Protein AF-0000000080719176 (afdb_homodimer)

Nearest PDB structures (foldseek):
  2h3g-assembly1_X-2  TM=7.473E-01  e=9.792E-15  Bacillus anthracis str. Ames
  2f9t-assembly1_B  TM=6.932E-01  e=4.821E-15  Pseudomonas aeruginosa PAO1
  3djc-assembly2_D  TM=7.294E-01  e=2.110E-14  Legionella pneumophila subsp. pneumophila str. Philadelphia 1
  4o5f-assembly1_B  TM=7.631E-01  e=8.210E-13  Burkholderia thailandensis E264
  5b8h-assembly1_B  TM=7.568E-01  e=6.483E-13  Burkholderia cenocepacia J2315

Solvent-accessible surface area (backbone atoms only — not comparable to full-atom values): 31744 Å² total; per-residue (Å²): 122,82,93,51,55,32,41,38,36,42,35,46,77,78,35,30,43,37,33,38,24,48,75,79,41,77,73,44,73,54,73,44,68,68,85,63,79,79,65,53,74,56,69,91,66,45,54,48,52,68,67,33,67,74,47,54,37,62,49,46,38,66,65,47,60,57,72,78,72,70,74,74,66,84,65,86,72,83,73,63,76,41,57,67,76,74,67,59,43,89,38,42,45,36,34,57,59,28,67,72,59,47,51,55,46,34,72,75,38,73,66,55,64,66,54,44,33,65,68,48,33,62,95,33,68,76,46,93,73,53,50,32,63,59,32,15,28,45,42,13,42,33,72,74,70,37,62,18,34,33,35,37,37,28,36,77,46,27,34,39,42,30,29,36,72,86,57,33,58,58,24,19,20,26,31,61,6,69,65,52,47,40,32,46,43,22,77,67,33,75,75,46,66,51,80,50,69,85,69,82,57,80,60,61,63,55,19,79,44,60,64,49,6,34,46,13,27,42,50,52,19,49,39,34,15,51,51,49,52,51,53,54,46,38,71,77,39,72,77,38,38,35,36,22,17,50,87,46,10,62,53,50,50,52,40,36,53,54,50,39,68,74,74,45,82,59,60,64,55,50,65,73,31,51,41,73,42,81,55,29,42,59,40,17,56,36,50,60,59,56,61,58,50,70,77,102,123,81,95,51,54,31,40,38,38,41,37,46,79,77,35,28,43,39,33,39,23,48,75,78,40,77,73,44,74,52,74,43,70,68,83,64,80,79,65,53,77,59,69,88,66,43,60,48,50,68,68,33,67,74,47,55,36,62,48,46,37,64,66,47,60,57,73,78,73,68,75,73,65,82,65,87,72,84,74,61,75,42,60,69,76,73,67,60,43,88,38,43,46,36,34,56,58,25,69,72,60,48,52,55,47,33,73,75,38,71,65,58,64,67,53,44,33,65,68,48,34,62,97,34,69,77,47,93,74,52,49,32,65,61,32,17,28,45,43,13,42,32,71,75,72,37,62,18,33,33,35,37,36,28,34,76,45,27,34,39,41,30,30,37,73,86,57,33,59,57,24,19,20,26,31,60,6,69,66,51,47,42,32,46,43,22,76,68,32,76,74,46,67,50,79,52,68,85,66,84,57,80,60,61,63,54,19,79,44,60,62,50,7,35,47,13,27,43,51,53,19,49,38,34,15,52,51,51,51,51,54,54,46,38,72,77,39,70,76,39,39,33,36,22,17,50,85,47,10,61,52,48,48,53,40,38,52,54,49,40,69,74,73,45,80,59,61,64,57,48,65,73,31,52,44,72,42,81,54,29,42,60,40,18,55,36,51,60,58,56,59,58,50,69,77,99

Secondary structure (DSSP, 8-state):
--S-EEEEEEE-SS-EEEEEEETTEEEEEEEEPPPPS-----SS---TTHHHHHTTHHIIIIIS-----------SS-----------GGGEEEEES-HHHHHHHHHH-TT--EEPHHHHTTTS---TT--HHHHHHHHHHHHHH-SSEEEEEESSEEEEEEE-TTS-EEEEEEEE-HHHHHHHHHHHSSSS-S-PPPPSS---SSBSSHHHHHHHHHHHHHHHHHHHHHHHHHHH-TT-EEEEESTTHHHHHHHHHHHHHHH-S-HHHHHHHEEE-TTHHHHHHHHHHHHHHHT-/--S-EEEEEEE-SS-EEEEEEETTEEEEEEEEPPPPS-----SS---TTHHHHHTTHHIIIIIS-----------SS-----------GGGEEEEES-HHHHHHHHHH-TT--EEPHHHHTTTS---TT--HHHHHHHHHHHHHH-SSEEEEEESSEEEEEEE-TTS-EEEEEEEE-HHHHHHHHHHHSSSS-S-PPPPSS---SSBSSHHHHHHHHHHHHHHHHHHHHHHHHHHH-TT-EEEEESTTHHHHHHHHHHHHHHH-S-HHHHHHHEEE-TTHHHHHHHHHHHHHHHT-

Structure (mmCIF, N/CA/C/O backbone):
data_AF-0000000080719176-model_v1
#
loop_
_entity.id
_entity.type
_entity.pdbx_description
1 polymer 'Type III pantothenate kinase'
#
loop_
_atom_site.group_PDB
_atom_site.id
_atom_site.type_symbol
_atom_site.label_atom_id
_atom_site.label_alt_id
_atom_site.label_comp_id
_atom_site.label_asym_id
_atom_site.label_entity_id
_atom_site.label_seq_id
_atom_site.pdbx_PDB_ins_code
_atom_site.Cartn_x
_atom_site.Cartn_y
_atom_site.Cartn_z
_atom_site.occupancy
_atom_site.B_iso_or_equiv
_atom_site.auth_seq_id
_atom_site.auth_comp_id
_atom_site.auth_asym_id
_atom_site.auth_atom_id
_atom_site.pdbx_PDB_model_num
ATOM 1 N N . MET A 1 1 ? 0.795 -39.406 -21.75 1 37.19 1 MET A N 1
ATOM 2 C CA . MET A 1 1 ? -0.316 -38.625 -22.266 1 37.19 1 MET A CA 1
ATOM 3 C C . MET A 1 1 ? -0.141 -38.312 -23.75 1 37.19 1 MET A C 1
ATOM 5 O O . MET A 1 1 ? 0.965 -38.031 -24.203 1 37.19 1 MET A O 1
ATOM 9 N N . GLU A 1 2 ? -0.938 -38.781 -24.547 1 42.53 2 GLU A N 1
ATOM 10 C CA . GLU A 1 2 ? -0.896 -38.469 -25.984 1 42.53 2 GLU A CA 1
ATOM 11 C C . GLU A 1 2 ? -0.604 -37 -26.219 1 42.53 2 GLU A C 1
ATOM 13 O O . GLU A 1 2 ? -0.889 -36.156 -25.375 1 42.53 2 GLU A O 1
ATOM 18 N N . HIS A 1 3 ? 0.291 -36.719 -27.219 1 55.56 3 HIS A N 1
ATOM 19 C CA . HIS A 1 3 ? 0.966 -35.562 -27.844 1 55.56 3 HIS A CA 1
ATOM 20 C C . HIS A 1 3 ? -0.009 -34.438 -28.109 1 55.56 3 HIS A C 1
ATOM 22 O O . HIS A 1 3 ? 0.231 -33.594 -28.984 1 55.56 3 HIS A O 1
ATOM 28 N N . GLY A 1 4 ? -1.233 -34.312 -27.391 1 69.56 4 GLY A N 1
ATOM 29 C CA . GLY A 1 4 ? -2.145 -33.312 -27.906 1 69.56 4 GLY A CA 1
ATOM 30 C C . GLY A 1 4 ? -2.174 -32.031 -27.062 1 69.56 4 GLY A C 1
ATOM 31 O O . GLY A 1 4 ? -1.608 -32 -25.969 1 69.56 4 GLY A O 1
ATOM 32 N N . MET A 1 5 ? -2.635 -31.016 -27.641 1 76.75 5 MET A N 1
ATOM 33 C CA . MET A 1 5 ? -2.824 -29.703 -27.031 1 76.75 5 MET A CA 1
ATOM 34 C C . MET A 1 5 ? -3.898 -29.75 -25.953 1 76.75 5 MET A C 1
ATOM 36 O O . MET A 1 5 ? -4.82 -30.562 -26.031 1 76.75 5 MET A O 1
ATOM 40 N N . TRP A 1 6 ? -3.578 -29.109 -24.828 1 81.88 6 TRP A N 1
ATOM 41 C CA . TRP A 1 6 ? -4.578 -29.047 -23.766 1 81.88 6 TRP A CA 1
ATOM 42 C C . TRP A 1 6 ? -4.688 -27.641 -23.219 1 81.88 6 TRP A C 1
ATOM 44 O O . TRP A 1 6 ? -3.818 -26.797 -23.453 1 81.88 6 TRP A O 1
ATOM 54 N N . LEU A 1 7 ? -5.848 -27.312 -22.562 1 85.75 7 LEU A N 1
ATOM 55 C CA . LEU A 1 7 ? -6.207 -25.969 -22.125 1 85.75 7 LEU A CA 1
ATOM 56 C C . LEU A 1 7 ? -6.129 -25.859 -20.594 1 85.75 7 LEU A C 1
ATOM 58 O O . LEU A 1 7 ? -6.559 -26.781 -19.891 1 85.75 7 LEU A O 1
ATOM 62 N N . CYS A 1 8 ? -5.508 -24.781 -20.219 1 89.94 8 CYS A N 1
ATOM 63 C CA . CYS A 1 8 ? -5.422 -24.453 -18.797 1 89.94 8 CYS A CA 1
ATOM 64 C C . CYS A 1 8 ? -6.117 -23.141 -18.5 1 89.94 8 CYS A C 1
ATOM 66 O O . CYS A 1 8 ? -6.012 -22.188 -19.281 1 89.94 8 CYS A O 1
ATOM 68 N N . LEU A 1 9 ? -6.867 -23.141 -17.344 1 91.38 9 LEU A N 1
ATOM 69 C CA . LEU A 1 9 ? -7.547 -21.922 -16.906 1 91.38 9 LEU A CA 1
ATOM 70 C C . LEU A 1 9 ? -7.258 -21.641 -15.438 1 91.38 9 LEU A C 1
ATOM 72 O O . LEU A 1 9 ? -7.559 -22.453 -14.57 1 91.38 9 LEU A O 1
ATOM 76 N N . MET A 1 10 ? -6.629 -20.516 -15.18 1 95.56 10 MET A N 1
ATOM 77 C CA . MET A 1 10 ? -6.531 -19.969 -13.828 1 95.56 10 MET A CA 1
ATOM 78 C C . MET A 1 10 ? -7.562 -18.875 -13.609 1 95.56 10 MET A C 1
ATOM 80 O O . MET A 1 10 ? -7.477 -17.812 -14.234 1 95.56 10 MET A O 1
ATOM 84 N N . ILE A 1 11 ? -8.508 -19.109 -12.773 1 95.12 11 ILE A N 1
ATOM 85 C CA . ILE A 1 11 ? -9.547 -18.141 -12.461 1 95.12 11 ILE A CA 1
ATOM 86 C C . ILE A 1 11 ? -9.062 -17.203 -11.359 1 95.12 11 ILE A C 1
ATOM 88 O O . ILE A 1 11 ? -8.938 -17.609 -10.195 1 95.12 11 ILE A O 1
ATOM 92 N N . GLY A 1 12 ? -8.789 -15.969 -11.75 1 94.69 12 GLY A N 1
ATOM 93 C CA . GLY A 1 12 ? -8.336 -14.961 -10.805 1 94.69 12 GLY A CA 1
ATOM 94 C C . GLY A 1 12 ? -9.438 -14.008 -10.367 1 94.69 12 GLY A C 1
ATOM 95 O O . GLY A 1 12 ? -10.562 -14.078 -10.875 1 94.69 12 GLY A O 1
ATOM 96 N N . ASN A 1 13 ? -9.141 -13.102 -9.398 1 92.19 13 ASN A N 1
ATOM 97 C CA . ASN A 1 13 ? -10.109 -12.164 -8.844 1 92.19 13 ASN A CA 1
ATOM 98 C C . ASN A 1 13 ? -10.586 -11.156 -9.883 1 92.19 13 ASN A C 1
ATOM 100 O O . ASN A 1 13 ? -11.734 -10.711 -9.844 1 92.19 13 ASN A O 1
ATOM 104 N N . SER A 1 14 ? -9.742 -10.852 -10.797 1 90.56 14 SER A N 1
ATOM 105 C CA . SER A 1 14 ? -10.055 -9.781 -11.75 1 90.56 14 SER A CA 1
ATOM 106 C C . SER A 1 14 ? -10.328 -10.344 -13.133 1 90.56 14 SER A C 1
ATOM 108 O O . SER A 1 14 ? -11.164 -9.82 -13.867 1 90.56 14 SER A O 1
ATOM 110 N N . ARG A 1 15 ? -9.609 -11.461 -13.461 1 91.56 15 ARG A N 1
ATOM 111 C CA . ARG A 1 15 ? -9.656 -11.977 -14.828 1 91.56 15 ARG A CA 1
ATOM 112 C C . ARG A 1 15 ? -9.531 -13.492 -14.844 1 91.56 15 ARG A C 1
ATOM 114 O O . ARG A 1 15 ? -9.109 -14.094 -13.852 1 91.56 15 ARG A O 1
ATOM 121 N N . LEU A 1 16 ? -9.922 -14.008 -15.992 1 92.19 16 LEU A N 1
ATOM 122 C CA . LEU A 1 16 ? -9.625 -15.398 -16.344 1 92.19 16 LEU A CA 1
ATOM 123 C C . LEU A 1 16 ? -8.328 -15.484 -17.141 1 92.19 16 LEU A C 1
ATOM 125 O O . LEU A 1 16 ? -8.172 -14.812 -18.156 1 92.19 16 LEU A O 1
ATOM 129 N N . HIS A 1 17 ? -7.375 -16.328 -16.672 1 94.44 17 HIS A N 1
ATOM 130 C CA . HIS A 1 17 ? -6.078 -16.453 -17.328 1 94.44 17 HIS A CA 1
ATOM 131 C C . HIS A 1 17 ? -5.969 -17.797 -18.062 1 94.44 17 HIS A C 1
ATOM 133 O O . HIS A 1 17 ? -5.84 -18.844 -17.422 1 94.44 17 HIS A O 1
ATOM 139 N N . TRP A 1 18 ? -5.926 -17.688 -19.375 1 90.62 18 TRP A N 1
ATOM 140 C CA . TRP A 1 18 ? -5.949 -18.859 -20.234 1 90.62 18 TRP A CA 1
ATOM 141 C C . TRP A 1 18 ? -4.559 -19.172 -20.781 1 90.62 18 TRP A C 1
ATOM 143 O O . TRP A 1 18 ? -3.766 -18.266 -21.016 1 90.62 18 TRP A O 1
ATOM 153 N N . ALA A 1 19 ? -4.297 -20.5 -20.922 1 92 19 ALA A N 1
ATOM 154 C CA . ALA A 1 19 ? -3.102 -20.938 -21.656 1 92 19 ALA A CA 1
ATOM 155 C C . ALA A 1 19 ? -3.377 -22.203 -22.453 1 92 19 ALA A C 1
ATOM 157 O O . ALA A 1 19 ? -4.055 -23.109 -21.969 1 92 19 ALA A O 1
ATOM 158 N N . LEU A 1 20 ? -3.061 -22.172 -23.703 1 87 20 LEU A N 1
ATOM 159 C CA . LEU A 1 20 ? -3.008 -23.359 -24.547 1 87 20 LEU A CA 1
ATOM 160 C C . LEU A 1 20 ? -1.624 -24 -24.484 1 87 20 LEU A C 1
ATOM 162 O O . LEU A 1 20 ? -0.618 -23.328 -24.734 1 87 20 LEU A O 1
ATOM 166 N N . LEU A 1 21 ? -1.619 -25.312 -24.078 1 87.56 21 LEU A N 1
ATOM 167 C CA . LEU A 1 21 ? -0.328 -25.969 -23.891 1 87.56 21 LEU A CA 1
ATOM 168 C C . LEU A 1 21 ? -0.2 -27.188 -24.812 1 87.56 21 LEU A C 1
ATOM 170 O O . LEU A 1 21 ? -1.202 -27.812 -25.156 1 87.56 21 LEU A O 1
ATOM 174 N N . GLU A 1 22 ? 0.976 -27.438 -25.312 1 83.56 22 GLU A N 1
ATOM 175 C CA . GLU A 1 22 ? 1.402 -28.719 -25.891 1 83.56 22 GLU A CA 1
ATOM 176 C C . GLU A 1 22 ? 2.465 -29.375 -25.016 1 83.56 22 GLU A C 1
ATOM 178 O O . GLU A 1 22 ? 3.592 -28.891 -24.922 1 83.56 22 GLU A O 1
ATOM 183 N N . ARG A 1 23 ? 2.104 -30.453 -24.391 1 79.62 23 ARG A N 1
ATOM 184 C CA . ARG A 1 23 ? 2.939 -31.031 -23.344 1 79.62 23 ARG A CA 1
ATOM 185 C C . ARG A 1 23 ? 3.191 -30.031 -22.219 1 79.62 23 ARG A C 1
ATOM 187 O O . ARG A 1 23 ? 2.25 -29.578 -21.562 1 79.62 23 ARG A O 1
ATOM 194 N N . ASP A 1 24 ? 4.34 -29.531 -22.109 1 79.94 24 ASP A N 1
A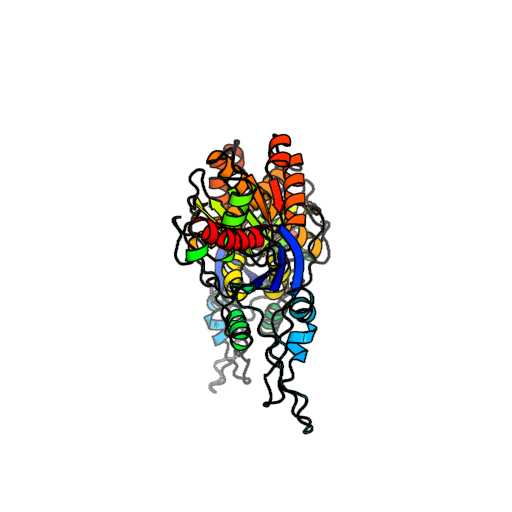TOM 195 C CA . ASP A 1 24 ? 4.637 -28.578 -21.047 1 79.94 24 ASP A CA 1
ATOM 196 C C . ASP A 1 24 ? 5.023 -27.219 -21.609 1 79.94 24 ASP A C 1
ATOM 198 O O . ASP A 1 24 ? 5.469 -26.328 -20.875 1 79.94 24 ASP A O 1
ATOM 202 N N . ASP A 1 25 ? 4.738 -27.125 -22.859 1 86.31 25 ASP A N 1
ATOM 203 C CA . ASP A 1 25 ? 5.07 -25.859 -23.5 1 86.31 25 ASP A CA 1
ATOM 204 C C . ASP A 1 25 ? 3.83 -24.984 -23.656 1 86.31 25 ASP A C 1
ATOM 206 O O . ASP A 1 25 ? 2.816 -25.438 -24.203 1 86.31 25 ASP A O 1
ATOM 210 N N . VAL A 1 26 ? 3.936 -23.797 -23.156 1 88.94 26 VAL A N 1
ATOM 211 C CA . VAL A 1 26 ? 2.838 -22.844 -23.344 1 88.94 26 VAL A CA 1
ATOM 212 C C . VAL A 1 26 ? 2.877 -22.266 -24.75 1 88.94 26 VAL A C 1
ATOM 214 O O . VAL A 1 26 ? 3.828 -21.578 -25.109 1 88.94 26 VAL A O 1
ATOM 217 N N . MET A 1 27 ? 1.845 -22.5 -25.516 1 88.38 27 MET A N 1
ATOM 218 C CA . MET A 1 27 ? 1.779 -22.078 -26.906 1 88.38 27 MET A CA 1
ATOM 219 C C . MET A 1 27 ? 1.159 -20.688 -27.031 1 88.38 27 MET A C 1
ATOM 221 O O . MET A 1 27 ? 1.586 -19.875 -27.859 1 88.38 27 MET A O 1
ATOM 225 N N . GLU A 1 28 ? 0.158 -20.484 -26.281 1 89.31 28 GLU A N 1
ATOM 226 C CA . GLU A 1 28 ? -0.576 -19.219 -26.297 1 89.31 28 GLU A CA 1
ATOM 227 C C . GLU A 1 28 ? -1.181 -18.906 -24.938 1 89.31 28 GLU A C 1
ATOM 229 O O . GLU A 1 28 ? -1.573 -19.812 -24.203 1 89.31 28 GLU A O 1
ATOM 234 N N . MET A 1 29 ? -1.151 -17.609 -24.625 1 92.69 29 MET A N 1
ATOM 235 C CA . MET A 1 29 ? -1.803 -17.141 -23.406 1 92.69 29 MET A CA 1
ATOM 236 C C . MET A 1 29 ? -2.719 -15.953 -23.703 1 92.69 29 MET A C 1
ATOM 238 O O . MET A 1 29 ? -2.402 -15.109 -24.531 1 92.69 29 MET A O 1
ATOM 242 N N . TRP A 1 30 ? -3.9 -15.875 -23.031 1 89.19 30 TRP A N 1
ATOM 243 C CA . TRP A 1 30 ? -4.793 -14.727 -23.141 1 89.19 30 TRP A CA 1
ATOM 244 C C . TRP A 1 30 ? -5.672 -14.594 -21.906 1 89.19 30 TRP A C 1
ATOM 246 O O . TRP A 1 30 ? -5.727 -15.508 -21.078 1 89.19 30 TRP A O 1
ATOM 256 N N . ASP A 1 31 ? -6.211 -13.438 -21.672 1 90.88 31 ASP A N 1
ATOM 257 C CA . ASP A 1 31 ? -7.082 -13.156 -20.531 1 90.88 31 ASP A CA 1
ATOM 258 C C . ASP A 1 31 ? -8.484 -12.781 -21 1 90.88 31 ASP A C 1
ATOM 260 O O . ASP A 1 31 ? -8.656 -12.211 -22.078 1 90.88 31 ASP A O 1
ATOM 264 N N . THR A 1 32 ? -9.484 -13.188 -20.234 1 87.75 32 THR A N 1
ATOM 265 C CA . THR A 1 32 ? -10.867 -12.758 -20.453 1 87.75 32 THR A CA 1
ATOM 266 C C . THR A 1 32 ? -11.5 -12.312 -19.141 1 87.75 32 THR A C 1
ATOM 268 O O . THR A 1 32 ? -10.93 -12.516 -18.062 1 87.75 32 THR A O 1
ATOM 271 N N . GLY A 1 33 ? -12.625 -11.609 -19.219 1 88.06 33 GLY A N 1
ATOM 272 C CA . GLY A 1 33 ? -13.398 -11.266 -18.031 1 88.06 33 GLY A CA 1
ATOM 273 C C . GLY A 1 33 ? -14.133 -12.453 -17.438 1 88.06 33 GLY A C 1
ATOM 274 O O . GLY A 1 33 ? -14.195 -13.523 -18.047 1 88.06 33 GLY A O 1
ATOM 275 N N . HIS A 1 34 ? -14.594 -12.211 -16.219 1 88.56 34 HIS A N 1
ATOM 276 C CA . HIS A 1 34 ? -15.43 -13.219 -15.57 1 88.56 34 HIS A CA 1
ATOM 277 C C . HIS A 1 34 ? -16.703 -13.461 -16.359 1 88.56 34 HIS A C 1
ATOM 279 O O . HIS A 1 34 ? -17.078 -12.648 -17.203 1 88.56 34 HIS A O 1
ATOM 285 N N . LEU A 1 35 ? -17.312 -14.547 -16.078 1 76.38 35 LEU A N 1
ATOM 286 C CA . LEU A 1 35 ? -18.594 -14.852 -16.719 1 76.38 35 LEU A CA 1
ATOM 287 C C . LEU A 1 35 ? -19.688 -13.914 -16.234 1 76.38 35 LEU A C 1
ATOM 289 O O . LEU A 1 35 ? -19.688 -13.5 -15.078 1 76.38 35 LEU A O 1
ATOM 293 N N . ARG A 1 36 ? -20.562 -13.164 -17.047 1 64.38 36 ARG A N 1
ATOM 294 C CA . ARG A 1 36 ? -21.672 -12.281 -16.656 1 64.38 36 ARG A CA 1
ATOM 295 C C . ARG A 1 36 ? -22.766 -13.062 -15.969 1 64.38 36 ARG A C 1
ATOM 297 O O . ARG A 1 36 ? -23.016 -14.227 -16.281 1 64.38 36 ARG A O 1
ATOM 304 N N . LYS A 1 37 ? -23.391 -12.445 -14.844 1 57.91 37 LYS A N 1
ATOM 305 C CA . LYS A 1 37 ? -24.5 -13.062 -14.117 1 57.91 37 LYS A CA 1
ATOM 306 C C . LYS A 1 37 ? -25.594 -13.539 -15.078 1 57.91 37 LYS A C 1
ATOM 308 O O . LYS A 1 37 ? -26.141 -14.625 -14.898 1 57.91 37 LYS A O 1
ATOM 313 N N . ASP A 1 38 ? -26.172 -12.398 -15.727 1 48.78 38 ASP A N 1
ATOM 314 C CA . ASP A 1 38 ? -27.344 -12.633 -16.562 1 48.78 38 ASP A CA 1
ATOM 315 C C . ASP A 1 38 ? -27.016 -13.57 -17.734 1 48.78 38 ASP A C 1
ATOM 317 O O . ASP A 1 38 ? -27.828 -13.781 -18.625 1 48.78 38 ASP A O 1
ATOM 321 N N . ASP A 1 39 ? -25.828 -13.742 -17.766 1 45.75 39 ASP A N 1
ATOM 322 C CA . ASP A 1 39 ? -25.641 -14.773 -18.781 1 45.75 39 ASP A CA 1
ATOM 323 C C . ASP A 1 39 ? -26.438 -16.031 -18.438 1 45.75 39 ASP A C 1
ATOM 325 O O . ASP A 1 39 ? -25.922 -16.922 -17.75 1 45.75 39 ASP A O 1
ATOM 329 N N . GLY A 1 40 ? -27.578 -15.742 -17.75 1 36.06 40 GLY A N 1
ATOM 330 C CA . GLY A 1 40 ? -28.625 -16.734 -17.484 1 36.06 40 GLY A CA 1
ATOM 331 C C . GLY A 1 40 ? -28.75 -17.766 -18.578 1 36.06 40 GLY A C 1
ATOM 332 O O . GLY A 1 40 ? -28.516 -17.484 -19.75 1 36.06 40 GLY A O 1
ATOM 333 N N . ILE A 1 41 ? -28.562 -19.047 -18.156 1 36.69 41 ILE A N 1
ATOM 334 C CA . ILE A 1 41 ? -29.125 -20.172 -18.875 1 36.69 41 ILE A CA 1
ATOM 335 C C . ILE A 1 41 ? -30.594 -19.906 -19.203 1 36.69 41 ILE A C 1
ATOM 337 O O . ILE A 1 41 ? -31.469 -20.047 -18.328 1 36.69 41 ILE A O 1
ATOM 341 N N . GLU A 1 42 ? -31.234 -18.781 -19.531 1 32.69 42 GLU A N 1
ATOM 342 C CA . GLU A 1 42 ? -32.625 -19.031 -19.922 1 32.69 42 GLU A CA 1
ATOM 343 C C . GLU A 1 42 ? -32.812 -20.438 -20.469 1 32.69 42 GLU A C 1
ATOM 345 O O . GLU A 1 42 ? -31.812 -21.141 -20.734 1 32.69 42 GLU A O 1
ATOM 350 N N . GLY A 1 43 ? -34.188 -20.797 -21.094 1 30.47 43 GLY A N 1
ATOM 351 C CA . GLY A 1 43 ? -34.75 -22.078 -21.453 1 30.47 43 GLY A CA 1
ATOM 352 C C . GLY A 1 43 ? -33.75 -23.047 -22.031 1 30.47 43 GLY A C 1
ATOM 353 O O . GLY A 1 43 ? -32.594 -22.656 -22.281 1 30.47 43 GLY A O 1
ATOM 354 N N . PRO A 1 44 ? -34.344 -24.359 -22.359 1 29.7 44 PRO A N 1
ATOM 355 C CA . PRO A 1 44 ? -33.688 -25.469 -23.078 1 29.7 44 PRO A CA 1
ATOM 356 C C . PRO A 1 44 ? -32.781 -25 -24.188 1 29.7 44 PRO A C 1
ATOM 358 O O . PRO A 1 44 ? -31.922 -25.75 -24.656 1 29.7 44 PRO A O 1
ATOM 361 N N . THR A 1 45 ? -33.281 -23.953 -24.906 1 28.84 45 THR A N 1
ATOM 362 C CA . THR A 1 45 ? -32.531 -23.562 -26.094 1 28.84 45 THR A CA 1
ATOM 363 C C . THR A 1 45 ? -31.297 -22.766 -25.703 1 28.84 45 THR A C 1
ATOM 365 O O . THR A 1 45 ? -31.234 -21.547 -25.906 1 28.84 45 THR A O 1
ATOM 368 N N . ALA A 1 46 ? -30.969 -22.625 -24.516 1 31.98 46 ALA A N 1
ATOM 369 C CA . ALA A 1 46 ? -29.703 -22.016 -24.125 1 31.98 46 ALA A CA 1
ATOM 370 C C . ALA A 1 46 ? -28.578 -22.406 -25.078 1 31.98 46 ALA A C 1
ATOM 372 O O . ALA A 1 46 ? -28.062 -23.531 -25 1 31.98 46 ALA A O 1
ATOM 373 N N . THR A 1 47 ? -28.656 -21.969 -26.297 1 28.8 47 THR A N 1
ATOM 374 C CA . THR A 1 47 ? -27.75 -22.234 -27.391 1 28.8 47 THR A CA 1
ATOM 375 C C . THR A 1 47 ? -26.297 -22 -26.969 1 28.8 47 THR A C 1
ATOM 377 O O . THR A 1 47 ? -26.031 -21.188 -26.078 1 28.8 47 THR A O 1
ATOM 380 N N . SER A 1 48 ? -25.359 -22.938 -27.266 1 31.3 48 SER A N 1
ATOM 381 C CA . SER A 1 48 ? -23.922 -23.219 -27.328 1 31.3 48 SER A CA 1
ATOM 382 C C . SER A 1 48 ? -23.125 -21.938 -27.609 1 31.3 48 SER A C 1
ATOM 384 O O . SER A 1 48 ? -21.891 -21.984 -27.672 1 31.3 48 SER A O 1
ATOM 386 N N . GLY A 1 49 ? -23.766 -20.797 -27.984 1 29.86 49 GLY A N 1
ATOM 387 C CA . GLY A 1 49 ? -23.078 -19.656 -28.578 1 29.86 49 GLY A CA 1
ATOM 388 C C . GLY A 1 49 ? -22.391 -18.781 -27.547 1 29.86 49 GLY A C 1
ATOM 389 O O . GLY A 1 49 ? -21.438 -18.062 -27.875 1 29.86 49 GLY A O 1
ATOM 390 N N . ALA A 1 50 ? -23.078 -18.422 -26.453 1 32.16 50 ALA A N 1
ATOM 391 C CA . ALA A 1 50 ? -22.531 -17.328 -25.656 1 32.16 50 ALA A CA 1
ATOM 392 C C . ALA A 1 50 ? -21.234 -17.75 -24.969 1 32.16 50 ALA A C 1
ATOM 394 O O . ALA A 1 50 ? -20.344 -16.938 -24.766 1 32.16 50 ALA A O 1
ATOM 395 N N . VAL A 1 51 ? -21.094 -18.922 -24.281 1 36 51 VAL A N 1
ATOM 396 C CA . VAL A 1 51 ? -19.75 -19.453 -24.016 1 36 51 VAL A CA 1
ATOM 397 C C . VAL A 1 51 ? -18.953 -19.547 -25.328 1 36 51 VAL A C 1
ATOM 399 O O . VAL A 1 51 ? -17.766 -19.859 -25.312 1 36 51 VAL A O 1
ATOM 402 N N . GLN A 1 52 ? -19.578 -19.672 -26.5 1 35.12 52 GLN A N 1
ATOM 403 C CA . GLN A 1 52 ? -18.984 -19.641 -27.844 1 35.12 52 GLN A CA 1
ATOM 404 C C . GLN A 1 52 ? -18.156 -18.375 -28.047 1 35.12 52 GLN A C 1
ATOM 406 O O . GLN A 1 52 ? -17.109 -18.422 -28.688 1 35.12 52 GLN A O 1
ATOM 411 N N . GLU A 1 53 ? -18.766 -17.266 -27.703 1 36.91 53 GLU A N 1
ATOM 412 C CA . GLU A 1 53 ? -18.062 -16.062 -28.141 1 36.91 53 GLU A CA 1
ATOM 413 C C . GLU A 1 53 ? -16.781 -15.859 -27.344 1 36.91 53 GLU A C 1
ATOM 415 O O . GLU A 1 53 ? -15.758 -15.43 -27.891 1 36.91 53 GLU A O 1
ATOM 420 N N . GLY A 1 54 ? -16.875 -15.883 -25.938 1 37.59 54 GLY A N 1
ATOM 421 C CA . GLY A 1 54 ? -15.656 -15.406 -25.297 1 37.59 54 GLY A CA 1
ATOM 422 C C . GLY A 1 54 ? -14.641 -16.5 -25.047 1 37.59 54 GLY A C 1
ATOM 423 O O . GLY A 1 54 ? -13.539 -16.234 -24.562 1 37.59 54 GLY A O 1
ATOM 424 N N . ILE A 1 55 ? -15.148 -17.75 -24.562 1 44.28 55 ILE A N 1
ATOM 425 C CA . ILE A 1 55 ? -14.125 -18.797 -24.562 1 44.28 55 ILE A CA 1
ATOM 426 C C . ILE A 1 55 ? -13.82 -19.219 -25.984 1 44.28 55 ILE A C 1
ATOM 428 O O . ILE A 1 55 ? -14.719 -19.594 -26.75 1 44.28 55 ILE A O 1
ATOM 432 N N . PRO A 1 56 ? -12.891 -18.797 -26.688 1 41.56 56 PRO A N 1
ATOM 433 C CA . PRO A 1 56 ? -12.719 -19.328 -28.031 1 41.56 56 PRO A CA 1
ATOM 434 C C . PRO A 1 56 ? -13.094 -20.812 -28.141 1 41.56 56 PRO A C 1
ATOM 436 O O . PRO A 1 56 ? -12.289 -21.672 -27.797 1 41.56 56 PRO A O 1
ATOM 439 N N . LEU A 1 57 ? -14.18 -21.25 -27.688 1 42.53 57 LEU A N 1
ATOM 440 C CA . LEU A 1 57 ? -14.68 -22.609 -27.953 1 42.53 57 LEU A CA 1
ATOM 441 C C . LEU A 1 57 ? -14.18 -23.125 -29.297 1 42.53 57 LEU A C 1
ATOM 443 O O . LEU A 1 57 ? -13.922 -24.312 -29.438 1 42.53 57 LEU A O 1
ATOM 447 N N . SER A 1 58 ? -14.367 -22.25 -30.234 1 42.47 58 SER A N 1
ATOM 448 C CA . SER A 1 58 ? -13.711 -22.578 -31.484 1 42.47 58 SER A CA 1
ATOM 449 C C . SER A 1 58 ? -12.258 -23.016 -31.25 1 42.47 58 SER A C 1
ATOM 451 O O . SER A 1 58 ? -11.742 -23.875 -31.969 1 42.47 58 SER A O 1
ATOM 453 N N . LEU A 1 59 ? -11.758 -22.375 -30.297 1 43.41 59 LEU A N 1
ATOM 454 C CA . LEU A 1 59 ? -10.391 -22.766 -30 1 43.41 59 LEU A CA 1
ATOM 455 C C . LEU A 1 59 ? -10.352 -24.172 -29.391 1 43.41 59 LEU A C 1
ATOM 457 O O . LEU A 1 59 ? -9.414 -24.922 -29.625 1 43.41 59 LEU A O 1
ATOM 461 N N . MET A 1 60 ? -11.438 -24.375 -28.516 1 45.56 60 MET A N 1
ATOM 462 C CA . MET A 1 60 ? -11.445 -25.734 -27.953 1 45.56 60 MET A CA 1
ATOM 463 C C . MET A 1 60 ? -11.711 -26.766 -29.047 1 45.56 60 MET A C 1
ATOM 465 O O . MET A 1 60 ? -11.102 -27.844 -29.047 1 45.56 60 MET A O 1
ATOM 469 N N . SER A 1 61 ? -12.789 -26.438 -29.812 1 45.03 61 SER A N 1
ATOM 470 C CA . SER A 1 61 ? -13.164 -27.422 -30.812 1 45.03 61 SER A CA 1
ATOM 471 C C . SER A 1 61 ? -12.047 -27.609 -31.828 1 45.03 61 SER A C 1
ATOM 473 O O . SER A 1 61 ? -11.703 -28.75 -32.188 1 45.03 61 SER A O 1
ATOM 475 N N . SER A 1 62 ? -11.797 -26.516 -32.5 1 42.66 62 SER A N 1
ATOM 476 C CA . SER A 1 62 ? -10.883 -26.703 -33.625 1 42.66 62 SER A CA 1
ATOM 477 C C . SER A 1 62 ? -9.516 -27.188 -33.156 1 42.66 62 SER A C 1
ATOM 479 O O . SER A 1 62 ? -8.898 -28.047 -33.781 1 42.66 62 SER A O 1
ATOM 481 N N . ARG A 1 63 ? -9.055 -26.422 -32.25 1 42.25 63 ARG A N 1
ATOM 482 C CA . ARG A 1 63 ? -7.652 -26.672 -31.938 1 42.25 63 ARG A CA 1
ATOM 483 C C . ARG A 1 63 ? -7.5 -27.812 -30.938 1 42.25 63 ARG A C 1
ATOM 485 O O . ARG A 1 63 ? -6.461 -28.469 -30.891 1 42.25 63 ARG A O 1
ATOM 492 N N . VAL A 1 64 ? -8.562 -27.922 -30.094 1 46.03 64 VAL A N 1
ATOM 493 C CA . VAL A 1 64 ? -8.43 -29.047 -29.172 1 46.03 64 VAL A CA 1
ATOM 494 C C . VAL A 1 64 ? -9.133 -30.266 -29.75 1 46.03 64 VAL A C 1
ATOM 496 O O . VAL A 1 64 ? -9.047 -31.375 -29.188 1 46.03 64 VAL A O 1
ATOM 499 N N . GLY A 1 65 ? -9.039 -30.578 -31.109 1 38.53 65 GLY A N 1
ATOM 500 C CA . GLY A 1 65 ? -9.336 -31.719 -31.969 1 38.53 65 GLY A CA 1
ATOM 501 C C . GLY A 1 65 ? -10.688 -32.344 -31.672 1 38.53 65 GLY A C 1
ATOM 502 O O . GLY A 1 65 ? -11.016 -33.406 -32.219 1 38.53 65 GLY A O 1
ATOM 503 N N . GLN A 1 66 ? -11.406 -32.219 -30.562 1 37.78 66 GLN A N 1
ATOM 504 C CA . GLN A 1 66 ? -12.461 -33.219 -30.516 1 37.78 66 GLN A CA 1
ATOM 505 C C . GLN A 1 66 ? -13.688 -32.781 -31.297 1 37.78 66 GLN A C 1
ATOM 507 O O . GLN A 1 66 ? -14.211 -31.688 -31.062 1 37.78 66 GLN A O 1
ATOM 512 N N . THR A 1 67 ? -13.836 -33.281 -32.562 1 34.41 67 THR A N 1
ATOM 513 C CA . THR A 1 67 ? -15.078 -33.438 -33.312 1 34.41 67 THR A CA 1
ATOM 514 C C . THR A 1 67 ? -16.141 -34.125 -32.469 1 34.41 67 THR A C 1
ATOM 516 O O . THR A 1 67 ? -15.953 -35.281 -32.062 1 34.41 67 THR A O 1
ATOM 519 N N . VAL A 1 68 ? -16.75 -33.75 -31.406 1 33.72 68 VAL A N 1
ATOM 520 C CA . VAL A 1 68 ? -17.891 -34.594 -31.047 1 33.72 68 VAL A CA 1
ATOM 521 C C . VAL A 1 68 ? -18.844 -34.688 -32.219 1 33.72 68 VAL A C 1
ATOM 523 O O . VAL A 1 68 ? -19.438 -33.719 -32.656 1 33.72 68 VAL A O 1
ATOM 526 N N . ASP A 1 69 ? -18.531 -35.625 -33.094 1 31.19 69 ASP A N 1
ATOM 527 C CA . ASP A 1 69 ? -19.516 -36.188 -34 1 31.19 69 ASP A CA 1
ATOM 528 C C . ASP A 1 69 ? -20.781 -36.625 -33.25 1 31.19 69 ASP A C 1
ATOM 530 O O . ASP A 1 69 ? -20.75 -37.594 -32.5 1 31.19 69 ASP A O 1
ATOM 534 N N . ASP A 1 70 ? -21.594 -35.844 -32.594 1 32.94 70 ASP A N 1
ATOM 535 C CA . ASP A 1 70 ? -22.938 -36.438 -32.438 1 32.94 70 ASP A CA 1
ATOM 536 C C . ASP A 1 70 ? -23.484 -36.875 -33.781 1 32.94 70 ASP A C 1
ATOM 538 O O . ASP A 1 70 ? -23.453 -36.125 -34.781 1 32.94 70 ASP A O 1
ATOM 542 N N . GLY A 1 71 ? -23.219 -38.031 -34.188 1 31.06 71 GLY A N 1
ATOM 543 C CA . GLY A 1 71 ? -23.984 -38.781 -35.188 1 31.06 71 GLY A CA 1
ATOM 544 C C . GLY A 1 71 ? -25.453 -38.406 -35.219 1 31.06 71 GLY A C 1
ATOM 545 O O . GLY A 1 71 ? -26.281 -39.156 -35.719 1 31.06 71 GLY A O 1
ATOM 546 N N . VAL A 1 72 ? -26.094 -37.781 -34.188 1 31.86 72 VAL A N 1
ATOM 547 C CA . VAL A 1 72 ? -27.484 -37.656 -34.562 1 31.86 72 VAL A CA 1
ATOM 548 C C . VAL A 1 72 ? -27.578 -36.875 -35.875 1 31.86 72 VAL A C 1
ATOM 550 O O . VAL A 1 72 ? -26.969 -35.812 -36.031 1 31.86 72 VAL A O 1
ATOM 553 N N . PRO A 1 73 ? -27.875 -37.562 -36.969 1 31.52 73 PRO A N 1
ATOM 554 C CA . PRO A 1 73 ? -28.281 -36.969 -38.25 1 31.52 73 PRO A CA 1
ATOM 555 C C . PRO A 1 73 ? -29.016 -35.656 -38.062 1 31.52 73 PRO A C 1
ATOM 557 O O . PRO A 1 73 ? -29.609 -35.406 -37 1 31.52 73 PRO A O 1
ATOM 560 N N . PRO A 1 74 ? -28.938 -34.75 -39.094 1 32.09 74 PRO A N 1
ATOM 561 C CA . PRO A 1 74 ? -29.766 -33.562 -39.375 1 32.09 74 PRO A CA 1
ATOM 562 C C . PRO A 1 74 ? -31.234 -33.812 -39.031 1 32.09 74 PRO A C 1
ATOM 564 O O . PRO A 1 74 ? -31.922 -34.562 -39.719 1 32.09 74 PRO A O 1
ATOM 567 N N . THR A 1 75 ? -31.656 -34.312 -37.812 1 32.19 75 THR A N 1
ATOM 568 C CA . THR A 1 75 ? -33.094 -34.312 -38.031 1 32.19 75 THR A CA 1
ATOM 569 C C . THR A 1 75 ? -33.562 -32.938 -38.531 1 32.19 75 THR A C 1
ATOM 571 O O . THR A 1 75 ? -32.906 -31.938 -38.281 1 32.19 75 THR A O 1
ATOM 574 N N . GLY A 1 76 ? -34.344 -32.688 -39.656 1 31.41 76 GLY A N 1
ATOM 575 C CA . GLY A 1 76 ? -35.156 -31.609 -40.219 1 31.41 76 GLY A CA 1
ATOM 576 C C . GLY A 1 76 ? -35.656 -30.641 -39.156 1 31.41 76 GLY A C 1
ATOM 577 O O . GLY A 1 76 ? -36.062 -29.516 -39.5 1 31.41 76 GLY A O 1
ATOM 578 N N . ASP A 1 77 ? -36.281 -31.047 -38.094 1 31.34 77 ASP A N 1
ATOM 579 C CA . ASP A 1 77 ? -36.938 -30 -37.344 1 31.34 77 ASP A CA 1
ATOM 580 C C . ASP A 1 77 ? -35.906 -29.203 -36.531 1 31.34 77 ASP A C 1
ATOM 582 O O . ASP A 1 77 ? -34.906 -29.75 -36.094 1 31.34 77 ASP A O 1
ATOM 586 N N . GLY A 1 78 ? -35.688 -27.844 -36.656 1 32.28 78 GLY A N 1
ATOM 587 C CA . GLY A 1 78 ? -34.875 -26.703 -36.25 1 32.28 78 GLY A CA 1
ATOM 588 C C . GLY A 1 78 ? -34.344 -26.812 -34.844 1 32.28 78 GLY A C 1
ATOM 589 O O . GLY A 1 78 ? -33.969 -25.812 -34.219 1 32.28 78 GLY A O 1
ATOM 590 N N . GLY A 1 79 ? -34.5 -27.859 -34.094 1 32.31 79 GLY A N 1
ATOM 591 C CA . GLY A 1 79 ? -34.188 -27.75 -32.656 1 32.31 79 GLY A CA 1
ATOM 592 C C . GLY A 1 79 ? -32.688 -27.562 -32.406 1 32.31 79 GLY A C 1
ATOM 593 O O . GLY A 1 79 ? -31.859 -28.125 -33.125 1 32.31 79 GLY A O 1
ATOM 594 N N . ASN A 1 80 ? -32.219 -26.328 -31.922 1 32 80 ASN A N 1
ATOM 595 C CA . ASN A 1 80 ? -30.953 -25.75 -31.469 1 32 80 ASN A CA 1
ATOM 596 C C . ASN A 1 80 ? -30.188 -26.703 -30.562 1 32 80 ASN A C 1
ATOM 598 O O . ASN A 1 80 ? -30.578 -26.938 -29.406 1 32 80 ASN A O 1
ATOM 602 N N . ALA A 1 81 ? -29.859 -27.922 -30.922 1 31.64 81 ALA A N 1
ATOM 603 C CA . ALA A 1 81 ? -28.953 -28.781 -30.141 1 31.64 81 ALA A CA 1
ATOM 604 C C . ALA A 1 81 ? -27.766 -27.984 -29.625 1 31.64 81 ALA A C 1
ATOM 606 O O . ALA A 1 81 ? -27.016 -27.391 -30.406 1 31.64 81 ALA A O 1
ATOM 607 N N . SER A 1 82 ? -27.859 -27.375 -28.438 1 33.19 82 SER A N 1
ATOM 608 C CA . SER A 1 82 ? -26.812 -26.766 -27.609 1 33.19 82 SER A CA 1
ATOM 609 C C . SER A 1 82 ? -25.578 -27.656 -27.531 1 33.19 82 SER A C 1
ATOM 611 O O . SER A 1 82 ? -25.641 -28.781 -27.016 1 33.19 82 SER A O 1
ATOM 613 N N . THR A 1 83 ? -24.922 -28 -28.531 1 31.94 83 THR A N 1
ATOM 614 C CA . THR A 1 83 ? -23.641 -28.688 -28.547 1 31.94 83 THR A CA 1
ATOM 615 C C . THR A 1 83 ? -22.719 -28.156 -27.453 1 31.94 83 THR A C 1
ATOM 617 O O . THR A 1 83 ? -22.266 -27.016 -27.516 1 31.94 83 THR A O 1
ATOM 620 N N . CYS A 1 84 ? -23.156 -28.328 -26.188 1 32.12 84 CYS A N 1
ATOM 621 C CA . CYS A 1 84 ? -22.109 -28.141 -25.203 1 32.12 84 CYS A CA 1
ATOM 622 C C . CYS A 1 84 ? -20.828 -28.844 -25.625 1 32.12 84 CYS A C 1
ATOM 624 O O . CYS A 1 84 ? -20.844 -30.031 -25.938 1 32.12 84 CYS A O 1
ATOM 626 N N . TYR A 1 85 ? -20.016 -28.312 -26.375 1 33.66 85 TYR A N 1
ATOM 627 C CA . TYR A 1 85 ? -18.688 -28.812 -26.719 1 33.66 85 TYR A CA 1
ATOM 628 C C . TYR A 1 85 ? -18.047 -29.469 -25.5 1 33.66 85 TYR A C 1
ATOM 630 O O . TYR A 1 85 ? -17.891 -28.844 -24.453 1 33.66 85 TYR A O 1
ATOM 638 N N . THR A 1 86 ? -18.344 -30.656 -25.078 1 38.81 86 THR A N 1
ATOM 639 C CA . THR A 1 86 ? -17.703 -31.422 -24.016 1 38.81 86 THR A CA 1
ATOM 640 C C . THR A 1 86 ? -16.188 -31.438 -24.188 1 38.81 86 THR A C 1
ATOM 642 O O . THR A 1 86 ? -15.672 -32.094 -25.094 1 38.81 86 THR A O 1
ATOM 645 N N . ALA A 1 87 ? -15.414 -30.297 -24.047 1 46.16 87 ALA A N 1
ATOM 646 C CA . ALA A 1 87 ? -13.969 -30.422 -23.906 1 46.16 87 ALA A CA 1
ATOM 647 C C . ALA A 1 87 ? -13.594 -31.688 -23.141 1 46.16 87 ALA A C 1
ATOM 649 O O . ALA A 1 87 ? -14.305 -32.094 -22.219 1 46.16 87 ALA A O 1
ATOM 650 N N . ASP A 1 88 ? -12.883 -32.656 -23.891 1 53.88 88 ASP A N 1
ATOM 651 C CA . ASP A 1 88 ? -12.312 -33.75 -23.125 1 53.88 88 ASP A CA 1
ATOM 652 C C . ASP A 1 88 ? -11.766 -33.25 -21.781 1 53.88 88 ASP A C 1
ATOM 654 O O . ASP A 1 88 ? -10.805 -32.5 -21.734 1 53.88 88 ASP A O 1
ATOM 658 N N . PRO A 1 89 ? -12.586 -33.312 -20.75 1 57.53 89 PRO A N 1
ATOM 659 C CA . PRO A 1 89 ? -12.164 -32.875 -19.422 1 57.53 89 PRO A CA 1
ATOM 660 C C . PRO A 1 89 ? -10.703 -33.219 -19.125 1 57.53 89 PRO A C 1
ATOM 662 O O . PRO A 1 89 ? -10.078 -32.562 -18.281 1 57.53 89 PRO A O 1
ATOM 665 N N . ARG A 1 90 ? -10.289 -34.219 -19.891 1 63.66 90 ARG A N 1
ATOM 666 C CA . ARG A 1 90 ? -8.906 -34.625 -19.656 1 63.66 90 ARG A CA 1
ATOM 667 C C . ARG A 1 90 ? -7.93 -33.594 -20.219 1 63.66 90 ARG A C 1
ATOM 669 O O . ARG A 1 90 ? -6.762 -33.562 -19.828 1 63.66 90 ARG A O 1
ATOM 676 N N . ARG A 1 91 ? -8.5 -32.75 -20.938 1 76.5 91 ARG A N 1
ATOM 677 C CA . ARG A 1 91 ? -7.613 -31.797 -21.609 1 76.5 91 ARG A CA 1
ATOM 678 C C . ARG A 1 91 ? -7.902 -30.359 -21.156 1 76.5 91 ARG A C 1
ATOM 680 O O . ARG A 1 91 ? -7.527 -29.406 -21.828 1 76.5 91 ARG A O 1
ATOM 687 N N . PHE A 1 92 ? -8.75 -30.25 -20.078 1 81.19 92 PHE A N 1
ATOM 688 C CA . PHE A 1 92 ? -9.078 -28.953 -19.531 1 81.19 92 PHE A CA 1
ATOM 689 C C . PHE A 1 92 ? -8.82 -28.906 -18.031 1 81.19 92 PHE A C 1
ATOM 691 O O . PHE A 1 92 ? -9.516 -29.562 -17.25 1 81.19 92 PHE A O 1
ATOM 698 N N . LYS A 1 93 ? -7.734 -28.219 -17.672 1 89 93 LYS A N 1
ATOM 699 C CA . LYS A 1 93 ? -7.375 -28.094 -16.25 1 89 93 LYS A CA 1
ATOM 700 C C . LYS A 1 93 ? -7.699 -26.703 -15.727 1 89 93 LYS A C 1
ATOM 702 O O . LYS A 1 93 ? -7.441 -25.703 -16.406 1 89 93 LYS A O 1
ATOM 707 N N . VAL A 1 94 ? -8.312 -26.672 -14.516 1 92 94 VAL A N 1
ATOM 708 C CA . VAL A 1 94 ? -8.789 -25.406 -13.984 1 92 94 VAL A CA 1
ATOM 709 C C . VAL A 1 94 ? -8.312 -25.234 -12.547 1 92 94 VAL A C 1
ATOM 711 O O . VAL A 1 94 ? -8.328 -26.188 -11.758 1 92 94 VAL A O 1
ATOM 714 N N . ALA A 1 95 ? -7.801 -24.125 -12.242 1 95.62 95 ALA A N 1
ATOM 715 C CA . ALA A 1 95 ? -7.574 -23.672 -10.875 1 95.62 95 ALA A CA 1
ATOM 716 C C . ALA A 1 95 ? -8.281 -22.344 -10.617 1 95.62 95 ALA A C 1
ATOM 718 O O . ALA A 1 95 ? -8.484 -21.547 -11.547 1 95.62 95 ALA A O 1
ATOM 719 N N . SER A 1 96 ? -8.711 -22.141 -9.344 1 95.75 96 SER A N 1
ATOM 720 C CA . SER A 1 96 ? -9.508 -20.953 -9.086 1 95.75 96 SER A CA 1
ATOM 721 C C . SER A 1 96 ? -9.266 -20.422 -7.672 1 95.75 96 SER A C 1
ATOM 723 O O . SER A 1 96 ? -9.164 -21.203 -6.723 1 95.75 96 SER A O 1
ATOM 725 N N . VAL A 1 97 ? -9.172 -19.141 -7.633 1 94.88 97 VAL A N 1
ATOM 726 C CA . VAL A 1 97 ? -9.18 -18.516 -6.316 1 94.88 97 VAL A CA 1
ATOM 727 C C . VAL A 1 97 ? -10.508 -17.797 -6.098 1 94.88 97 VAL A C 1
ATOM 729 O O . VAL A 1 97 ? -10.641 -17 -5.156 1 94.88 97 VAL A O 1
ATOM 732 N N . VAL A 1 98 ? -11.484 -18 -6.953 1 95 98 VAL A N 1
ATOM 733 C CA . VAL A 1 98 ? -12.812 -17.391 -6.883 1 95 98 VAL A CA 1
ATOM 734 C C . VAL A 1 98 ? -13.883 -18.484 -6.918 1 95 98 VAL A C 1
ATOM 736 O O . VAL A 1 98 ? -14.398 -18.828 -7.984 1 95 98 VAL A O 1
ATOM 739 N N . PRO A 1 99 ? -14.312 -18.922 -5.781 1 92.81 99 PRO A N 1
ATOM 740 C CA . PRO A 1 99 ? -15.242 -20.047 -5.711 1 92.81 99 PRO A CA 1
ATOM 741 C C . PRO A 1 99 ? -16.531 -19.812 -6.508 1 92.81 99 PRO A C 1
ATOM 743 O O . PRO A 1 99 ? -17 -20.719 -7.203 1 92.81 99 PRO A O 1
ATOM 746 N N . GLU A 1 100 ? -17.047 -18.641 -6.398 1 92 100 GLU A N 1
ATOM 747 C CA . GLU A 1 100 ? -18.297 -18.344 -7.094 1 92 100 GLU A CA 1
ATOM 748 C C . GLU A 1 100 ? -18.125 -18.469 -8.609 1 92 100 GLU A C 1
ATOM 750 O O . GLU A 1 100 ? -19.016 -18.984 -9.297 1 92 100 GLU A O 1
ATOM 755 N N . GLU A 1 101 ? -17.031 -17.984 -9.086 1 91 101 GLU A N 1
ATOM 756 C CA . GLU A 1 101 ? -16.75 -18.094 -10.508 1 91 101 GLU A CA 1
ATOM 757 C C . GLU A 1 101 ? -16.5 -19.531 -10.93 1 91 101 GLU A C 1
ATOM 759 O O . GLU A 1 101 ? -16.906 -19.953 -12.016 1 91 101 GLU A O 1
ATOM 764 N N . LEU A 1 102 ? -15.797 -20.281 -10.125 1 92.31 102 LEU A N 1
ATOM 765 C CA . LEU A 1 102 ? -15.555 -21.688 -10.391 1 92.31 102 LEU A CA 1
ATOM 766 C C . LEU A 1 102 ? -16.875 -22.453 -10.5 1 92.31 102 LEU A C 1
ATOM 768 O O . LEU A 1 102 ? -17.016 -23.312 -11.375 1 92.31 102 LEU A O 1
ATOM 772 N N . GLU A 1 103 ? -17.781 -22.172 -9.594 1 91.38 103 GLU A N 1
ATOM 773 C CA . GLU A 1 103 ? -19.078 -22.844 -9.617 1 91.38 103 GLU A CA 1
ATOM 774 C C . GLU A 1 103 ? -19.828 -22.562 -10.914 1 91.38 103 GLU A C 1
ATOM 776 O O . GLU A 1 103 ? -20.516 -23.438 -11.453 1 91.38 103 GLU A O 1
ATOM 781 N N . ARG A 1 104 ? -19.672 -21.344 -11.344 1 85.56 104 ARG A N 1
ATOM 782 C CA . ARG A 1 104 ? -20.297 -20.984 -12.625 1 85.56 104 ARG A CA 1
ATOM 783 C C . ARG A 1 104 ? -19.703 -21.828 -13.758 1 85.56 104 ARG A C 1
ATOM 785 O O . ARG A 1 104 ? -20.438 -22.281 -14.633 1 85.56 104 ARG A O 1
ATOM 792 N N . TRP A 1 105 ? -18.469 -22.031 -13.727 1 84.25 105 TRP A N 1
ATOM 793 C CA . TRP A 1 105 ? -17.797 -22.812 -14.758 1 84.25 105 TRP A CA 1
ATOM 794 C C . TRP A 1 105 ? -18.156 -24.297 -14.633 1 84.25 105 TRP A C 1
ATOM 796 O O . TRP A 1 105 ? -18.359 -24.984 -15.641 1 84.25 105 TRP A O 1
ATOM 806 N N . ARG A 1 106 ? -18.234 -24.812 -13.461 1 84.38 106 ARG A N 1
ATOM 807 C CA . ARG A 1 106 ? -18.594 -26.203 -13.234 1 84.38 106 ARG A CA 1
ATOM 808 C C . ARG A 1 106 ? -20 -26.484 -13.742 1 84.38 106 ARG A C 1
ATOM 810 O O . ARG A 1 106 ? -20.281 -27.594 -14.227 1 84.38 106 ARG A O 1
ATOM 817 N N . ARG A 1 107 ? -20.859 -25.547 -13.57 1 80.38 107 ARG A N 1
ATOM 818 C CA . ARG A 1 107 ? -22.219 -25.688 -14.078 1 80.38 107 ARG 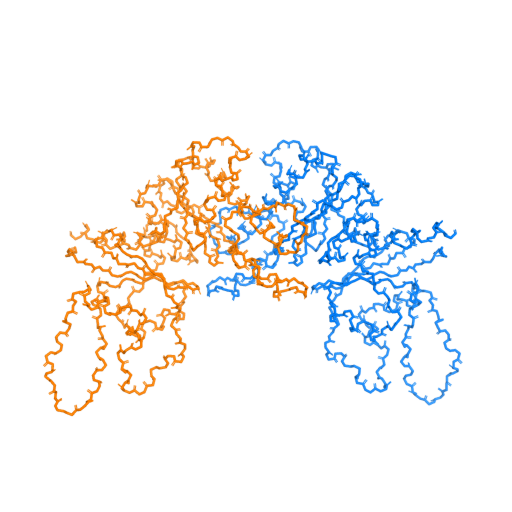A CA 1
ATOM 819 C C . ARG A 1 107 ? -22.234 -25.781 -15.602 1 80.38 107 ARG A C 1
ATOM 821 O O . ARG A 1 107 ? -23.047 -26.516 -16.172 1 80.38 107 ARG A O 1
ATOM 828 N N . ARG A 1 108 ? -21.312 -25.125 -16.141 1 71.94 108 ARG A N 1
ATOM 829 C CA . ARG A 1 108 ? -21.25 -25.094 -17.594 1 71.94 108 ARG A CA 1
ATOM 830 C C . ARG A 1 108 ? -20.469 -26.281 -18.141 1 71.94 108 ARG A C 1
ATOM 832 O O . ARG A 1 108 ? -20.75 -26.766 -19.234 1 71.94 108 ARG A O 1
ATOM 839 N N . CYS A 1 109 ? -19.531 -26.672 -17.344 1 72.94 109 CYS A N 1
ATOM 840 C CA . CYS A 1 109 ? -18.703 -27.828 -17.703 1 72.94 109 CYS A CA 1
ATOM 841 C C . CYS A 1 109 ? -18.578 -28.797 -16.531 1 72.94 109 CYS A C 1
ATOM 843 O O . CYS A 1 109 ? -17.547 -28.812 -15.859 1 72.94 109 CYS A O 1
ATOM 845 N N . PRO A 1 110 ? -19.453 -29.672 -16.297 1 70.94 110 PRO A N 1
ATOM 846 C CA . PRO A 1 110 ? -19.516 -30.516 -15.109 1 70.94 110 PRO A CA 1
ATOM 847 C C . PRO A 1 110 ? -18.312 -31.453 -14.984 1 70.94 110 PRO A C 1
ATOM 849 O O . PRO A 1 110 ? -17.984 -31.891 -13.883 1 70.94 110 PRO A O 1
ATOM 852 N N . GLY A 1 111 ? -17.516 -31.562 -16 1 73.75 111 GLY A N 1
ATOM 853 C CA . GLY A 1 111 ? -16.375 -32.469 -15.953 1 73.75 111 GLY A CA 1
ATOM 854 C C . GLY A 1 111 ? -15.109 -31.781 -15.445 1 73.75 111 GLY A C 1
ATOM 855 O O . GLY A 1 111 ? -14.086 -32.438 -15.266 1 73.75 111 GLY A O 1
ATOM 856 N N . ILE A 1 112 ? -15.336 -30.609 -14.961 1 77.75 112 ILE A N 1
ATOM 857 C CA . ILE A 1 112 ? -14.18 -29.844 -14.484 1 77.75 112 ILE A CA 1
ATOM 858 C C . ILE A 1 112 ? -13.805 -30.297 -13.078 1 77.75 112 ILE A C 1
ATOM 860 O O . ILE A 1 112 ? -14.664 -30.391 -12.195 1 77.75 112 ILE A O 1
ATOM 864 N N . SER A 1 113 ? -12.594 -30.719 -12.906 1 82.75 113 SER A N 1
ATOM 865 C CA . SER A 1 113 ? -12 -30.984 -11.602 1 82.75 113 SER A CA 1
ATOM 866 C C . SER A 1 113 ? -10.914 -29.969 -11.266 1 82.75 113 SER A C 1
ATOM 868 O O . SER A 1 113 ? -9.773 -30.094 -11.727 1 82.75 113 SER A O 1
ATOM 870 N N . PRO A 1 114 ? -11.25 -29.078 -10.43 1 91.44 114 PRO A N 1
ATOM 871 C CA . PRO A 1 114 ? -10.305 -28 -10.148 1 91.44 114 PRO A CA 1
ATOM 872 C C . PRO A 1 114 ? -9.078 -28.469 -9.375 1 91.44 114 PRO A C 1
ATOM 874 O O . PRO A 1 114 ? -9.188 -29.359 -8.531 1 91.44 114 PRO A O 1
ATOM 877 N N . ILE A 1 115 ? -7.973 -27.922 -9.641 1 91.94 115 ILE A N 1
ATOM 878 C CA . ILE A 1 115 ? -6.723 -28.156 -8.922 1 91.94 115 ILE A CA 1
ATOM 879 C C . ILE A 1 115 ? -6.766 -27.438 -7.57 1 91.94 115 ILE A C 1
ATOM 881 O O . ILE A 1 115 ? -7.121 -26.266 -7.492 1 91.94 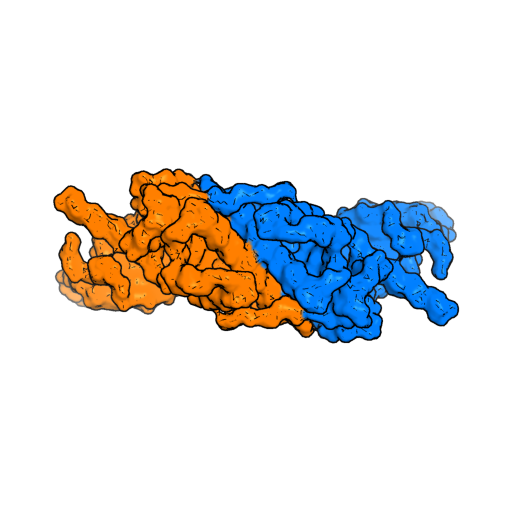115 ILE A O 1
ATOM 885 N N . SER A 1 116 ? -6.434 -28.109 -6.496 1 89 116 SER A N 1
ATOM 886 C CA . SER A 1 116 ? -6.371 -27.516 -5.16 1 89 116 SER A CA 1
ATOM 887 C C . SER A 1 116 ? -4.941 -27.156 -4.773 1 89 116 SER A C 1
ATOM 889 O O . SER A 1 116 ? -3.99 -27.594 -5.426 1 89 116 SER A O 1
ATOM 891 N N . SER A 1 117 ? -4.871 -26.359 -3.676 1 86.75 117 SER A N 1
ATOM 892 C CA . SER A 1 117 ? -3.541 -26.031 -3.166 1 86.75 117 SER A CA 1
ATOM 893 C C . SER A 1 117 ? -2.812 -27.281 -2.68 1 86.75 117 SER A C 1
ATOM 895 O O . SER A 1 117 ? -1.598 -27.391 -2.846 1 86.75 117 SER A O 1
ATOM 897 N N . THR A 1 118 ? -3.562 -28.141 -2.137 1 84.44 118 THR A N 1
ATOM 898 C CA . THR A 1 118 ? -2.99 -29.406 -1.658 1 84.44 118 THR A CA 1
ATOM 899 C C . THR A 1 118 ? -2.416 -30.219 -2.816 1 84.44 118 THR A C 1
ATOM 901 O O . THR A 1 118 ? -1.313 -30.75 -2.717 1 84.44 118 THR A O 1
ATOM 904 N N . ASP A 1 119 ? -3.129 -30.219 -3.893 1 85.06 119 ASP A N 1
ATOM 905 C CA . ASP A 1 119 ? -2.639 -30.906 -5.086 1 85.06 119 ASP A CA 1
ATOM 906 C C . ASP A 1 119 ? -1.376 -30.25 -5.625 1 85.06 119 ASP A C 1
ATOM 908 O O . ASP A 1 119 ? -0.421 -30.922 -6.004 1 85.06 119 ASP A O 1
ATOM 912 N N . ALA A 1 120 ? -1.427 -28.953 -5.605 1 87.19 120 ALA A N 1
ATOM 913 C CA . ALA A 1 120 ? -0.332 -28.188 -6.176 1 87.19 120 ALA A CA 1
ATOM 914 C C . ALA A 1 120 ? 0.95 -28.359 -5.367 1 87.19 120 ALA A C 1
ATOM 916 O O . ALA A 1 120 ? 2.049 -28.359 -5.926 1 87.19 120 ALA A O 1
ATOM 917 N N . LEU A 1 121 ? 0.788 -28.438 -4.102 1 80.81 121 LEU A N 1
ATOM 918 C CA . LEU A 1 121 ? 1.966 -28.531 -3.248 1 80.81 121 LEU A CA 1
ATOM 919 C C . LEU A 1 121 ? 2.072 -29.922 -2.633 1 80.81 121 LEU A C 1
ATOM 921 O O . LEU A 1 121 ? 2.561 -30.078 -1.511 1 80.81 121 LEU A O 1
ATOM 925 N N . ALA A 1 122 ? 1.711 -30.828 -3.338 1 79.25 122 ALA A N 1
ATOM 926 C CA . ALA A 1 122 ? 1.784 -32.188 -2.82 1 79.25 122 ALA A CA 1
ATOM 927 C C . ALA A 1 122 ? 3.197 -32.531 -2.354 1 79.25 122 ALA A C 1
ATOM 929 O O . ALA A 1 122 ? 4.168 -32.312 -3.088 1 79.25 122 ALA A O 1
ATOM 930 N N . GLY A 1 123 ? 3.326 -32.906 -1.095 1 71.06 123 GLY A N 1
ATOM 931 C CA . GLY A 1 123 ? 4.609 -33.312 -0.557 1 71.06 123 GLY A CA 1
ATOM 932 C C . GLY A 1 123 ? 5.359 -32.219 0.14 1 71.06 123 GLY A C 1
ATOM 933 O O . GLY A 1 123 ? 6.449 -32.406 0.677 1 71.06 123 GLY A O 1
ATOM 934 N N . VAL A 1 124 ? 4.805 -31 0.008 1 74.69 124 VAL A N 1
ATOM 935 C CA . VAL A 1 124 ? 5.434 -29.844 0.631 1 74.69 124 VAL A CA 1
ATOM 936 C C . VAL A 1 124 ? 4.527 -29.281 1.729 1 74.69 124 VAL A C 1
ATOM 938 O O . VAL A 1 124 ? 3.303 -29.297 1.597 1 74.69 124 VAL A O 1
ATOM 941 N N . GLN A 1 125 ? 5.184 -28.906 2.807 1 75.62 125 GLN A N 1
ATOM 942 C CA . GLN A 1 125 ? 4.414 -28.297 3.883 1 75.62 125 GLN A CA 1
ATOM 943 C C . GLN A 1 125 ? 3.715 -27.031 3.406 1 75.62 125 GLN A C 1
ATOM 945 O O . GLN A 1 125 ? 4.34 -26.172 2.789 1 75.62 125 GLN A O 1
ATOM 950 N N . GLU A 1 126 ? 2.43 -27.062 3.543 1 78.5 126 GLU A N 1
ATOM 951 C CA . GLU A 1 126 ? 1.607 -25.906 3.238 1 78.5 126 GLU A CA 1
ATOM 952 C C . GLU A 1 126 ? 0.696 -25.547 4.41 1 78.5 126 GLU A C 1
ATOM 954 O O . GLU A 1 126 ? 0.66 -26.266 5.414 1 78.5 126 GLU A O 1
ATOM 959 N N . TYR A 1 127 ? 0.161 -24.375 4.379 1 80.19 127 TYR A N 1
ATOM 960 C CA . TYR A 1 127 ? -0.864 -24 5.348 1 80.19 127 TYR A CA 1
ATOM 961 C C . TYR A 1 127 ? -2.242 -23.969 4.695 1 80.19 127 TYR A C 1
ATOM 963 O O . TYR A 1 127 ? -2.359 -23.766 3.486 1 80.19 127 TYR A O 1
ATOM 971 N N . PRO A 1 128 ? -3.266 -24.219 5.445 1 80.12 128 PRO A N 1
ATOM 972 C CA . PRO A 1 128 ? -4.594 -24.5 4.895 1 80.12 128 PRO A CA 1
ATOM 973 C C . PRO A 1 128 ? -5.121 -23.359 4.016 1 80.12 128 PRO A C 1
ATOM 975 O O . PRO A 1 128 ? -5.867 -23.609 3.064 1 80.12 128 PRO A O 1
ATOM 978 N N . THR A 1 129 ? -4.715 -22.156 4.27 1 87 129 THR A N 1
ATOM 979 C CA . THR A 1 129 ? -5.324 -21.031 3.566 1 87 129 THR A CA 1
ATOM 980 C C . THR A 1 129 ? -4.43 -20.547 2.426 1 87 129 THR A C 1
ATOM 982 O O . THR A 1 129 ? -4.664 -19.484 1.847 1 87 129 THR A O 1
ATOM 985 N N . LEU A 1 130 ? -3.453 -21.375 2.129 1 92.31 130 LEU A N 1
ATOM 986 C CA . LEU A 1 130 ? -2.59 -21.016 1.008 1 92.31 130 LEU A CA 1
ATOM 987 C C . LEU A 1 130 ? -3.369 -21.031 -0.304 1 92.31 130 LEU A C 1
ATOM 989 O O . LEU A 1 130 ? -4.016 -22.016 -0.635 1 92.31 130 LEU A O 1
ATOM 993 N N . GLY A 1 131 ? -3.32 -19.969 -1.037 1 93.62 131 GLY A N 1
ATOM 994 C CA . GLY A 1 131 ? -3.988 -19.891 -2.326 1 93.62 131 GLY A CA 1
ATOM 995 C C . GLY A 1 131 ? -3.396 -20.828 -3.363 1 93.62 131 GLY A C 1
ATOM 996 O O . GLY A 1 131 ? -2.176 -21 -3.434 1 93.62 131 GLY A O 1
ATOM 997 N N . VAL A 1 132 ? -4.277 -21.406 -4.129 1 95.12 132 VAL A N 1
ATOM 998 C CA . VAL A 1 132 ? -3.842 -22.359 -5.145 1 95.12 132 VAL A CA 1
ATOM 999 C C . VAL A 1 132 ? -2.967 -21.641 -6.176 1 95.12 132 VAL A C 1
ATOM 1001 O O . VAL A 1 132 ? -2.025 -22.234 -6.711 1 95.12 132 VAL A O 1
ATOM 1004 N N . ASP A 1 133 ? -3.256 -20.406 -6.477 1 95.88 133 ASP A N 1
ATOM 1005 C CA . ASP A 1 133 ? -2.445 -19.625 -7.414 1 95.88 133 ASP A CA 1
ATOM 1006 C C . ASP A 1 133 ? -1.01 -19.5 -6.914 1 95.88 133 ASP A C 1
ATOM 1008 O O . ASP A 1 133 ? -0.06 -19.641 -7.688 1 95.88 133 ASP A O 1
ATOM 1012 N N . ARG A 1 134 ? -0.856 -19.219 -5.598 1 96.56 134 ARG A N 1
ATOM 1013 C CA . ARG A 1 134 ? 0.472 -19.094 -5.008 1 96.56 134 ARG A CA 1
ATOM 1014 C C . ARG A 1 134 ? 1.208 -20.438 -5.035 1 96.56 134 ARG A C 1
ATOM 1016 O O . ARG A 1 134 ? 2.396 -20.484 -5.359 1 96.56 134 ARG A O 1
ATOM 1023 N N . ALA A 1 135 ? 0.502 -21.5 -4.727 1 95.81 135 ALA A N 1
ATOM 1024 C CA . ALA A 1 135 ? 1.09 -22.828 -4.766 1 95.81 135 ALA A CA 1
ATOM 1025 C C . ALA A 1 135 ? 1.55 -23.188 -6.176 1 95.81 135 ALA A C 1
ATOM 1027 O O . ALA A 1 135 ? 2.668 -23.672 -6.367 1 95.81 135 ALA A O 1
ATOM 1028 N N . LEU A 1 136 ? 0.746 -22.922 -7.133 1 95.94 136 LEU A N 1
ATOM 1029 C CA . LEU A 1 136 ? 1.058 -23.25 -8.516 1 95.94 136 LEU A CA 1
ATOM 1030 C C . LEU A 1 136 ? 2.211 -22.406 -9.031 1 95.94 136 LEU A C 1
ATOM 1032 O O . LEU A 1 136 ? 3.033 -22.875 -9.82 1 95.94 136 LEU A O 1
ATOM 1036 N N . ALA A 1 137 ? 2.238 -21.188 -8.602 1 96.94 137 ALA A N 1
ATOM 1037 C CA . ALA A 1 137 ? 3.316 -20.297 -9.031 1 96.94 137 ALA A CA 1
ATOM 1038 C C . ALA A 1 137 ? 4.672 -20.797 -8.539 1 96.94 137 ALA A C 1
ATOM 1040 O O . ALA A 1 137 ? 5.637 -20.844 -9.305 1 96.94 137 ALA A O 1
ATOM 1041 N N . VAL A 1 138 ? 4.727 -21.172 -7.336 1 95.88 138 VAL A N 1
ATOM 1042 C CA . VAL A 1 138 ? 5.977 -21.672 -6.77 1 95.88 138 VAL A CA 1
ATOM 1043 C C . VAL A 1 138 ? 6.367 -22.969 -7.449 1 95.88 138 VAL A C 1
ATOM 1045 O O . VAL A 1 138 ? 7.539 -23.188 -7.766 1 95.88 138 VAL A O 1
ATOM 1048 N N . ARG A 1 139 ? 5.438 -23.812 -7.645 1 93.62 139 ARG A N 1
ATOM 1049 C CA . ARG A 1 139 ? 5.684 -25.078 -8.32 1 93.62 139 ARG A CA 1
ATOM 1050 C C . ARG A 1 139 ? 6.223 -24.859 -9.734 1 93.62 139 ARG A C 1
ATOM 1052 O O . ARG A 1 139 ? 7.18 -25.5 -10.148 1 93.62 139 ARG A O 1
ATOM 1059 N N . GLY A 1 140 ? 5.512 -23.984 -10.453 1 94.81 140 GLY A N 1
ATOM 1060 C CA . GLY A 1 140 ? 5.961 -23.656 -11.797 1 94.81 140 GLY A CA 1
ATOM 1061 C C . GLY A 1 140 ? 7.359 -23.078 -11.828 1 94.81 140 GLY A C 1
ATOM 1062 O O . GLY A 1 140 ? 8.164 -23.422 -12.695 1 94.81 140 GLY A O 1
ATOM 1063 N N . ALA A 1 141 ? 7.637 -22.203 -10.898 1 96.06 141 ALA A N 1
ATOM 1064 C CA . ALA A 1 141 ? 8.961 -21.594 -10.812 1 96.06 141 ALA A CA 1
ATOM 1065 C C . ALA A 1 141 ? 10.031 -22.656 -10.555 1 96.06 141 ALA A C 1
ATOM 1067 O O . ALA A 1 141 ? 11.094 -22.641 -11.188 1 96.06 141 ALA A O 1
ATOM 1068 N N . ALA A 1 142 ? 9.781 -23.531 -9.664 1 93.12 142 ALA A N 1
ATOM 1069 C CA . ALA A 1 142 ? 10.734 -24.578 -9.312 1 93.12 142 ALA A CA 1
ATOM 1070 C C . ALA A 1 142 ? 10.977 -25.516 -10.492 1 93.12 142 ALA A C 1
ATOM 1072 O O . ALA A 1 142 ? 12.094 -26 -10.695 1 93.12 142 ALA A O 1
ATOM 1073 N N . ARG A 1 143 ? 9.945 -25.766 -11.156 1 89.94 143 ARG A N 1
ATOM 1074 C CA . ARG A 1 143 ? 10.07 -26.641 -12.312 1 89.94 143 ARG A CA 1
ATOM 1075 C C . ARG A 1 143 ? 11 -26.047 -13.359 1 89.94 143 ARG A C 1
ATOM 1077 O O . ARG A 1 143 ? 11.758 -26.766 -14.016 1 89.94 143 ARG A O 1
ATOM 1084 N N . MET A 1 144 ? 10.945 -24.812 -13.5 1 90.56 144 MET A N 1
ATOM 1085 C CA . MET A 1 144 ? 11.672 -24.141 -14.578 1 90.56 144 MET A CA 1
ATOM 1086 C C . MET A 1 144 ? 13.078 -23.75 -14.125 1 90.56 144 MET A C 1
ATOM 1088 O O . MET A 1 144 ? 14.016 -23.781 -14.922 1 90.56 144 MET A O 1
ATOM 1092 N N . ARG A 1 145 ? 13.203 -23.391 -12.82 1 93.81 145 ARG A N 1
ATOM 1093 C CA . ARG A 1 145 ? 14.461 -22.781 -12.406 1 93.81 145 ARG A CA 1
ATOM 1094 C C . ARG A 1 145 ? 15.102 -23.562 -11.266 1 93.81 145 ARG A C 1
ATOM 1096 O O . ARG A 1 145 ? 16.25 -23.297 -10.891 1 93.81 145 ARG A O 1
ATOM 1103 N N . GLY A 1 146 ? 14.367 -24.516 -10.711 1 94.25 146 GLY A N 1
ATOM 1104 C CA . GLY A 1 146 ? 14.859 -25.25 -9.547 1 94.25 146 GLY A CA 1
ATOM 1105 C C . GLY A 1 146 ? 14.672 -24.484 -8.25 1 94.25 146 GLY A C 1
ATOM 1106 O O . GLY A 1 146 ? 14.328 -23.297 -8.266 1 94.25 146 GLY A O 1
ATOM 1107 N N . TRP A 1 147 ? 14.852 -25.156 -7.133 1 94.25 147 TRP A N 1
ATOM 1108 C CA . TRP A 1 147 ? 14.797 -24.562 -5.809 1 94.25 147 TRP A CA 1
ATOM 1109 C C . TRP A 1 147 ? 16.141 -23.922 -5.441 1 94.25 147 TRP A C 1
ATOM 1111 O O . TRP A 1 147 ? 17.188 -24.375 -5.91 1 94.25 147 TRP A O 1
ATOM 1121 N N . PRO A 1 148 ? 16.172 -22.875 -4.484 1 97.12 148 PRO A N 1
ATOM 1122 C CA . PRO A 1 148 ? 15.062 -22.125 -3.889 1 97.12 148 PRO A CA 1
ATOM 1123 C C . PRO A 1 148 ? 14.492 -21.078 -4.84 1 97.12 148 PRO A C 1
ATOM 1125 O O . PRO A 1 148 ? 15.18 -20.609 -5.754 1 97.12 148 PRO A O 1
ATOM 1128 N N . VAL A 1 149 ? 13.234 -20.672 -4.605 1 97.44 149 VAL A N 1
ATOM 1129 C CA . VAL A 1 149 ? 12.602 -19.672 -5.457 1 97.44 149 VAL A CA 1
ATOM 1130 C C . VAL A 1 149 ? 11.797 -18.688 -4.598 1 97.44 149 VAL A C 1
ATOM 1132 O O . VAL A 1 149 ? 11.352 -19.047 -3.502 1 97.44 149 VAL A O 1
ATOM 1135 N N . LEU A 1 150 ? 11.68 -17.5 -5.047 1 98.62 150 LEU A N 1
ATOM 1136 C CA . LEU A 1 150 ? 10.742 -16.5 -4.582 1 98.62 150 LEU A CA 1
ATOM 1137 C C . LEU A 1 150 ? 9.867 -16 -5.73 1 98.62 150 LEU A C 1
ATOM 1139 O O . LEU A 1 150 ? 10.375 -15.469 -6.723 1 98.62 150 LEU A O 1
ATOM 1143 N N . VAL A 1 151 ? 8.586 -16.203 -5.598 1 98.75 151 VAL A N 1
ATOM 1144 C CA . VAL A 1 151 ? 7.672 -15.727 -6.621 1 98.75 151 VAL A CA 1
ATOM 1145 C C . VAL A 1 151 ? 6.961 -14.469 -6.129 1 98.75 151 VAL A C 1
ATOM 1147 O O . VAL A 1 151 ? 6.418 -14.445 -5.023 1 98.75 151 VAL A O 1
ATOM 1150 N N . ILE A 1 152 ? 7.02 -13.445 -6.898 1 98.88 152 ILE A N 1
ATOM 1151 C CA . ILE A 1 152 ? 6.32 -12.188 -6.664 1 98.88 152 ILE A CA 1
ATOM 1152 C C . ILE A 1 152 ? 5.211 -12.016 -7.699 1 98.88 152 ILE A C 1
ATOM 1154 O O . ILE A 1 152 ? 5.48 -11.703 -8.859 1 98.88 152 ILE A O 1
ATOM 1158 N N . ASP A 1 153 ? 4.023 -12.273 -7.312 1 98.69 153 ASP A N 1
ATOM 1159 C CA . ASP A 1 153 ? 2.865 -12.164 -8.195 1 98.69 153 ASP A CA 1
ATOM 1160 C C . ASP A 1 153 ? 2.221 -10.781 -8.078 1 98.69 153 ASP A C 1
ATOM 1162 O O . ASP A 1 153 ? 1.617 -10.461 -7.051 1 98.69 153 ASP A O 1
ATOM 1166 N N . CYS A 1 154 ? 2.285 -10.008 -9.109 1 98.19 154 CYS A N 1
ATOM 1167 C CA . CYS A 1 154 ? 1.857 -8.609 -9.133 1 98.19 154 CYS A CA 1
ATOM 1168 C C . CYS A 1 154 ? 0.481 -8.477 -9.773 1 98.19 154 CYS A C 1
ATOM 1170 O O . CYS A 1 154 ? 0.341 -7.852 -10.828 1 98.19 154 CYS A O 1
ATOM 1172 N N . GLY A 1 155 ? -0.551 -8.898 -9.086 1 95.5 155 GLY A N 1
ATOM 1173 C CA . GLY A 1 155 ? -1.921 -8.836 -9.562 1 95.5 155 GLY A CA 1
ATOM 1174 C C . GLY A 1 155 ? -2.805 -7.93 -8.727 1 95.5 155 GLY A C 1
ATOM 1175 O O . GLY A 1 155 ? -2.387 -6.844 -8.32 1 95.5 155 GLY A O 1
ATOM 1176 N N . SER A 1 156 ? -4.141 -8.422 -8.516 1 94.44 156 SER A N 1
ATOM 1177 C CA . SER A 1 156 ? -5.051 -7.703 -7.637 1 94.44 156 SER A CA 1
ATOM 1178 C C . SER A 1 156 ? -4.461 -7.543 -6.238 1 94.44 156 SER A C 1
ATOM 1180 O O . SER A 1 156 ? -4.652 -6.512 -5.594 1 94.44 156 SER A O 1
ATOM 1182 N N . ALA A 1 157 ? -3.906 -8.539 -5.871 1 96.81 157 ALA A N 1
ATOM 1183 C CA . ALA A 1 157 ? -3.023 -8.508 -4.707 1 96.81 157 ALA A CA 1
ATOM 1184 C C . ALA A 1 157 ? -1.569 -8.719 -5.117 1 96.81 157 ALA A C 1
ATOM 1186 O O . ALA A 1 157 ? -1.293 -9.32 -6.156 1 96.81 157 ALA A O 1
ATOM 1187 N N . LEU A 1 158 ? -0.706 -8.109 -4.434 1 98.44 158 LEU A N 1
ATOM 1188 C CA . LEU A 1 158 ? 0.72 -8.398 -4.547 1 98.44 158 LEU A CA 1
ATOM 1189 C C . LEU A 1 158 ? 1.146 -9.445 -3.521 1 98.44 158 LEU A C 1
ATOM 1191 O O . LEU A 1 158 ? 0.957 -9.258 -2.318 1 98.44 158 LEU A O 1
ATOM 1195 N N . THR A 1 159 ? 1.689 -10.562 -3.988 1 98.44 159 THR A N 1
ATOM 1196 C CA . THR A 1 159 ? 2.029 -11.641 -3.068 1 98.44 159 THR A CA 1
ATOM 1197 C C . THR A 1 159 ? 3.496 -12.039 -3.215 1 98.44 159 THR A C 1
ATOM 1199 O O . THR A 1 159 ? 4.055 -11.969 -4.312 1 98.44 159 THR A O 1
ATOM 1202 N N . PHE A 1 160 ? 4.059 -12.359 -2.145 1 98.88 160 PHE A N 1
ATOM 1203 C CA . PHE A 1 160 ? 5.363 -13 -2.043 1 98.88 160 PHE A CA 1
ATOM 1204 C C . PHE A 1 160 ? 5.227 -14.445 -1.572 1 98.88 160 PHE A C 1
ATOM 1206 O O . PHE A 1 160 ? 4.578 -14.711 -0.558 1 98.88 160 PHE A O 1
ATOM 1213 N N . THR A 1 161 ? 5.754 -15.344 -2.297 1 98.19 161 THR A N 1
ATOM 1214 C CA . THR A 1 161 ? 5.754 -16.75 -1.887 1 98.19 161 THR A CA 1
ATOM 1215 C C . THR A 1 161 ? 7.137 -17.359 -2.061 1 98.19 161 THR A C 1
ATOM 1217 O O . THR A 1 161 ? 7.656 -17.438 -3.176 1 98.19 161 THR A O 1
ATOM 1220 N N . ALA A 1 162 ? 7.707 -17.844 -0.938 1 97.81 162 ALA A N 1
ATOM 1221 C CA . ALA A 1 162 ? 9.07 -18.359 -0.962 1 97.81 162 ALA A CA 1
ATOM 1222 C C . ALA A 1 162 ? 9.086 -19.859 -0.662 1 97.81 162 ALA A C 1
ATOM 1224 O O . ALA A 1 162 ? 8.32 -20.344 0.176 1 97.81 162 ALA A O 1
ATOM 1225 N N . ALA A 1 163 ? 9.891 -20.516 -1.369 1 96.38 163 ALA A N 1
ATOM 1226 C CA . ALA A 1 163 ? 10.234 -21.906 -1.061 1 96.38 163 ALA A CA 1
ATOM 1227 C C . ALA A 1 163 ? 11.742 -22.078 -0.926 1 96.38 163 ALA A C 1
ATOM 1229 O O . ALA A 1 163 ? 12.508 -21.5 -1.69 1 96.38 163 ALA A O 1
ATOM 1230 N N . ASP A 1 164 ? 12.125 -22.906 -0.03 1 95.81 164 ASP A N 1
ATOM 1231 C CA . ASP A 1 164 ? 13.547 -23.031 0.279 1 95.81 164 ASP A CA 1
ATOM 1232 C C . ASP A 1 164 ? 14.211 -24.078 -0.611 1 95.81 164 ASP A C 1
ATOM 1234 O O . ASP A 1 164 ? 13.586 -24.594 -1.542 1 95.81 164 ASP A O 1
ATOM 1238 N N . ALA A 1 165 ? 15.469 -24.375 -0.33 1 94.69 165 ALA A N 1
ATOM 1239 C CA . ALA A 1 165 ? 16.297 -25.234 -1.165 1 94.69 165 ALA A CA 1
ATOM 1240 C C . ALA A 1 165 ? 15.773 -26.672 -1.166 1 94.69 165 ALA A C 1
ATOM 1242 O O . ALA A 1 165 ? 16.031 -27.438 -2.096 1 94.69 165 ALA A O 1
ATOM 1243 N N . SER A 1 166 ? 15.031 -27.062 -0.19 1 92.06 166 SER A N 1
ATOM 1244 C CA . SER A 1 166 ? 14.492 -28.422 -0.091 1 92.06 166 SER A CA 1
ATOM 1245 C C . SER A 1 166 ? 13.109 -28.516 -0.729 1 92.06 166 SER A C 1
ATOM 1247 O O . SER A 1 166 ? 12.469 -29.562 -0.694 1 92.06 166 SER A O 1
ATOM 1249 N N . GLY A 1 167 ? 12.633 -27.391 -1.212 1 91.31 167 GLY A N 1
ATOM 1250 C CA . GLY A 1 167 ? 11.328 -27.375 -1.855 1 91.31 167 GLY A CA 1
ATOM 1251 C C . GLY A 1 167 ? 10.18 -27.156 -0.882 1 91.31 167 GLY A C 1
ATOM 1252 O O . GLY A 1 167 ? 9.016 -27.328 -1.241 1 91.31 167 GLY A O 1
ATOM 1253 N N . ARG A 1 168 ? 10.531 -26.781 0.281 1 92.38 168 ARG A N 1
ATOM 1254 C CA . ARG A 1 168 ? 9.516 -26.5 1.29 1 92.38 168 ARG A CA 1
ATOM 1255 C C . ARG A 1 168 ? 9.109 -25.031 1.269 1 92.38 168 ARG A C 1
ATOM 1257 O O . ARG A 1 168 ? 9.953 -24.156 1.075 1 92.38 168 ARG A O 1
ATOM 1264 N N . LEU A 1 169 ? 7.809 -24.875 1.477 1 94.88 169 LEU A N 1
ATOM 1265 C CA . LEU A 1 169 ? 7.324 -23.516 1.587 1 94.88 169 LEU A CA 1
ATOM 1266 C C . LEU A 1 169 ? 8.016 -22.781 2.73 1 94.88 169 LEU A C 1
ATOM 1268 O O . LEU A 1 169 ? 8.094 -23.297 3.848 1 94.88 169 LEU A O 1
ATOM 1272 N N . ALA A 1 170 ? 8.516 -21.625 2.5 1 95.94 170 ALA A N 1
ATOM 1273 C CA . ALA A 1 170 ? 9.273 -20.859 3.484 1 95.94 170 ALA A CA 1
ATOM 1274 C C . ALA A 1 170 ? 8.523 -19.594 3.895 1 95.94 170 ALA A C 1
ATOM 1276 O O . ALA A 1 170 ? 9.109 -18.672 4.461 1 95.94 170 ALA A O 1
ATOM 1277 N N . GLY A 1 171 ? 7.23 -19.484 3.537 1 96.06 171 GLY A N 1
ATOM 1278 C CA . GLY A 1 171 ? 6.402 -18.359 3.959 1 96.06 171 GLY A CA 1
ATOM 1279 C C . GLY A 1 171 ? 6.105 -17.375 2.84 1 96.06 171 GLY A C 1
ATOM 1280 O O . GLY A 1 171 ? 6.469 -17.625 1.687 1 96.06 171 GLY A O 1
ATOM 1281 N N . GLY A 1 172 ? 5.379 -16.312 3.238 1 97.44 172 GLY A N 1
ATOM 1282 C CA . GLY A 1 172 ? 5.004 -15.312 2.246 1 97.44 172 GLY A CA 1
ATOM 1283 C C . GLY A 1 172 ? 4.379 -14.07 2.852 1 97.44 172 GLY A C 1
ATOM 1284 O O . GLY A 1 172 ? 4.352 -13.914 4.074 1 97.44 172 GLY A O 1
ATOM 1285 N N . ALA A 1 173 ? 3.98 -13.242 2.016 1 98.62 173 ALA A N 1
ATOM 1286 C CA . ALA A 1 173 ? 3.355 -11.969 2.354 1 98.62 173 ALA A CA 1
ATOM 1287 C C . ALA A 1 173 ? 2.352 -11.547 1.283 1 98.62 173 ALA A C 1
ATOM 1289 O O . ALA A 1 173 ? 2.432 -12 0.138 1 98.62 173 ALA A O 1
ATOM 1290 N N . ILE A 1 174 ? 1.415 -10.773 1.686 1 98.25 174 ILE A N 1
ATOM 1291 C CA . ILE A 1 174 ? 0.355 -10.32 0.791 1 98.25 174 ILE A CA 1
ATOM 1292 C C . ILE A 1 174 ? 0.063 -8.844 1.041 1 98.25 174 ILE A C 1
ATOM 1294 O O . ILE A 1 174 ? 0.009 -8.398 2.191 1 98.25 174 ILE A O 1
ATOM 1298 N N . LEU A 1 175 ? -0.109 -8.039 0.089 1 98.62 175 LEU A N 1
ATOM 1299 C CA . LEU A 1 175 ? -0.566 -6.66 0.184 1 98.62 175 LEU A CA 1
ATOM 1300 C C . LEU A 1 175 ? -1.359 -6.266 -1.057 1 98.62 175 LEU A C 1
ATOM 1302 O O . LEU A 1 175 ? -1.38 -7 -2.047 1 98.62 175 LEU A O 1
ATOM 1306 N N . PRO A 1 176 ? -2.061 -5.148 -1.015 1 97.94 176 PRO A N 1
ATOM 1307 C CA . PRO A 1 176 ? -2.818 -4.742 -2.201 1 97.94 176 PRO A CA 1
ATOM 1308 C C . PRO A 1 176 ? -1.924 -4.473 -3.408 1 97.94 176 PRO A C 1
ATOM 1310 O O . PRO A 1 176 ? -0.835 -3.91 -3.262 1 97.94 176 PRO A O 1
ATOM 1313 N N . GLY A 1 177 ? -2.334 -4.887 -4.531 1 97.62 177 GLY A N 1
ATOM 1314 C CA . GLY A 1 177 ? -1.607 -4.621 -5.762 1 97.62 177 GLY A CA 1
ATOM 1315 C C . GLY A 1 177 ? -1.523 -3.143 -6.098 1 97.62 177 GLY A C 1
ATOM 1316 O O . GLY A 1 177 ? -2.195 -2.32 -5.469 1 97.62 177 GLY A O 1
ATOM 1317 N N . VAL A 1 178 ? -0.739 -2.826 -7.09 1 97.75 178 VAL A N 1
ATOM 1318 C CA . VAL A 1 178 ? -0.451 -1.439 -7.438 1 97.75 178 VAL A CA 1
ATOM 1319 C C . VAL A 1 178 ? -1.732 -0.743 -7.891 1 97.75 178 VAL A C 1
ATOM 1321 O O . VAL A 1 178 ? -2.047 0.356 -7.426 1 97.75 178 VAL A O 1
ATOM 1324 N N . ARG A 1 179 ? -2.482 -1.328 -8.75 1 95.5 179 ARG A N 1
ATOM 1325 C CA . ARG A 1 179 ? -3.682 -0.7 -9.297 1 95.5 179 ARG A CA 1
ATOM 1326 C C . ARG A 1 179 ? -4.742 -0.511 -8.219 1 95.5 179 ARG A C 1
ATOM 1328 O O . ARG A 1 179 ? -5.473 0.483 -8.227 1 95.5 179 ARG A O 1
ATOM 1335 N N . LEU A 1 180 ? -4.844 -1.513 -7.406 1 95.19 180 LEU A N 1
ATOM 1336 C CA . LEU A 1 180 ? -5.785 -1.395 -6.297 1 95.19 180 LEU A CA 1
ATOM 1337 C C . LEU A 1 180 ? -5.422 -0.214 -5.398 1 95.19 180 LEU A C 1
ATOM 1339 O O . LEU A 1 180 ? -6.301 0.537 -4.969 1 95.19 180 LEU A O 1
ATOM 1343 N N . GLN A 1 181 ? -4.188 -0.028 -5.102 1 97.12 181 GLN A N 1
ATOM 1344 C CA . GLN A 1 181 ? -3.75 1.074 -4.25 1 97.12 181 GLN A CA 1
ATOM 1345 C C . GLN A 1 181 ? -3.971 2.42 -4.938 1 97.12 181 GLN A C 1
ATOM 1347 O O . GLN A 1 181 ? -4.352 3.396 -4.289 1 97.12 181 GLN A O 1
ATOM 1352 N N . LEU A 1 182 ? -3.732 2.494 -6.219 1 96.75 182 LEU A N 1
ATOM 1353 C CA . LEU A 1 182 ? -3.963 3.725 -6.969 1 96.75 182 LEU A CA 1
ATOM 1354 C C . LEU A 1 182 ? -5.441 4.098 -6.965 1 96.75 182 LEU A C 1
ATOM 1356 O O . LEU A 1 182 ? -5.789 5.277 -6.906 1 96.75 182 LEU A O 1
ATOM 1360 N N . ALA A 1 183 ? -6.289 3.117 -6.918 1 93.19 183 ALA A N 1
ATOM 1361 C CA . ALA A 1 183 ? -7.719 3.34 -7.109 1 93.19 183 ALA A CA 1
ATOM 1362 C C . ALA A 1 183 ? -8.422 3.586 -5.777 1 93.19 183 ALA A C 1
ATOM 1364 O O . ALA A 1 183 ? -9.43 4.289 -5.719 1 93.19 183 ALA A O 1
ATOM 1365 N N . VAL A 1 184 ? -7.91 3.072 -4.738 1 93.69 184 VAL A N 1
ATOM 1366 C CA . VAL A 1 184 ? -8.68 2.971 -3.5 1 93.69 184 VAL A CA 1
ATOM 1367 C C . VAL A 1 184 ? -8.727 4.332 -2.811 1 93.69 184 VAL A C 1
ATOM 1369 O O . VAL A 1 184 ? -9.664 4.629 -2.07 1 93.69 184 VAL A O 1
ATOM 1372 N N . LEU A 1 185 ? -7.75 5.164 -2.994 1 91.25 185 LEU A N 1
ATOM 1373 C CA . LEU A 1 185 ? -7.691 6.461 -2.328 1 91.25 185 LEU A CA 1
ATOM 1374 C C . LEU A 1 185 ? -8.898 7.316 -2.705 1 91.25 185 LEU A C 1
ATOM 1376 O O . LEU A 1 185 ? -9.484 7.977 -1.846 1 91.25 185 LEU A O 1
ATOM 1380 N N . GLY A 1 186 ? -9.297 7.312 -3.916 1 89.12 186 GLY A N 1
ATOM 1381 C CA . GLY A 1 186 ? -10.438 8.094 -4.363 1 89.12 186 GLY A CA 1
ATOM 1382 C C . GLY A 1 186 ? -11.75 7.625 -3.762 1 89.12 186 GLY A C 1
ATOM 1383 O O . GLY A 1 186 ? -12.688 8.414 -3.609 1 89.12 186 GLY A O 1
ATOM 1384 N N . SER A 1 187 ? -11.805 6.43 -3.4 1 83.75 187 SER A N 1
ATOM 1385 C CA . SER A 1 187 ? -13.047 5.863 -2.875 1 83.75 187 SER A CA 1
ATOM 1386 C C . SER A 1 187 ? -13.148 6.066 -1.367 1 83.75 187 SER A C 1
ATOM 1388 O O . SER A 1 187 ? -14.242 5.977 -0.799 1 83.75 187 SER A O 1
ATOM 1390 N N . ARG A 1 188 ? -12.062 6.434 -0.768 1 82.81 188 ARG A N 1
ATOM 1391 C CA . ARG A 1 188 ? -12.07 6.449 0.691 1 82.81 188 ARG A CA 1
ATOM 1392 C C . ARG A 1 188 ? -11.742 7.84 1.227 1 82.81 188 ARG A C 1
ATOM 1394 O O . ARG A 1 188 ? -11.773 8.07 2.438 1 82.81 188 ARG A O 1
ATOM 1401 N N . THR A 1 189 ? -11.414 8.703 0.353 1 83.44 189 THR A N 1
ATOM 1402 C CA . THR A 1 189 ? -11.133 10.086 0.727 1 83.44 189 THR A CA 1
ATOM 1403 C C . THR A 1 189 ? -11.992 11.055 -0.083 1 83.44 189 THR A C 1
ATOM 1405 O O . THR A 1 189 ? -12.344 10.766 -1.229 1 83.44 189 THR A O 1
ATOM 1408 N N . ALA A 1 190 ? -12.297 12.133 0.512 1 81.31 190 ALA A N 1
ATOM 1409 C CA . ALA A 1 190 ? -13.266 13.055 -0.074 1 81.31 190 ALA A CA 1
ATOM 1410 C C . ALA A 1 190 ? -12.664 13.797 -1.264 1 81.31 190 ALA A C 1
ATOM 1412 O O . ALA A 1 190 ? -13.367 14.148 -2.209 1 81.31 190 ALA A O 1
ATOM 1413 N N . GLN A 1 191 ? -11.383 14.008 -1.261 1 85.38 191 GLN A N 1
ATOM 1414 C CA . GLN A 1 191 ? -10.867 14.992 -2.211 1 85.38 191 GLN A CA 1
ATOM 1415 C C . GLN A 1 191 ? -9.852 14.352 -3.158 1 85.38 191 GLN A C 1
ATOM 1417 O O . GLN A 1 191 ? -9.352 15.016 -4.07 1 85.38 191 GLN A O 1
ATOM 1422 N N . LEU A 1 192 ? -9.539 13.125 -3.012 1 89.69 192 LEU A N 1
ATOM 1423 C CA . LEU A 1 192 ? -8.523 12.508 -3.857 1 89.69 192 LEU A CA 1
ATOM 1424 C C . LEU A 1 192 ? -9.156 11.844 -5.07 1 89.69 192 LEU A C 1
ATOM 1426 O O . LEU A 1 192 ? -10.273 11.32 -4.984 1 89.69 192 LEU A O 1
ATOM 1430 N N . PRO A 1 193 ? -8.453 11.836 -6.184 1 88.88 193 PRO A N 1
ATOM 1431 C CA . PRO A 1 193 ? -8.984 11.242 -7.41 1 88.88 193 PRO A CA 1
ATOM 1432 C C . PRO A 1 193 ? -8.992 9.711 -7.367 1 88.88 193 PRO A C 1
ATOM 1434 O O . PRO A 1 193 ? -8.18 9.109 -6.668 1 88.88 193 PRO A O 1
ATOM 1437 N N . SER A 1 194 ? -9.93 9.086 -8.141 1 85.56 194 SER A N 1
ATOM 1438 C CA . SER A 1 194 ? -10.039 7.633 -8.195 1 85.56 194 SER A CA 1
ATOM 1439 C C . SER A 1 194 ? -9.477 7.086 -9.5 1 85.56 194 SER A C 1
ATOM 1441 O O . SER A 1 194 ? -9.391 5.871 -9.688 1 85.56 194 SER A O 1
ATOM 1443 N N . ASP A 1 195 ? -9.07 7.898 -10.352 1 89.38 195 ASP A N 1
ATOM 1444 C CA . ASP A 1 195 ? -8.68 7.449 -11.688 1 89.38 195 ASP A CA 1
ATOM 1445 C C . ASP A 1 195 ? -7.199 7.699 -11.938 1 89.38 195 ASP A C 1
ATOM 1447 O O . ASP A 1 195 ? -6.812 8.141 -13.023 1 89.38 195 ASP A O 1
ATOM 1451 N N . VAL A 1 196 ? -6.426 7.438 -10.961 1 93.44 196 VAL A N 1
ATOM 1452 C CA . VAL A 1 196 ? -4.984 7.578 -11.133 1 93.44 196 VAL A CA 1
ATOM 1453 C C . VAL A 1 196 ? -4.434 6.379 -11.906 1 93.44 196 VAL A C 1
ATOM 1455 O O . VAL A 1 196 ? -4.703 5.23 -11.547 1 93.44 196 VAL A O 1
ATOM 1458 N N . VAL A 1 197 ? -3.666 6.594 -12.922 1 93.69 197 VAL A N 1
ATOM 1459 C CA . VAL A 1 197 ? -3.201 5.547 -13.828 1 93.69 197 VAL A CA 1
ATOM 1460 C C . VAL A 1 197 ? -1.858 5.008 -13.352 1 93.69 197 VAL A C 1
ATOM 1462 O O . VAL A 1 197 ? -1.057 5.742 -12.766 1 93.69 197 VAL A O 1
ATOM 1465 N N . LEU A 1 198 ? -1.632 3.754 -13.602 1 96.31 198 LEU A N 1
ATOM 1466 C CA . LEU A 1 198 ? -0.33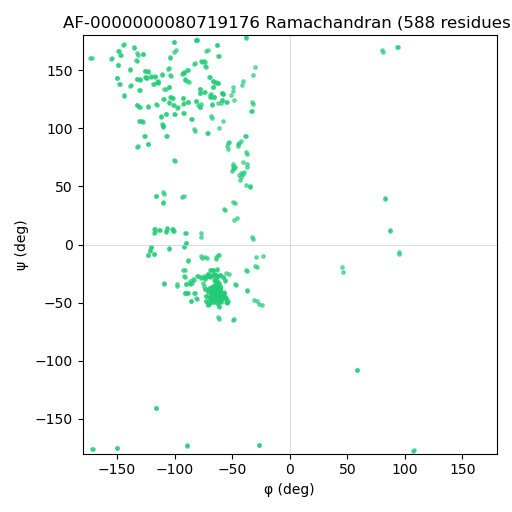2 3.135 -13.367 1 96.31 198 LEU A CA 1
ATOM 1467 C C . LEU A 1 198 ? 0.715 3.686 -14.328 1 96.31 198 LEU A C 1
ATOM 1469 O O . LEU A 1 198 ? 0.555 3.588 -15.547 1 96.31 198 LEU A O 1
ATOM 1473 N N . PRO A 1 199 ? 1.762 4.285 -13.797 1 96.75 199 PRO A N 1
ATOM 1474 C CA . PRO A 1 199 ? 2.799 4.781 -14.703 1 96.75 199 PRO A CA 1
ATOM 1475 C C . PRO A 1 199 ? 3.652 3.66 -15.289 1 96.75 199 PRO A C 1
ATOM 1477 O O . PRO A 1 199 ? 3.791 2.598 -14.68 1 96.75 199 PRO A O 1
ATOM 1480 N N . ASP A 1 200 ? 4.273 3.904 -16.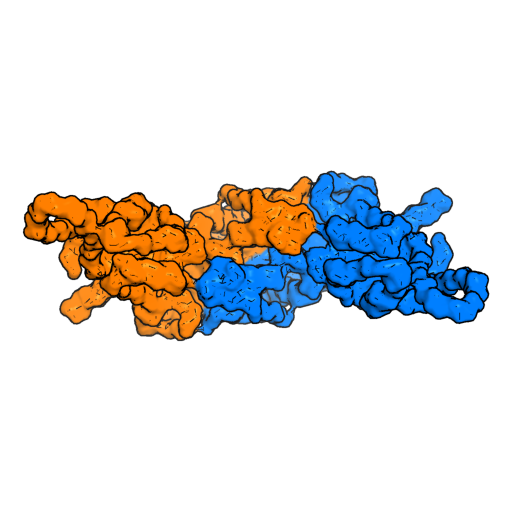406 1 94.25 200 ASP A N 1
ATOM 1481 C CA . ASP A 1 200 ? 5.086 2.91 -17.094 1 94.25 200 ASP A CA 1
ATOM 1482 C C . ASP A 1 200 ? 6.469 2.785 -16.453 1 94.25 200 ASP A C 1
ATOM 1484 O O . ASP A 1 200 ? 7.152 1.776 -16.641 1 94.25 200 ASP A O 1
ATOM 1488 N N . GLU A 1 201 ? 6.867 3.828 -15.867 1 94.94 201 GLU A N 1
ATOM 1489 C CA . GLU A 1 201 ? 8.164 3.883 -15.188 1 94.94 201 GLU A CA 1
ATOM 1490 C C . GLU A 1 201 ? 8.047 4.559 -13.828 1 94.94 201 GLU A C 1
ATOM 1492 O O . GLU A 1 201 ? 6.988 5.094 -13.484 1 94.94 201 GLU A O 1
ATOM 1497 N N . LEU A 1 202 ? 9.094 4.461 -13.078 1 96.06 202 LEU A N 1
ATOM 1498 C CA . LEU A 1 202 ? 9.109 5.137 -11.781 1 96.06 202 LEU A CA 1
ATOM 1499 C C . LEU A 1 202 ? 8.906 6.637 -11.953 1 96.06 202 LEU A C 1
ATOM 1501 O O . LEU A 1 202 ? 9.641 7.289 -12.703 1 96.06 202 LEU A O 1
ATOM 1505 N N . PRO A 1 203 ? 7.926 7.207 -11.312 1 97.38 203 PRO A N 1
ATOM 1506 C CA . PRO A 1 203 ? 7.625 8.633 -11.445 1 97.38 203 PRO A CA 1
ATOM 1507 C C . PRO A 1 203 ? 8.539 9.516 -10.594 1 97.38 203 PRO A C 1
ATOM 1509 O O . PRO A 1 203 ? 9.391 9 -9.867 1 97.38 203 PRO A O 1
ATOM 1512 N N . LEU A 1 204 ? 8.352 10.82 -10.758 1 96.94 204 LEU A N 1
ATOM 1513 C CA . LEU A 1 204 ? 9.031 11.742 -9.852 1 96.94 204 LEU A CA 1
ATOM 1514 C C . LEU A 1 204 ? 8.656 11.461 -8.398 1 96.94 204 LEU A C 1
ATOM 1516 O O . LEU A 1 204 ? 7.473 11.359 -8.07 1 96.94 204 LEU A O 1
ATOM 1520 N N . ARG A 1 205 ? 9.617 11.336 -7.594 1 97.81 205 ARG A N 1
ATOM 1521 C CA . ARG A 1 205 ? 9.406 10.898 -6.219 1 97.81 205 ARG A CA 1
ATOM 1522 C C . ARG A 1 205 ? 8.656 11.969 -5.422 1 97.81 205 ARG A C 1
ATOM 1524 O O . ARG A 1 205 ? 7.793 11.641 -4.605 1 97.81 205 ARG A O 1
ATOM 1531 N N . TRP A 1 206 ? 9.094 13.211 -5.629 1 98.12 206 TRP A N 1
ATOM 1532 C CA . TRP A 1 206 ? 8.5 14.344 -4.93 1 98.12 206 TRP A CA 1
ATOM 1533 C C . TRP A 1 206 ? 7.637 15.18 -5.879 1 98.12 206 TRP A C 1
ATOM 1535 O O . TRP A 1 206 ? 8.117 16.141 -6.484 1 98.12 206 TRP A O 1
ATOM 1545 N N . ALA A 1 207 ? 6.355 14.859 -5.891 1 97.38 207 ALA A N 1
ATOM 1546 C CA . ALA A 1 207 ? 5.445 15.414 -6.887 1 97.38 207 ALA A CA 1
ATOM 1547 C C . ALA A 1 207 ? 4.844 16.734 -6.402 1 97.38 207 ALA A C 1
ATOM 1549 O O . ALA A 1 207 ? 4.656 16.922 -5.199 1 97.38 207 ALA A O 1
ATOM 1550 N N . MET A 1 208 ? 4.531 17.609 -7.285 1 95.25 208 MET A N 1
ATOM 1551 C CA . MET A 1 208 ? 3.857 18.875 -7.027 1 95.25 208 MET A CA 1
ATOM 1552 C C . MET A 1 208 ? 2.434 18.859 -7.574 1 95.25 208 MET A C 1
ATOM 1554 O O . MET A 1 208 ? 2.01 19.797 -8.25 1 95.25 208 MET A O 1
ATOM 1558 N N . GLY A 1 209 ? 1.716 17.766 -7.328 1 94.25 209 GLY A N 1
ATOM 1559 C CA . GLY A 1 209 ? 0.339 17.516 -7.723 1 94.25 209 GLY A CA 1
ATOM 1560 C C . GLY A 1 209 ? -0.231 16.234 -7.137 1 94.25 209 GLY A C 1
ATOM 1561 O O . GLY A 1 209 ? 0.517 15.336 -6.758 1 94.25 209 GLY A O 1
ATOM 1562 N N . THR A 1 210 ? -1.525 16.172 -7.133 1 94.31 210 THR A N 1
ATOM 1563 C CA . THR A 1 210 ? -2.182 15.086 -6.414 1 94.31 210 THR A CA 1
ATOM 1564 C C . THR A 1 210 ? -1.988 13.758 -7.141 1 94.31 210 THR A C 1
ATOM 1566 O O . THR A 1 210 ? -1.541 12.781 -6.539 1 94.31 210 THR A O 1
ATOM 1569 N N . SER A 1 211 ? -2.295 13.742 -8.469 1 95.38 211 SER A N 1
ATOM 1570 C CA . SER A 1 211 ? -2.172 12.508 -9.227 1 95.38 211 SER A CA 1
ATOM 1571 C C . SER A 1 211 ? -0.73 12.008 -9.242 1 95.38 211 SER A C 1
ATOM 1573 O O . SER A 1 211 ? -0.477 10.82 -9.023 1 95.38 211 SER A O 1
ATOM 1575 N N . GLY A 1 212 ? 0.167 12.93 -9.508 1 96.88 212 GLY A N 1
ATOM 1576 C CA . GLY A 1 212 ? 1.575 12.578 -9.453 1 96.88 212 GLY A CA 1
ATOM 1577 C C . GLY A 1 212 ? 2.018 12.109 -8.078 1 96.88 212 GLY A C 1
ATOM 1578 O O . GLY A 1 212 ? 2.85 11.211 -7.957 1 96.88 212 GLY A O 1
ATOM 1579 N N . GLY A 1 213 ? 1.496 12.742 -7.043 1 97.69 213 GLY A N 1
ATOM 1580 C CA . GLY A 1 213 ? 1.809 12.352 -5.68 1 97.69 213 GLY A CA 1
ATOM 1581 C C . GLY A 1 213 ? 1.347 10.945 -5.336 1 97.69 213 GLY A C 1
ATOM 1582 O O . GLY A 1 213 ? 2.037 10.219 -4.625 1 97.69 213 GLY A O 1
ATOM 1583 N N . ILE A 1 214 ? 0.191 10.633 -5.836 1 98 214 ILE A N 1
ATOM 1584 C CA . ILE A 1 214 ? -0.343 9.297 -5.594 1 98 214 ILE A CA 1
ATOM 1585 C C . ILE A 1 214 ? 0.496 8.266 -6.344 1 98 214 ILE A C 1
ATOM 1587 O O . ILE A 1 214 ? 0.859 7.227 -5.781 1 98 214 ILE A O 1
ATOM 1591 N N . GLN A 1 215 ? 0.804 8.562 -7.613 1 98.38 215 GLN A N 1
ATOM 1592 C CA . GLN A 1 215 ? 1.679 7.676 -8.367 1 98.38 215 GLN A CA 1
ATOM 1593 C C . GLN A 1 215 ? 3.01 7.473 -7.652 1 98.38 215 GLN A C 1
ATOM 1595 O O . GLN A 1 215 ? 3.488 6.34 -7.527 1 98.38 215 GLN A O 1
ATOM 1600 N N . ALA A 1 216 ? 3.607 8.523 -7.168 1 98.56 216 ALA A N 1
ATOM 1601 C CA . ALA A 1 216 ? 4.891 8.461 -6.473 1 98.56 216 ALA A CA 1
ATOM 1602 C C . ALA A 1 216 ? 4.785 7.625 -5.199 1 98.56 216 ALA A C 1
ATOM 1604 O O . ALA A 1 216 ? 5.586 6.715 -4.977 1 98.56 216 ALA A O 1
ATOM 1605 N N . GLY A 1 217 ? 3.803 7.957 -4.41 1 98.81 217 GLY A N 1
ATOM 1606 C CA . GLY A 1 217 ? 3.637 7.254 -3.148 1 98.81 217 GLY A CA 1
ATOM 1607 C C . GLY A 1 217 ? 3.473 5.758 -3.314 1 98.81 217 GLY A C 1
ATOM 1608 O O . GLY A 1 217 ? 4.137 4.973 -2.633 1 98.81 217 GLY A O 1
ATOM 1609 N N . VAL A 1 218 ? 2.641 5.387 -4.227 1 98.69 218 VAL A N 1
ATOM 1610 C CA . VAL A 1 218 ? 2.316 3.977 -4.414 1 98.69 218 VAL A CA 1
ATOM 1611 C C . VAL A 1 218 ? 3.502 3.254 -5.047 1 98.69 218 VAL A C 1
ATOM 1613 O O . VAL A 1 218 ? 3.971 2.238 -4.527 1 98.69 218 VAL A O 1
ATOM 1616 N N . MET A 1 219 ? 4.055 3.785 -6.082 1 98.69 219 MET A N 1
ATOM 1617 C CA . MET A 1 219 ? 5.09 3.092 -6.848 1 98.69 219 MET A CA 1
ATOM 1618 C C . MET A 1 219 ? 6.379 2.984 -6.043 1 98.69 219 MET A C 1
ATOM 1620 O O . MET A 1 219 ? 6.941 1.896 -5.902 1 98.69 219 MET A O 1
ATOM 1624 N N . TRP A 1 220 ? 6.84 4.07 -5.484 1 98.62 220 TRP A N 1
ATOM 1625 C CA . TRP A 1 220 ? 8.117 4.047 -4.77 1 98.62 220 TRP A CA 1
ATOM 1626 C C . TRP A 1 220 ? 8.016 3.178 -3.52 1 98.62 220 TRP A C 1
ATOM 1628 O O . TRP A 1 220 ? 8.977 2.492 -3.158 1 98.62 220 TRP A O 1
ATOM 1638 N N . THR A 1 221 ? 6.883 3.23 -2.865 1 98.81 221 THR A N 1
ATOM 1639 C CA . THR A 1 221 ? 6.719 2.42 -1.664 1 98.81 221 THR A CA 1
ATOM 1640 C C . THR A 1 221 ? 6.699 0.935 -2.012 1 98.81 221 THR A C 1
ATOM 1642 O O . THR A 1 221 ? 7.398 0.135 -1.39 1 98.81 221 THR A O 1
ATOM 1645 N N . ILE A 1 222 ? 5.941 0.557 -3.008 1 98.81 222 ILE A N 1
ATOM 1646 C CA . ILE A 1 222 ? 5.844 -0.844 -3.402 1 98.81 222 ILE A CA 1
ATOM 1647 C C . ILE A 1 222 ? 7.207 -1.346 -3.869 1 98.81 222 ILE A C 1
ATOM 1649 O O . ILE A 1 222 ? 7.648 -2.426 -3.471 1 98.81 222 ILE A O 1
ATOM 1653 N N . VAL A 1 223 ? 7.883 -0.573 -4.676 1 98.44 223 VAL A N 1
ATOM 1654 C CA . VAL A 1 223 ? 9.18 -0.974 -5.219 1 98.44 223 VAL A CA 1
ATOM 1655 C C . VAL A 1 223 ? 10.188 -1.127 -4.082 1 98.44 223 VAL A C 1
ATOM 1657 O O . VAL A 1 223 ? 10.953 -2.094 -4.047 1 98.44 223 VAL A O 1
ATOM 1660 N N . ALA A 1 224 ? 10.203 -0.179 -3.141 1 97.81 224 ALA A N 1
ATOM 1661 C CA . ALA A 1 224 ? 11.086 -0.288 -1.978 1 97.81 224 ALA A CA 1
ATOM 1662 C C . ALA A 1 224 ? 10.75 -1.53 -1.156 1 97.81 224 ALA A C 1
ATOM 1664 O O . ALA A 1 224 ? 11.648 -2.197 -0.639 1 97.81 224 ALA A O 1
ATOM 1665 N N . GLY A 1 225 ? 9.484 -1.772 -1.022 1 98.31 225 GLY A N 1
ATOM 1666 C CA . GLY A 1 225 ? 9.055 -2.971 -0.316 1 98.31 225 GLY A CA 1
ATOM 1667 C C . GLY A 1 225 ? 9.531 -4.25 -0.974 1 98.31 225 GLY A C 1
ATOM 1668 O O . GLY A 1 225 ? 10.078 -5.133 -0.305 1 98.31 225 GLY A O 1
ATOM 1669 N N . ILE A 1 226 ? 9.32 -4.359 -2.303 1 98.5 226 ILE A N 1
ATOM 1670 C CA . ILE A 1 226 ? 9.766 -5.535 -3.047 1 98.5 226 ILE A CA 1
ATOM 1671 C C . ILE A 1 226 ? 11.273 -5.711 -2.889 1 98.5 226 ILE A C 1
ATOM 1673 O O . ILE A 1 226 ? 11.75 -6.816 -2.629 1 98.5 226 ILE A O 1
ATOM 1677 N N . HIS A 1 227 ? 11.953 -4.629 -3.029 1 96.62 227 HIS A N 1
ATOM 1678 C CA . HIS A 1 227 ? 13.398 -4.645 -2.842 1 96.62 227 HIS A CA 1
ATOM 1679 C C . HIS A 1 227 ? 13.773 -5.203 -1.473 1 96.62 227 HIS A C 1
ATOM 1681 O O . HIS A 1 227 ? 14.672 -6.035 -1.361 1 96.62 227 HIS A O 1
ATOM 1687 N N . SER A 1 228 ? 13.109 -4.75 -0.488 1 96.19 228 SER A N 1
ATOM 1688 C CA . SER A 1 228 ? 13.383 -5.18 0.878 1 96.19 228 SER A CA 1
ATOM 1689 C C . SER A 1 228 ? 13.117 -6.672 1.05 1 96.19 228 SER A C 1
ATOM 1691 O O . SER A 1 228 ? 13.898 -7.375 1.704 1 96.19 228 SER A O 1
ATOM 1693 N N . PHE A 1 229 ? 12.047 -7.156 0.495 1 98.12 229 PHE A N 1
ATOM 1694 C CA . PHE A 1 229 ? 11.711 -8.57 0.586 1 98.12 229 PHE A CA 1
ATOM 1695 C C . PHE A 1 229 ? 12.75 -9.422 -0.126 1 98.12 229 PHE A C 1
ATOM 1697 O O . PHE A 1 229 ? 13.164 -10.461 0.388 1 98.12 229 PHE A O 1
ATOM 1704 N N . ILE A 1 230 ? 13.156 -9.039 -1.32 1 97.12 230 ILE A N 1
ATOM 1705 C CA . ILE A 1 230 ? 14.148 -9.789 -2.086 1 97.12 230 ILE A CA 1
ATOM 1706 C C . ILE A 1 230 ? 15.469 -9.836 -1.32 1 97.12 230 ILE A C 1
ATOM 1708 O O . ILE A 1 230 ? 16.078 -10.898 -1.188 1 97.12 230 ILE A O 1
ATOM 1712 N N . LYS A 1 231 ? 15.852 -8.695 -0.832 1 94.44 231 LYS A N 1
ATOM 1713 C CA . LYS A 1 231 ? 17.109 -8.625 -0.079 1 94.44 231 LYS A CA 1
ATOM 1714 C C . LYS A 1 231 ? 17.062 -9.555 1.131 1 94.44 231 LYS A C 1
ATOM 1716 O O . LYS A 1 231 ? 18.031 -10.266 1.407 1 94.44 231 LYS A O 1
ATOM 1721 N N . ASP A 1 232 ? 16 -9.492 1.806 1 96.38 232 ASP A N 1
ATOM 1722 C CA . ASP A 1 232 ? 15.875 -10.336 2.986 1 96.38 232 ASP A CA 1
ATOM 1723 C C . ASP A 1 232 ? 15.898 -11.82 2.602 1 96.38 232 ASP A C 1
ATOM 1725 O O . ASP A 1 232 ? 16.547 -12.625 3.27 1 96.38 232 ASP A O 1
ATOM 1729 N N . ARG A 1 233 ? 15.18 -12.133 1.568 1 97.25 233 ARG A N 1
ATOM 1730 C CA . ARG A 1 233 ? 15.156 -13.523 1.117 1 97.25 233 ARG A CA 1
ATOM 1731 C C . ARG A 1 233 ? 16.547 -14 0.735 1 97.25 233 ARG A C 1
ATOM 1733 O O . ARG A 1 233 ? 16.938 -15.125 1.052 1 97.25 233 ARG A O 1
ATOM 1740 N N . TRP A 1 234 ? 17.312 -13.219 0.052 1 95.62 234 TRP A N 1
ATOM 1741 C CA . TRP A 1 234 ? 18.641 -13.57 -0.429 1 95.62 234 TRP A CA 1
ATOM 1742 C C . TRP A 1 234 ? 19.625 -13.711 0.732 1 95.62 234 TRP A C 1
ATOM 1744 O O . TRP A 1 234 ? 20.672 -14.328 0.589 1 95.62 234 TRP A O 1
ATOM 1754 N N . LYS A 1 235 ? 19.344 -13.102 1.881 1 94.38 235 LYS A N 1
ATOM 1755 C CA . LYS A 1 235 ? 20.141 -13.367 3.078 1 94.38 235 LYS A CA 1
ATOM 1756 C C . LYS A 1 235 ? 19.953 -14.805 3.561 1 94.38 235 LYS A C 1
ATOM 1758 O O . LYS A 1 235 ? 20.891 -15.43 4.051 1 94.38 235 LYS A O 1
ATOM 1763 N N . ILE A 1 236 ? 18.797 -15.297 3.426 1 95.31 236 ILE A N 1
ATOM 1764 C CA . ILE A 1 236 ? 18.438 -16.625 3.906 1 95.31 236 ILE A CA 1
ATOM 1765 C C . ILE A 1 236 ? 18.797 -17.672 2.844 1 95.31 236 ILE A C 1
ATOM 1767 O O . ILE A 1 236 ? 19.391 -18.703 3.152 1 95.31 236 ILE A O 1
ATOM 1771 N N . ASP A 1 237 ? 18.359 -17.359 1.62 1 96 237 ASP A N 1
ATOM 1772 C CA . ASP A 1 237 ? 18.594 -18.203 0.457 1 96 237 ASP A CA 1
ATOM 1773 C C . ASP A 1 237 ? 19.312 -17.438 -0.646 1 96 237 ASP A C 1
ATOM 1775 O O . ASP A 1 237 ? 18.703 -17.031 -1.633 1 96 237 ASP A O 1
ATOM 1779 N N . PRO A 1 238 ? 20.641 -17.391 -0.604 1 93.88 238 PRO A N 1
ATOM 1780 C CA . PRO A 1 238 ? 21.406 -16.547 -1.522 1 93.88 238 PRO A CA 1
ATOM 1781 C C . PRO A 1 238 ? 21.234 -16.953 -2.984 1 93.88 238 PRO A C 1
ATOM 1783 O O . PRO A 1 238 ? 21.406 -16.125 -3.883 1 93.88 238 PRO A O 1
ATOM 1786 N N . ASP A 1 239 ? 20.828 -18.188 -3.258 1 94.06 239 ASP A N 1
ATOM 1787 C CA . ASP A 1 239 ? 20.75 -18.688 -4.629 1 94.06 239 ASP A CA 1
ATOM 1788 C C . ASP A 1 239 ? 19.312 -18.672 -5.145 1 94.06 239 ASP A C 1
ATOM 1790 O O . ASP A 1 239 ? 19.047 -19.172 -6.234 1 94.06 239 ASP A O 1
ATOM 1794 N N . ALA A 1 240 ? 18.438 -18.016 -4.406 1 97.12 240 ALA A N 1
ATOM 1795 C CA . ALA A 1 240 ? 17.031 -18.031 -4.797 1 97.12 240 ALA A CA 1
ATOM 1796 C C . ALA A 1 240 ? 16.797 -17.234 -6.078 1 97.12 240 ALA A C 1
ATOM 1798 O O . ALA A 1 240 ? 17.281 -16.094 -6.203 1 97.12 240 ALA A O 1
ATOM 1799 N N . THR A 1 241 ? 16.172 -17.875 -7.031 1 97.5 241 THR A N 1
ATOM 1800 C CA . THR A 1 241 ? 15.672 -17.141 -8.195 1 97.5 241 THR A CA 1
ATOM 1801 C C . THR A 1 241 ? 14.375 -16.406 -7.855 1 97.5 241 THR A C 1
ATOM 1803 O O . THR A 1 241 ? 13.492 -16.969 -7.207 1 97.5 241 THR A O 1
ATOM 1806 N N . VAL A 1 242 ? 14.336 -15.156 -8.273 1 98.44 242 VAL A N 1
ATOM 1807 C CA . VAL A 1 242 ? 13.148 -14.352 -8.023 1 98.44 242 VAL A CA 1
ATOM 1808 C C . VAL A 1 242 ? 12.344 -14.203 -9.312 1 98.44 242 VAL A C 1
ATOM 1810 O O . VAL A 1 242 ? 12.852 -13.68 -10.312 1 98.44 242 VAL A O 1
ATOM 1813 N N . ILE A 1 243 ? 11.125 -14.617 -9.266 1 98.5 243 ILE A N 1
ATOM 1814 C CA . ILE A 1 243 ? 10.281 -14.609 -10.453 1 98.5 243 ILE A CA 1
ATOM 1815 C C . ILE A 1 243 ? 9.117 -13.648 -10.25 1 98.5 243 ILE A C 1
ATOM 1817 O O . ILE A 1 243 ? 8.344 -13.789 -9.297 1 98.5 243 ILE A O 1
ATOM 1821 N N . PHE A 1 244 ? 9.008 -12.656 -11.109 1 98.62 244 PHE A N 1
ATOM 1822 C CA . PHE A 1 244 ? 7.852 -11.773 -11.172 1 98.62 244 PHE A CA 1
ATOM 1823 C C . PHE A 1 244 ? 6.789 -12.336 -12.109 1 98.62 244 PHE A C 1
ATOM 1825 O O . PHE A 1 244 ? 7.113 -12.875 -13.172 1 98.62 244 PHE A O 1
ATOM 1832 N N . THR A 1 245 ? 5.586 -12.211 -11.742 1 98.31 245 THR A N 1
ATOM 1833 C CA . THR A 1 245 ? 4.457 -12.562 -12.594 1 98.31 245 THR A CA 1
ATOM 1834 C C . THR A 1 245 ? 3.246 -11.695 -12.281 1 98.31 245 THR A C 1
ATOM 1836 O O . THR A 1 245 ? 3.363 -10.688 -11.586 1 98.31 245 THR A O 1
ATOM 1839 N N . GLY A 1 246 ? 2.098 -11.953 -12.906 1 96.94 246 GLY A N 1
ATOM 1840 C CA . GLY A 1 246 ? 0.903 -11.148 -12.703 1 96.94 246 GLY A CA 1
ATOM 1841 C C . GLY A 1 246 ? 0.75 -10.031 -13.719 1 96.94 246 GLY A C 1
ATOM 1842 O O . GLY A 1 246 ? 1.691 -9.719 -14.445 1 96.94 246 GLY A O 1
ATOM 1843 N N . GLY A 1 247 ? -0.399 -9.406 -13.703 1 95.12 247 GLY A N 1
ATOM 1844 C CA . GLY A 1 247 ? -0.75 -8.406 -14.695 1 95.12 247 GLY A CA 1
ATOM 1845 C C . GLY A 1 247 ? 0.176 -7.203 -14.688 1 95.12 247 GLY A C 1
ATOM 1846 O O . GLY A 1 247 ? 0.431 -6.602 -15.734 1 95.12 247 GLY A O 1
ATOM 1847 N N . ASP A 1 248 ? 0.673 -6.859 -13.508 1 97.06 248 ASP A N 1
ATOM 1848 C CA . ASP A 1 248 ? 1.555 -5.703 -13.391 1 97.06 248 ASP A CA 1
ATOM 1849 C C . ASP A 1 248 ? 3.002 -6.133 -13.164 1 97.06 248 ASP A C 1
ATOM 1851 O O . ASP A 1 248 ? 3.828 -5.34 -12.703 1 97.06 248 ASP A O 1
ATOM 1855 N N . GLY A 1 249 ? 3.26 -7.426 -13.398 1 97.94 249 GLY A N 1
ATOM 1856 C CA . GLY A 1 249 ? 4.559 -8.008 -13.102 1 97.94 249 GLY A CA 1
ATOM 1857 C C . GLY A 1 249 ? 5.688 -7.387 -13.906 1 97.94 249 GLY A C 1
ATOM 1858 O O . GLY A 1 249 ? 6.773 -7.148 -13.375 1 97.94 249 GLY A O 1
ATOM 1859 N N . GLN A 1 250 ? 5.434 -7.109 -15.18 1 97.19 250 GLN A N 1
ATOM 1860 C CA . GLN A 1 250 ? 6.48 -6.578 -16.047 1 97.19 250 GLN A CA 1
ATOM 1861 C C . GLN A 1 250 ? 6.895 -5.172 -15.609 1 97.19 250 GLN A C 1
ATOM 1863 O O . GLN A 1 250 ? 8.086 -4.871 -15.523 1 97.19 250 GLN A O 1
ATOM 1868 N N . VAL A 1 251 ? 5.926 -4.324 -15.359 1 97.44 251 VAL A N 1
ATOM 1869 C CA . VAL A 1 251 ? 6.199 -2.943 -14.969 1 97.44 251 VAL A CA 1
ATOM 1870 C C . VAL A 1 251 ? 6.934 -2.916 -13.633 1 97.44 251 VAL A C 1
ATOM 1872 O O . VAL A 1 251 ? 7.887 -2.154 -13.461 1 97.44 251 VAL A O 1
ATOM 1875 N N . LEU A 1 252 ? 6.531 -3.773 -12.688 1 98.19 252 LEU A N 1
ATOM 1876 C CA . LEU A 1 252 ? 7.164 -3.775 -11.375 1 98.19 252 LEU A CA 1
ATOM 1877 C C . LEU A 1 252 ? 8.555 -4.391 -11.445 1 98.19 252 LEU A C 1
ATOM 1879 O O . LEU A 1 252 ? 9.469 -3.957 -10.742 1 98.19 252 LEU A O 1
ATOM 1883 N N . HIS A 1 253 ? 8.711 -5.453 -12.266 1 97.62 253 HIS A N 1
ATOM 1884 C CA . HIS A 1 253 ? 10.031 -6.02 -12.5 1 97.62 253 HIS A CA 1
ATOM 1885 C C . HIS A 1 253 ? 11.008 -4.953 -12.984 1 97.62 253 HIS A C 1
ATOM 1887 O O . HIS A 1 253 ? 12.094 -4.793 -12.414 1 97.62 253 HIS A O 1
ATOM 1893 N N . ARG A 1 254 ? 10.641 -4.172 -14 1 96.19 254 ARG A N 1
ATOM 1894 C CA . ARG A 1 254 ? 11.484 -3.113 -14.539 1 96.19 254 ARG A CA 1
ATOM 1895 C C . ARG A 1 254 ? 11.773 -2.047 -13.492 1 96.19 254 ARG A C 1
ATOM 1897 O O . ARG A 1 254 ? 12.906 -1.596 -13.352 1 96.19 254 ARG A O 1
ATOM 1904 N N . ALA A 1 255 ? 10.75 -1.656 -12.773 1 96.94 255 ALA A N 1
ATOM 1905 C CA . ALA A 1 255 ? 10.883 -0.613 -11.766 1 96.94 255 ALA A CA 1
ATOM 1906 C C . ALA A 1 255 ? 11.844 -1.042 -10.656 1 96.94 255 ALA A C 1
ATOM 1908 O O . ALA A 1 255 ? 12.617 -0.229 -10.156 1 96.94 255 ALA A O 1
ATOM 1909 N N . VAL A 1 256 ? 11.75 -2.314 -10.266 1 96.5 256 VAL A N 1
ATOM 1910 C CA . VAL A 1 256 ? 12.609 -2.826 -9.203 1 96.5 256 VAL A CA 1
ATOM 1911 C C . VAL A 1 256 ? 14.055 -2.863 -9.68 1 96.5 256 VAL A C 1
ATOM 1913 O O . VAL A 1 256 ? 14.977 -2.543 -8.922 1 96.5 256 VAL A O 1
ATOM 1916 N N . VAL A 1 257 ? 14.266 -3.244 -10.93 1 94.31 257 VAL A N 1
ATOM 1917 C CA . VAL A 1 257 ? 15.609 -3.248 -11.5 1 94.31 257 VAL A CA 1
ATOM 1918 C C . VAL A 1 257 ? 16.156 -1.826 -11.531 1 94.31 257 VAL A C 1
ATOM 1920 O O . VAL A 1 257 ? 17.312 -1.589 -11.141 1 94.31 257 VAL A O 1
ATOM 1923 N N . ASP A 1 258 ? 15.359 -0.855 -11.953 1 92.31 258 ASP A N 1
ATOM 1924 C CA . ASP A 1 258 ? 15.766 0.548 -11.977 1 92.31 258 ASP A CA 1
ATOM 1925 C C . ASP A 1 258 ? 16.109 1.045 -10.578 1 92.31 258 ASP A C 1
ATOM 1927 O O . ASP A 1 258 ? 17.078 1.773 -10.391 1 92.31 258 ASP A O 1
ATOM 1931 N N . PHE A 1 259 ? 15.32 0.668 -9.672 1 93.88 259 PHE A N 1
ATOM 1932 C CA . PHE A 1 259 ? 15.531 1.048 -8.281 1 93.88 259 PHE A CA 1
ATOM 1933 C C . PHE A 1 259 ? 16.875 0.529 -7.77 1 93.88 259 PHE A C 1
ATOM 1935 O O . PHE A 1 259 ? 17.609 1.25 -7.09 1 93.88 259 PHE A O 1
ATOM 1942 N N . TRP A 1 260 ? 17.094 -0.701 -8.086 1 90.94 260 TRP A N 1
ATOM 1943 C CA . TRP A 1 260 ? 18.344 -1.34 -7.656 1 90.94 260 TRP A CA 1
ATOM 1944 C C . TRP A 1 260 ? 19.547 -0.655 -8.281 1 90.94 260 TRP A C 1
ATOM 1946 O O . TRP A 1 260 ? 20.609 -0.564 -7.66 1 90.94 260 TRP A O 1
ATOM 1956 N N . GLU A 1 261 ? 19.453 -0.225 -9.469 1 86.25 261 GLU A N 1
ATOM 1957 C CA . GLU A 1 261 ? 20.547 0.458 -10.148 1 86.25 261 GLU A CA 1
ATOM 1958 C C . GLU A 1 261 ? 20.906 1.761 -9.438 1 86.25 261 GLU A C 1
ATOM 1960 O O . GLU A 1 261 ? 22.078 2.141 -9.383 1 86.25 261 GLU A O 1
ATOM 1965 N N . ALA A 1 262 ? 19.984 2.332 -8.805 1 83.12 262 ALA A N 1
ATOM 1966 C CA . ALA A 1 262 ? 20.219 3.598 -8.117 1 83.12 262 ALA A CA 1
ATOM 1967 C C . ALA A 1 262 ? 20.766 3.365 -6.707 1 83.12 262 ALA A C 1
ATOM 1969 O O . ALA A 1 262 ? 21.531 4.184 -6.188 1 83.12 262 ALA A O 1
ATOM 1970 N N . GLU A 1 263 ? 20.391 2.336 -6.031 1 76.62 263 GLU A N 1
ATOM 1971 C CA . GLU A 1 263 ? 20.656 2.162 -4.605 1 76.62 263 GLU A CA 1
ATOM 1972 C C . GLU A 1 263 ? 21.875 1.274 -4.375 1 76.62 263 GLU A C 1
ATOM 1974 O O . GLU A 1 263 ? 22.531 1.366 -3.334 1 76.62 263 GLU A O 1
ATOM 1979 N N . GLY A 1 264 ? 22 0.332 -5.223 1 72.25 264 GLY A N 1
ATOM 1980 C CA . GLY A 1 264 ? 22.922 -0.641 -4.66 1 72.25 264 GLY A CA 1
ATOM 1981 C C . GLY A 1 264 ? 23.812 -1.281 -5.699 1 72.25 264 GLY A C 1
ATOM 1982 O O . GLY A 1 264 ? 23.609 -1.116 -6.902 1 72.25 264 GLY A O 1
ATOM 1983 N N . PRO A 1 265 ? 24.594 -1.924 -5.059 1 70 265 PRO A N 1
ATOM 1984 C CA . PRO A 1 265 ? 25.516 -2.732 -5.855 1 70 265 PRO A CA 1
ATOM 1985 C C . PRO A 1 265 ? 24.906 -4.051 -6.316 1 70 265 PRO A C 1
ATOM 1987 O O . PRO A 1 265 ? 23.719 -4.316 -6.043 1 70 265 PRO A O 1
ATOM 1990 N N . ASP A 1 266 ? 25.547 -4.848 -7.094 1 76.75 266 ASP A N 1
ATOM 1991 C CA . ASP A 1 266 ? 25.266 -6.223 -7.492 1 76.75 266 ASP A CA 1
ATOM 1992 C C . ASP A 1 266 ? 24.266 -6.262 -8.648 1 76.75 266 ASP A C 1
ATOM 1994 O O . ASP A 1 266 ? 23.359 -7.086 -8.656 1 76.75 266 ASP A O 1
ATOM 1998 N N . LEU A 1 267 ? 24.438 -5.465 -9.422 1 79.88 267 LEU A N 1
ATOM 1999 C CA . LEU A 1 267 ? 23.547 -5.363 -10.57 1 79.88 267 LEU A CA 1
ATOM 2000 C C . LEU A 1 267 ? 23.578 -6.645 -11.398 1 79.88 267 LEU A C 1
ATOM 2002 O O . LEU A 1 267 ? 22.562 -7.027 -12 1 79.88 267 LEU A O 1
ATOM 2006 N N . VAL A 1 268 ? 24.656 -7.289 -11.289 1 80.56 268 VAL A N 1
ATOM 2007 C CA . VAL A 1 268 ? 24.797 -8.523 -12.055 1 80.56 268 VAL A CA 1
ATOM 2008 C C . VAL A 1 268 ? 23.859 -9.594 -11.484 1 80.56 268 VAL A C 1
ATOM 2010 O O . VAL A 1 268 ? 23.172 -10.281 -12.234 1 80.56 268 VAL A O 1
ATOM 2013 N N . ARG A 1 269 ? 23.844 -9.703 -10.188 1 84.5 269 ARG A N 1
ATOM 2014 C CA . ARG A 1 269 ? 22.969 -10.672 -9.555 1 84.5 269 ARG A CA 1
ATOM 2015 C C . ARG A 1 269 ? 21.5 -10.367 -9.867 1 84.5 269 ARG A C 1
ATOM 2017 O O . ARG A 1 269 ? 20.719 -11.273 -10.156 1 84.5 269 ARG A O 1
ATOM 2024 N N . VAL A 1 270 ? 21.219 -9.148 -9.773 1 84.56 270 VAL A N 1
ATOM 2025 C CA . VAL A 1 270 ? 19.859 -8.688 -10.016 1 84.56 270 VAL A CA 1
ATOM 2026 C C . VAL A 1 270 ? 19.438 -9.047 -11.438 1 84.56 270 VAL A C 1
ATOM 2028 O O . VAL A 1 270 ? 18.375 -9.625 -11.648 1 84.56 270 VAL A O 1
ATOM 2031 N N . ARG A 1 271 ? 20.266 -8.828 -12.344 1 82.88 271 ARG A N 1
ATOM 2032 C CA . ARG A 1 271 ? 19.953 -9.078 -13.742 1 82.88 271 ARG A CA 1
ATOM 2033 C C . ARG A 1 271 ? 19.844 -10.57 -14.023 1 82.88 271 ARG A C 1
ATOM 2035 O O . ARG A 1 271 ? 19.031 -10.992 -14.867 1 82.88 271 ARG A O 1
ATOM 2042 N N . ASN A 1 272 ? 20.562 -11.344 -13.242 1 87.81 272 ASN A N 1
ATOM 2043 C CA . ASN A 1 272 ? 20.594 -12.781 -13.492 1 87.81 272 ASN A CA 1
ATOM 2044 C C . ASN A 1 272 ? 19.516 -13.516 -12.711 1 87.81 272 ASN A C 1
ATOM 2046 O O . ASN A 1 272 ? 19.078 -14.594 -13.117 1 87.81 272 ASN A O 1
ATOM 2050 N N . ARG A 1 273 ? 19.062 -12.891 -11.656 1 93.69 273 ARG A N 1
ATOM 2051 C CA . ARG A 1 273 ? 18.234 -13.688 -10.75 1 93.69 273 ARG A CA 1
ATOM 2052 C C . ARG A 1 273 ? 16.828 -13.125 -10.656 1 93.69 273 ARG A C 1
ATOM 2054 O O . ARG A 1 273 ? 15.945 -13.734 -10.039 1 93.69 273 ARG A O 1
ATOM 2061 N N . LEU A 1 274 ? 16.562 -11.969 -11.219 1 96.06 274 LEU A N 1
ATOM 2062 C CA . LEU A 1 274 ? 15.211 -11.43 -11.32 1 96.06 274 LEU A CA 1
ATOM 2063 C C . LEU A 1 274 ? 14.641 -11.641 -12.719 1 96.06 274 LEU A C 1
ATOM 2065 O O . LEU A 1 274 ? 15.203 -11.164 -13.703 1 96.06 274 LEU A O 1
ATOM 2069 N N . GLU A 1 275 ? 13.562 -12.336 -12.82 1 97 275 GLU A N 1
ATOM 2070 C CA . GLU A 1 275 ? 12.961 -12.641 -14.109 1 97 275 GLU A CA 1
ATOM 2071 C C . GLU A 1 275 ? 11.461 -12.375 -14.094 1 97 275 GLU A C 1
ATOM 2073 O O . GLU A 1 275 ? 10.797 -12.57 -13.07 1 97 275 GLU A O 1
ATOM 2078 N N . PHE A 1 276 ? 10.992 -11.875 -15.188 1 97.62 276 PHE A N 1
ATOM 2079 C CA . PHE A 1 276 ? 9.547 -11.812 -15.398 1 97.62 276 PHE A CA 1
ATOM 2080 C C . PHE A 1 276 ? 9.07 -12.984 -16.234 1 97.62 276 PHE A C 1
ATOM 2082 O O . PHE A 1 276 ? 9.516 -13.164 -17.375 1 97.62 276 PHE A O 1
ATOM 2089 N N . VAL A 1 277 ? 8.195 -13.812 -15.633 1 97.31 277 VAL A N 1
ATOM 2090 C CA . VAL A 1 277 ? 7.688 -15 -16.312 1 97.31 277 VAL A CA 1
ATOM 2091 C C . VAL A 1 277 ? 6.164 -15.047 -16.203 1 97.31 277 VAL A C 1
ATOM 2093 O O . VAL A 1 277 ? 5.621 -15.492 -15.195 1 97.31 277 VAL A O 1
ATOM 2096 N N . ARG A 1 278 ? 5.512 -14.773 -17.25 1 95.56 278 ARG A N 1
ATOM 2097 C CA . ARG A 1 278 ? 4.055 -14.695 -17.266 1 95.56 278 ARG A CA 1
ATOM 2098 C C . ARG A 1 278 ? 3.43 -16.078 -17.125 1 95.56 278 ARG A C 1
ATOM 2100 O O . ARG A 1 278 ? 2.332 -16.219 -16.578 1 95.56 278 ARG A O 1
ATOM 2107 N N . GLU A 1 279 ? 4.148 -17.125 -17.516 1 95.25 279 GLU A N 1
ATOM 2108 C CA . GLU A 1 279 ? 3.611 -18.469 -17.672 1 95.25 279 GLU A CA 1
ATOM 2109 C C . GLU A 1 279 ? 3.729 -19.281 -16.375 1 95.25 279 GLU A C 1
ATOM 2111 O O . GLU A 1 279 ? 3.281 -20.422 -16.312 1 95.25 279 GLU A O 1
ATOM 2116 N N . VAL A 1 280 ? 4.23 -18.719 -15.367 1 97 280 VAL A N 1
ATOM 2117 C CA . VAL A 1 280 ? 4.746 -19.484 -14.25 1 97 280 VAL A CA 1
ATOM 2118 C C . VAL A 1 280 ? 3.617 -20.312 -13.625 1 97 280 VAL A C 1
ATOM 2120 O O . VAL A 1 280 ? 3.812 -21.469 -13.266 1 97 280 VAL A O 1
ATOM 2123 N N . ILE A 1 281 ? 2.443 -19.75 -13.477 1 96.75 281 ILE A N 1
ATOM 2124 C CA . ILE A 1 281 ? 1.326 -20.453 -12.867 1 96.75 281 ILE A CA 1
ATOM 2125 C C . ILE A 1 281 ? 0.876 -21.594 -13.781 1 96.75 281 ILE A C 1
ATOM 2127 O O . ILE A 1 281 ? 0.599 -22.703 -13.312 1 96.75 281 ILE A O 1
ATOM 2131 N N . HIS A 1 282 ? 0.809 -21.359 -15.086 1 95.06 282 HIS A N 1
ATOM 2132 C CA . HIS A 1 282 ? 0.435 -22.391 -16.047 1 95.06 282 HIS A CA 1
ATOM 2133 C C . HIS A 1 282 ? 1.472 -23.516 -16.078 1 95.06 282 HIS A C 1
ATOM 2135 O O . HIS A 1 282 ? 1.124 -24.672 -16.266 1 95.06 282 HIS A O 1
ATOM 2141 N N . TRP A 1 283 ? 2.723 -23.141 -15.914 1 94.31 283 TRP A N 1
ATOM 2142 C CA . TRP A 1 283 ? 3.758 -24.156 -15.789 1 94.31 283 TRP A CA 1
ATOM 2143 C C . TRP A 1 283 ? 3.539 -25 -14.539 1 94.31 283 TRP A C 1
ATOM 2145 O O . TRP A 1 283 ? 3.834 -26.203 -14.539 1 94.31 283 TRP A O 1
ATOM 2155 N N . GLY A 1 284 ? 3.068 -24.344 -13.484 1 94.19 284 GLY A N 1
ATOM 2156 C CA . GLY A 1 284 ? 2.697 -25.094 -12.297 1 94.19 284 GLY A CA 1
ATOM 2157 C C . GLY A 1 284 ? 1.605 -26.109 -12.555 1 94.19 284 GLY A C 1
ATOM 2158 O O . GLY A 1 284 ? 1.697 -27.25 -12.094 1 94.19 284 GLY A O 1
ATOM 2159 N N . ILE A 1 285 ? 0.599 -25.703 -13.281 1 92.19 285 ILE A N 1
ATOM 2160 C CA . ILE A 1 285 ? -0.495 -26.594 -13.641 1 92.19 285 ILE A CA 1
ATOM 2161 C C . ILE A 1 285 ? 0.032 -27.734 -14.516 1 92.19 285 ILE A C 1
ATOM 2163 O O . ILE A 1 285 ? -0.279 -28.906 -14.273 1 92.19 285 ILE A O 1
ATOM 2167 N N . ALA A 1 286 ? 0.842 -27.422 -15.477 1 90 286 ALA A N 1
ATOM 2168 C CA . ALA A 1 286 ? 1.406 -28.406 -16.391 1 90 286 ALA A CA 1
ATOM 2169 C C . ALA A 1 286 ? 2.242 -29.438 -15.633 1 90 286 ALA A C 1
ATOM 2171 O O . ALA A 1 286 ? 2.252 -30.609 -15.984 1 90 286 ALA A O 1
ATOM 2172 N N . SER A 1 287 ? 2.904 -29.031 -14.656 1 88.5 287 SER A N 1
ATOM 2173 C CA . SER A 1 287 ? 3.787 -29.906 -13.906 1 88.5 287 SER A CA 1
ATOM 2174 C C . SER A 1 287 ? 2.994 -30.984 -13.164 1 88.5 287 SER A C 1
ATOM 2176 O O . SER A 1 287 ? 3.533 -32.031 -12.828 1 88.5 287 SER A O 1
ATOM 2178 N N . LEU A 1 288 ? 1.782 -30.703 -12.836 1 87.25 288 LEU A N 1
ATOM 2179 C CA . LEU A 1 288 ? 0.934 -31.672 -12.148 1 87.25 288 LEU A CA 1
ATOM 2180 C C . LEU A 1 288 ? 0.471 -32.781 -13.109 1 87.25 288 LEU A C 1
ATOM 2182 O O . LEU A 1 288 ? 0.149 -33.875 -12.68 1 87.25 288 LEU A O 1
ATOM 2186 N N . GLU A 1 289 ? 0.379 -32.469 -14.336 1 78 289 GLU A N 1
ATOM 2187 C CA . GLU A 1 289 ? -0.093 -33.406 -15.352 1 78 289 GLU A CA 1
ATOM 2188 C C . GLU A 1 289 ? 1.03 -34.344 -15.812 1 78 289 GLU A C 1
ATOM 2190 O O . GLU A 1 289 ? 0.795 -35.531 -16.094 1 78 289 GLU A O 1
ATOM 2195 N N . LEU A 1 290 ? 2.154 -33.812 -15.977 1 65.44 290 LEU A N 1
ATOM 2196 C CA . LEU A 1 290 ? 3.281 -34.594 -16.438 1 65.44 290 LEU A CA 1
ATOM 2197 C C . LEU A 1 290 ? 3.779 -35.531 -15.336 1 65.44 290 LEU A C 1
ATOM 2199 O O . LEU A 1 290 ? 4.336 -36.594 -15.625 1 65.44 290 LEU A O 1
ATOM 2203 N N . GLY A 1 291 ? 3.914 -35.094 -14.102 1 56 291 GLY A N 1
ATOM 2204 C CA . GLY A 1 291 ? 4.328 -36 -13.039 1 56 291 GLY A CA 1
ATOM 2205 C C . GLY A 1 291 ? 3.426 -37.219 -12.906 1 56 291 GLY A C 1
ATOM 2206 O O . GLY A 1 291 ? 3.826 -38.219 -12.336 1 56 291 GLY A O 1
ATOM 2207 N N . LYS A 1 292 ? 2.182 -37.188 -13.18 1 53.38 292 LYS A N 1
ATOM 2208 C CA . LYS A 1 292 ? 1.299 -38.375 -13.125 1 53.38 292 LYS A CA 1
ATOM 2209 C C . LYS A 1 292 ? 1.714 -39.406 -14.148 1 53.38 292 LYS A C 1
ATOM 2211 O O . LYS A 1 292 ? 1.479 -40.594 -13.953 1 53.38 292 LYS A O 1
ATOM 2216 N N . GLY A 1 293 ? 2.314 -38.969 -15.156 1 41.19 293 GLY A N 1
ATOM 2217 C CA . GLY A 1 293 ? 2.684 -40 -16.141 1 41.19 293 GLY A CA 1
ATOM 2218 C C . GLY A 1 293 ? 3.855 -40.844 -15.711 1 41.19 293 GLY A C 1
ATOM 2219 O O . GLY A 1 293 ? 4.094 -41.906 -16.281 1 41.19 293 GLY A O 1
ATOM 2220 N N . SER A 1 294 ? 4.812 -40.312 -14.984 1 37.56 294 SER A N 1
ATOM 2221 C CA . SER A 1 294 ? 5.918 -41.25 -14.727 1 37.56 294 SER A CA 1
ATOM 2222 C C . SER A 1 294 ? 5.5 -42.344 -13.773 1 37.56 294 SER A C 1
ATOM 2224 O O . SER A 1 294 ? 6.238 -43.312 -13.578 1 37.56 294 SER A O 1
ATOM 2226 N N . ASP A 1 295 ? 4.582 -42.094 -12.938 1 35.66 295 ASP A N 1
ATOM 2227 C CA . ASP A 1 295 ? 4.273 -43.219 -12.062 1 35.66 295 ASP A CA 1
ATOM 2228 C C . ASP A 1 295 ? 3.436 -44.281 -12.797 1 35.66 295 ASP A C 1
ATOM 2230 O O . ASP A 1 295 ? 3.035 -45.281 -12.203 1 35.66 295 ASP A O 1
ATOM 2234 N N . SER A 1 296 ? 2.895 -44 -13.984 1 30.27 296 SER A N 1
ATOM 2235 C CA . SER A 1 296 ? 2.365 -45.219 -14.57 1 30.27 296 SER A CA 1
ATOM 2236 C C . SER A 1 296 ? 3.465 -46.031 -15.258 1 30.27 296 SER A C 1
ATOM 2238 O O . SER A 1 296 ? 4.355 -45.469 -15.891 1 30.27 296 SER A O 1
ATOM 2240 N N . MET B 1 1 ? -3.66 38.906 20.906 1 36.62 1 MET B N 1
ATOM 2241 C CA . MET B 1 1 ? -4.859 38.156 21.25 1 36.62 1 MET B CA 1
ATOM 2242 C C . MET B 1 1 ? -4.938 37.875 22.75 1 36.62 1 MET B C 1
ATOM 2244 O O . MET B 1 1 ? -3.928 37.562 23.375 1 36.62 1 MET B O 1
ATOM 2248 N N . GLU B 1 2 ? -5.863 38.375 23.391 1 42.62 2 GLU B N 1
ATOM 2249 C CA . GLU B 1 2 ? -6.074 38.094 24.812 1 42.62 2 GLU B CA 1
ATOM 2250 C C . GLU B 1 2 ? -5.844 36.625 25.125 1 42.62 2 GLU B C 1
ATOM 2252 O O . GLU B 1 2 ? -5.98 35.75 24.234 1 42.62 2 GLU B O 1
ATOM 2257 N N . HIS B 1 3 ? -5.191 36.312 26.312 1 55.5 3 HIS B N 1
ATOM 2258 C CA . HIS B 1 3 ? -4.648 35.188 27.062 1 55.5 3 HIS B CA 1
ATOM 2259 C C . HIS B 1 3 ? -5.648 34.031 27.141 1 55.5 3 HIS B C 1
ATOM 2261 O O . HIS B 1 3 ? -5.578 33.219 28.047 1 55.5 3 HIS B O 1
ATOM 2267 N N . GLY B 1 4 ? -6.711 33.906 26.203 1 69.69 4 GLY B N 1
ATOM 2268 C CA . GLY B 1 4 ? -7.691 32.875 26.531 1 69.69 4 GLY B CA 1
ATOM 2269 C C . GLY B 1 4 ? -7.547 31.625 25.688 1 69.69 4 GLY B C 1
ATOM 2270 O O . GLY B 1 4 ? -6.781 31.594 24.734 1 69.69 4 GLY B O 1
ATOM 2271 N N . MET B 1 5 ? -8.102 30.594 26.156 1 76.81 5 MET B N 1
ATOM 2272 C CA . MET B 1 5 ? -8.156 29.281 25.516 1 76.81 5 MET B CA 1
ATOM 2273 C C . MET B 1 5 ? -9.008 29.328 24.25 1 76.81 5 MET B C 1
ATOM 2275 O O . MET B 1 5 ? -9.938 30.125 24.156 1 76.81 5 MET B O 1
ATOM 2279 N N . TRP B 1 6 ? -8.477 28.703 23.219 1 81.88 6 TRP B N 1
ATOM 2280 C CA . TRP B 1 6 ? -9.258 28.625 21.984 1 81.88 6 TRP B CA 1
ATOM 2281 C C . TRP B 1 6 ? -9.25 27.203 21.422 1 81.88 6 TRP B C 1
ATOM 2283 O O . TRP B 1 6 ? -8.422 26.375 21.812 1 81.88 6 TRP B O 1
ATOM 2293 N N . LEU B 1 7 ? -10.258 26.875 20.578 1 85.69 7 LEU B N 1
ATOM 2294 C CA . LEU B 1 7 ? -10.508 25.531 20.062 1 85.69 7 LEU B CA 1
ATOM 2295 C C . LEU B 1 7 ? -10.141 25.422 18.578 1 85.69 7 LEU B C 1
ATOM 2297 O O . LEU B 1 7 ? -10.438 26.328 17.797 1 85.69 7 LEU B O 1
ATOM 2301 N N . CYS B 1 8 ? -9.453 24.344 18.328 1 90 8 CYS B N 1
ATOM 2302 C CA . CYS B 1 8 ? -9.102 24.031 16.953 1 90 8 CYS B CA 1
ATOM 2303 C C . CYS B 1 8 ? -9.711 22.688 16.516 1 90 8 CYS B C 1
ATOM 2305 O O . CYS B 1 8 ? -9.734 21.75 17.297 1 90 8 CYS B O 1
ATOM 2307 N N . LEU B 1 9 ? -10.227 22.703 15.242 1 91.44 9 LEU B N 1
ATOM 2308 C CA . LEU B 1 9 ? -10.797 21.484 14.688 1 91.44 9 LEU B CA 1
ATOM 2309 C C . LEU B 1 9 ? -10.227 21.203 13.305 1 91.44 9 LEU B C 1
ATOM 2311 O O . LEU B 1 9 ? -10.367 22.016 12.391 1 91.44 9 LEU B O 1
ATOM 2315 N N . MET B 1 10 ? -9.555 20.078 13.172 1 95.62 10 MET B N 1
ATOM 2316 C CA . MET B 1 10 ? -9.195 19.531 11.867 1 95.62 10 MET B CA 1
ATOM 2317 C C . MET B 1 10 ? -10.148 18.422 11.461 1 95.62 10 MET B C 1
ATOM 2319 O O . MET B 1 10 ? -10.172 17.359 12.086 1 95.62 10 MET B O 1
ATOM 2323 N N . ILE B 1 11 ? -10.93 18.656 10.461 1 95.12 11 ILE B N 1
ATOM 2324 C CA . ILE B 1 11 ? -11.875 17.672 9.953 1 95.12 11 ILE B CA 1
ATOM 2325 C C . ILE B 1 11 ? -11.18 16.75 8.961 1 95.12 11 ILE B C 1
ATOM 2327 O O . ILE B 1 11 ? -10.836 17.156 7.852 1 95.12 11 ILE B O 1
ATOM 2331 N N . GLY B 1 12 ? -10.969 15.516 9.406 1 94.75 12 GLY B N 1
ATOM 2332 C CA . GLY B 1 12 ? -10.336 14.516 8.562 1 94.75 12 GLY B CA 1
ATOM 2333 C C . GLY B 1 12 ? -11.32 13.555 7.926 1 94.75 12 GLY B C 1
ATOM 2334 O O . GLY B 1 12 ? -12.523 13.609 8.211 1 94.75 12 GLY B O 1
ATOM 2335 N N . ASN B 1 13 ? -10.836 12.656 7.027 1 92.31 13 ASN B N 1
ATOM 2336 C CA . ASN B 1 13 ? -11.672 11.703 6.293 1 92.31 13 ASN B CA 1
ATOM 2337 C C . ASN B 1 13 ? -12.32 10.695 7.227 1 92.31 13 ASN B C 1
ATOM 2339 O O . ASN B 1 13 ? -13.438 10.234 6.973 1 92.31 13 ASN B O 1
ATOM 2343 N N . SER B 1 14 ? -11.672 10.391 8.289 1 90.62 14 SER B N 1
ATOM 2344 C CA . SER B 1 14 ? -12.148 9.32 9.164 1 90.62 14 SER B CA 1
ATOM 2345 C C . SER B 1 14 ? -12.688 9.883 10.477 1 90.62 14 SER B C 1
ATOM 2347 O O . SER B 1 14 ? -13.641 9.344 11.031 1 90.62 14 SER B O 1
ATOM 2349 N N . ARG B 1 15 ? -12.047 11 10.93 1 91.56 15 ARG B N 1
ATOM 2350 C CA . ARG B 1 15 ? -12.359 11.508 12.258 1 91.56 15 ARG B CA 1
ATOM 2351 C C . ARG B 1 15 ? -12.25 13.031 12.297 1 91.56 15 ARG B C 1
ATOM 2353 O O . ARG B 1 15 ? -11.648 13.641 11.406 1 91.56 15 ARG B O 1
ATOM 2360 N N . LEU B 1 16 ? -12.867 13.539 13.352 1 92.19 16 LEU B N 1
ATOM 2361 C CA . LEU B 1 16 ? -12.656 14.93 13.75 1 92.19 16 LEU B CA 1
ATOM 2362 C C . LEU B 1 16 ? -11.531 15.031 14.773 1 92.19 16 LEU B C 1
ATOM 2364 O O . LEU B 1 16 ? -11.562 14.359 15.805 1 92.19 16 LEU B O 1
ATOM 2368 N N . HIS B 1 17 ? -10.523 15.875 14.492 1 94.5 17 HIS B N 1
ATOM 2369 C CA . HIS B 1 17 ? -9.367 16.016 15.383 1 94.5 17 HIS B CA 1
ATOM 2370 C C . HIS B 1 17 ? -9.414 17.359 16.125 1 94.5 17 HIS B C 1
ATOM 2372 O O . HIS B 1 17 ? -9.18 18.406 15.523 1 94.5 17 HIS B O 1
ATOM 2378 N N . TRP B 1 18 ? -9.625 17.25 17.422 1 90.56 18 TRP B N 1
ATOM 2379 C CA . TRP B 1 18 ? -9.82 18.438 18.25 1 90.56 18 TRP B CA 1
ATOM 2380 C C . TRP B 1 18 ? -8.562 18.75 19.062 1 90.56 18 TRP B C 1
ATOM 2382 O O . TRP B 1 18 ? -7.82 17.859 19.453 1 90.56 18 TRP B O 1
ATOM 2392 N N . ALA B 1 19 ? -8.344 20.078 19.25 1 91.94 19 ALA B N 1
ATOM 2393 C CA . ALA B 1 19 ? -7.316 20.516 20.188 1 91.94 19 ALA B CA 1
ATOM 2394 C C . ALA B 1 19 ? -7.754 21.781 20.922 1 91.94 19 ALA B C 1
ATOM 2396 O O . ALA B 1 19 ? -8.336 22.688 20.328 1 91.94 19 ALA B O 1
ATOM 2397 N N . LEU B 1 20 ? -7.676 21.766 22.219 1 87 20 LEU B N 1
ATOM 2398 C CA . LEU B 1 20 ? -7.793 22.953 23.047 1 87 20 LEU B CA 1
ATOM 2399 C C . LEU B 1 20 ? -6.434 23.609 23.25 1 87 20 LEU B C 1
ATOM 2401 O O . LEU B 1 20 ? -5.484 22.953 23.688 1 87 20 LEU B O 1
ATOM 2405 N N . LEU B 1 21 ? -6.367 24.922 22.844 1 87.62 21 LEU B N 1
ATOM 2406 C CA . LEU B 1 21 ? -5.07 25.578 22.906 1 87.62 21 LEU B CA 1
ATOM 2407 C C . LEU B 1 21 ? -5.125 26.797 23.828 1 87.62 21 LEU B C 1
ATOM 2409 O O . LEU B 1 21 ? -6.18 27.422 23.984 1 87.62 21 LEU B O 1
ATOM 2413 N N . GLU B 1 22 ? -4.07 27.078 24.547 1 83.56 22 GLU B N 1
ATOM 2414 C CA . GLU B 1 22 ? -3.77 28.344 25.188 1 83.56 22 GLU B CA 1
ATOM 2415 C C . GLU B 1 22 ? -2.572 29.031 24.531 1 83.56 22 GLU B C 1
ATOM 2417 O O . GLU B 1 22 ? -1.442 28.547 24.641 1 83.56 22 GLU B O 1
ATOM 2422 N N . ARG B 1 23 ? -2.824 30.094 23.844 1 79.75 23 ARG B N 1
ATOM 2423 C CA . ARG B 1 23 ? -1.814 30.688 22.969 1 79.75 23 ARG B CA 1
ATOM 2424 C C . ARG B 1 23 ? -1.347 29.688 21.922 1 79.75 23 ARG B C 1
ATOM 2426 O O . ARG B 1 23 ? -2.145 29.203 21.109 1 79.75 23 ARG B O 1
ATOM 2433 N N . ASP B 1 24 ? -0.189 29.203 22.031 1 80 24 ASP B N 1
ATOM 2434 C CA . ASP B 1 24 ? 0.317 28.266 21.031 1 80 24 ASP B CA 1
ATOM 2435 C C . ASP B 1 24 ? 0.604 26.906 21.672 1 80 24 ASP B C 1
ATOM 2437 O O . ASP B 1 24 ? 1.197 26.031 21.031 1 80 24 ASP B O 1
ATOM 2441 N N . ASP B 1 25 ? 0.097 26.797 22.844 1 86.44 25 ASP B N 1
ATOM 2442 C CA . ASP B 1 25 ? 0.315 25.531 23.531 1 86.44 25 ASP B CA 1
ATOM 2443 C C . ASP B 1 25 ? -0.927 24.656 23.469 1 86.44 25 ASP B C 1
ATOM 2445 O O . ASP B 1 25 ? -2.029 25.094 23.797 1 86.44 25 ASP B O 1
ATOM 2449 N N . VAL B 1 26 ? -0.714 23.469 23 1 88.94 26 VAL B N 1
ATOM 2450 C CA . VAL B 1 26 ? -1.816 22.5 22.969 1 88.94 26 VAL B CA 1
ATOM 2451 C C . VAL B 1 26 ? -2.037 21.922 24.359 1 88.94 26 VAL B C 1
ATOM 2453 O O . VAL B 1 26 ? -1.167 21.234 24.891 1 88.94 26 VAL B O 1
ATOM 2456 N N . MET B 1 27 ? -3.199 22.141 24.906 1 88.31 27 MET B N 1
ATOM 2457 C CA . MET B 1 27 ? -3.523 21.703 26.266 1 88.31 27 MET B CA 1
ATOM 2458 C C . MET B 1 27 ? -4.141 20.312 26.266 1 88.31 27 MET B C 1
ATOM 2460 O O . MET B 1 27 ? -3.873 19.516 27.172 1 88.31 27 MET B O 1
ATOM 2464 N N . GLU B 1 28 ? -4.973 20.109 25.344 1 89.38 28 GLU B N 1
ATOM 2465 C CA . GLU B 1 28 ? -5.684 18.844 25.234 1 89.38 28 GLU B CA 1
ATOM 2466 C C . GLU B 1 28 ? -6.02 18.531 23.781 1 89.38 28 GLU B C 1
ATOM 2468 O O . GLU B 1 28 ? -6.273 19.438 22.984 1 89.38 28 GLU B O 1
ATOM 2473 N N . MET B 1 29 ? -5.926 17.219 23.484 1 92.81 29 MET B N 1
ATOM 2474 C CA . MET B 1 29 ? -6.332 16.75 22.156 1 92.81 29 MET B CA 1
ATOM 2475 C C . MET B 1 29 ? -7.273 15.555 22.266 1 92.81 29 MET B C 1
ATOM 2477 O O . MET B 1 29 ? -7.117 14.719 23.156 1 92.81 29 MET B O 1
ATOM 2481 N N . TRP B 1 30 ? -8.305 15.469 21.391 1 89.31 30 TRP B N 1
ATOM 2482 C CA . TRP B 1 30 ? -9.188 14.312 21.328 1 89.31 30 TRP B CA 1
ATOM 2483 C C . TRP B 1 30 ? -9.812 14.172 19.953 1 89.31 30 TRP B C 1
ATOM 2485 O O . TRP B 1 30 ? -9.719 15.086 19.125 1 89.31 30 TRP B O 1
ATOM 2495 N N . ASP B 1 31 ? -10.297 13.008 19.625 1 90.94 31 ASP B N 1
ATOM 2496 C CA . ASP B 1 31 ? -10.938 12.719 18.344 1 90.94 31 ASP B CA 1
ATOM 2497 C C . ASP B 1 31 ? -12.398 12.328 18.547 1 90.94 31 ASP B C 1
ATOM 2499 O O . ASP B 1 31 ? -12.766 11.758 19.578 1 90.94 31 ASP B O 1
ATOM 2503 N N . THR B 1 32 ? -13.242 12.734 17.609 1 87.81 32 THR B N 1
ATOM 2504 C CA . THR B 1 32 ? -14.625 12.289 17.547 1 87.81 32 THR B CA 1
ATOM 2505 C C . THR B 1 32 ? -15 11.844 16.141 1 87.81 32 THR B C 1
ATOM 2507 O O . THR B 1 32 ? -14.234 12.055 15.195 1 87.81 32 THR B O 1
ATOM 2510 N N . GLY B 1 33 ? -16.094 11.109 16.016 1 88.12 33 GLY B N 1
ATOM 2511 C CA . GLY B 1 33 ? -16.625 10.758 14.703 1 88.12 33 GLY B CA 1
ATOM 2512 C C . GLY B 1 33 ? -17.25 11.938 13.977 1 88.12 33 GLY B C 1
ATOM 2513 O O . GLY B 1 33 ? -17.422 13.008 14.562 1 88.12 33 GLY B O 1
ATOM 2514 N N . HIS B 1 34 ? -17.484 11.695 12.695 1 88.69 34 HIS B N 1
ATOM 2515 C CA . HIS B 1 34 ? -18.188 12.695 11.898 1 88.69 34 HIS B CA 1
ATOM 2516 C C . HIS B 1 34 ? -19.594 12.93 12.438 1 88.69 34 HIS B C 1
ATOM 2518 O O . HIS B 1 34 ? -20.125 12.109 13.195 1 88.69 34 HIS B O 1
ATOM 2524 N N . LEU B 1 35 ? -20.141 14 12.055 1 76.5 35 LEU B N 1
ATOM 2525 C CA . LEU B 1 35 ? -21.516 14.289 12.453 1 76.5 35 LEU B CA 1
ATOM 2526 C C . LEU B 1 35 ? -22.484 13.336 11.781 1 76.5 35 LEU B C 1
ATOM 2528 O O . LEU B 1 35 ? -22.281 12.938 10.633 1 76.5 35 LEU B O 1
ATOM 2532 N N . ARG B 1 36 ? -23.5 12.578 12.414 1 64.5 36 ARG B N 1
ATOM 2533 C CA . ARG B 1 36 ? -24.5 11.68 11.844 1 64.5 36 ARG B CA 1
ATOM 2534 C C . ARG B 1 36 ? -25.469 12.453 10.953 1 64.5 36 ARG B C 1
ATOM 2536 O O . ARG B 1 36 ? -25.766 13.617 11.211 1 64.5 36 ARG B O 1
ATOM 2543 N N . LYS B 1 37 ? -25.859 11.836 9.719 1 58.06 37 LYS B N 1
ATOM 2544 C CA . LYS B 1 37 ? -26.812 12.438 8.797 1 58.06 37 LYS B CA 1
ATOM 2545 C C . LYS B 1 37 ? -28.062 12.898 9.523 1 58.06 37 LYS B C 1
ATOM 2547 O O . LYS B 1 37 ? -28.594 13.977 9.242 1 58.06 37 LYS B O 1
ATOM 2552 N N . ASP B 1 38 ? -28.734 11.75 10.07 1 48.81 38 ASP B N 1
ATOM 2553 C CA . ASP B 1 38 ? -30.047 11.969 10.672 1 48.81 38 ASP B CA 1
ATOM 2554 C C . ASP B 1 38 ? -29.953 12.906 11.875 1 48.81 38 ASP B C 1
ATOM 2556 O O . ASP B 1 38 ? -30.938 13.109 12.586 1 48.81 38 ASP B O 1
ATOM 2560 N N . ASP B 1 39 ? -28.812 13.086 12.133 1 45.94 39 ASP B N 1
ATOM 2561 C CA . ASP B 1 39 ? -28.828 14.117 13.164 1 45.94 39 ASP B CA 1
ATOM 2562 C C . ASP B 1 39 ? -29.562 15.367 12.68 1 45.94 39 ASP B C 1
ATOM 2564 O O . ASP B 1 39 ? -28.953 16.266 12.109 1 45.94 39 ASP B O 1
ATOM 2568 N N . GLY B 1 40 ? -30.547 15.055 11.773 1 36.16 40 GLY B N 1
ATOM 2569 C CA . GLY B 1 40 ? -31.516 16.031 11.312 1 36.16 40 GLY B CA 1
ATOM 2570 C C . GLY B 1 40 ? -31.875 17.062 12.367 1 36.16 40 GLY B C 1
ATOM 2571 O O . GLY B 1 40 ? -31.875 16.766 13.562 1 36.16 40 GLY B O 1
ATOM 2572 N N . ILE B 1 41 ? -31.641 18.344 11.984 1 36.75 41 ILE B N 1
ATOM 2573 C CA . ILE B 1 41 ? -32.344 19.469 12.594 1 36.75 41 ILE B CA 1
ATOM 2574 C C . ILE B 1 41 ? -33.844 19.188 12.617 1 36.75 41 ILE B C 1
ATOM 2576 O O . ILE B 1 41 ? -34.531 19.328 11.602 1 36.75 41 ILE B O 1
ATOM 2580 N N . GLU B 1 42 ? -34.531 18.047 12.82 1 32.66 42 GLU B N 1
ATOM 2581 C CA . GLU B 1 42 ? -35.969 18.297 12.953 1 32.66 42 GLU B CA 1
ATOM 2582 C C . GLU B 1 42 ? -36.25 19.703 13.469 1 32.66 42 GLU B C 1
ATOM 2584 O O . GLU B 1 42 ? -35.344 20.391 13.938 1 32.66 42 GLU B O 1
ATOM 2589 N N . GLY B 1 43 ? -37.75 20.031 13.836 1 30.58 43 GLY B N 1
ATOM 2590 C CA . GLY B 1 43 ? -38.375 21.312 14.094 1 30.58 43 GLY B CA 1
ATOM 2591 C C . GLY B 1 43 ? -37.5 22.281 14.867 1 30.58 43 GLY B C 1
ATOM 2592 O O . GLY B 1 43 ? -36.406 21.891 15.312 1 30.58 43 GLY B O 1
ATOM 2593 N N . PRO B 1 44 ? -38.156 23.609 15.062 1 29.55 44 PRO B N 1
ATOM 2594 C CA . PRO B 1 44 ? -37.656 24.719 15.875 1 29.55 44 PRO B CA 1
ATOM 2595 C C . PRO B 1 44 ? -36.969 24.25 17.156 1 29.55 44 PRO B C 1
ATOM 2597 O O . PRO B 1 44 ? -36.25 25.016 17.781 1 29.55 44 PRO B O 1
ATOM 2600 N N . THR B 1 45 ? -37.594 23.203 17.75 1 28.84 45 THR B N 1
ATOM 2601 C CA . THR B 1 45 ? -37.094 22.828 19.062 1 28.84 45 THR B CA 1
ATOM 2602 C C . THR B 1 45 ? -35.781 22.047 18.938 1 28.84 45 THR B C 1
ATOM 2604 O O . THR B 1 45 ? -35.781 20.828 19.094 1 28.84 45 THR B O 1
ATOM 2607 N N . ALA B 1 46 ? -35.188 21.969 17.828 1 31.89 46 ALA B N 1
ATOM 2608 C CA . ALA B 1 46 ? -33.844 21.391 17.688 1 31.89 46 ALA B CA 1
ATOM 2609 C C . ALA B 1 46 ? -32.969 21.75 18.875 1 31.89 46 ALA B C 1
ATOM 2611 O O . ALA B 1 46 ? -32.5 22.875 19 1 31.89 46 ALA B O 1
ATOM 2612 N N . THR B 1 47 ? -33.281 21.188 20.016 1 28.88 47 THR B N 1
ATOM 2613 C CA . THR B 1 47 ? -32.594 21.391 21.281 1 28.88 47 THR B CA 1
ATOM 2614 C C . THR B 1 47 ? -31.078 21.234 21.094 1 28.88 47 THR B C 1
ATOM 2616 O O . THR B 1 47 ? -30.641 20.438 20.266 1 28.88 47 THR B O 1
ATOM 2619 N N . SER B 1 48 ? -30.234 22.234 21.453 1 31.39 48 SER B N 1
ATOM 2620 C CA . SER B 1 48 ? -28.844 22.547 21.75 1 31.39 48 SER B CA 1
ATOM 2621 C C . SER B 1 48 ? -28.078 21.312 22.188 1 31.39 48 SER B C 1
ATOM 2623 O O . SER B 1 48 ? -26.875 21.375 22.469 1 31.39 48 SER B O 1
ATOM 2625 N N . GLY B 1 49 ? -28.734 20.125 22.469 1 29.88 49 GLY B N 1
ATOM 2626 C CA . GLY B 1 49 ? -28.156 19.016 23.188 1 29.88 49 GLY B CA 1
ATOM 2627 C C . GLY B 1 49 ? -27.281 18.141 22.312 1 29.88 49 GLY B C 1
ATOM 2628 O O . GLY B 1 49 ? -26.375 17.453 22.797 1 29.88 49 GLY B O 1
ATOM 2629 N N . ALA B 1 50 ? -27.75 17.781 21.109 1 32.16 50 ALA B N 1
ATOM 2630 C CA . ALA B 1 50 ? -27.047 16.688 20.422 1 32.16 50 ALA B CA 1
ATOM 2631 C C . ALA B 1 50 ? -25.656 17.109 19.969 1 32.16 50 ALA B C 1
ATOM 2633 O O . ALA B 1 50 ? -24.719 16.312 19.969 1 32.16 50 ALA B O 1
ATOM 2634 N N . VAL B 1 51 ? -25.406 18.281 19.328 1 36 51 VAL B N 1
ATOM 2635 C CA . VAL B 1 51 ? -24.047 18.812 19.297 1 36 51 VAL B CA 1
ATOM 2636 C C . VAL B 1 51 ? -23.516 18.953 20.719 1 36 51 VAL B C 1
ATOM 2638 O O . VAL B 1 51 ? -22.359 19.281 20.938 1 36 51 VAL B O 1
ATOM 2641 N N . GLN B 1 52 ? -24.359 19.094 21.766 1 35.09 52 GLN B N 1
ATOM 2642 C CA . GLN B 1 52 ? -24.047 19.109 23.188 1 35.09 52 GLN B CA 1
ATOM 2643 C C . GLN B 1 52 ? -23.266 17.859 23.594 1 35.09 52 GLN B C 1
ATOM 2645 O O . GLN B 1 52 ? -22.344 17.938 24.422 1 35.09 52 GLN B O 1
ATOM 2650 N N . GLU B 1 53 ? -23.797 16.734 23.188 1 36.94 53 GLU B N 1
ATOM 2651 C CA . GLU B 1 53 ? -23.203 15.547 23.797 1 36.94 53 GLU B CA 1
ATOM 2652 C C . GLU B 1 53 ? -21.781 15.32 23.281 1 36.94 53 GLU B C 1
ATOM 2654 O O . GLU B 1 53 ? -20.891 14.906 24.031 1 36.94 53 GLU B O 1
ATOM 2659 N N . GLY B 1 54 ? -21.594 15.305 21.891 1 37.56 54 GLY B N 1
ATOM 2660 C CA . GLY B 1 54 ? -20.281 14.82 21.516 1 37.56 54 GLY B CA 1
ATOM 2661 C C . GLY B 1 54 ? -19.234 15.914 21.438 1 37.56 54 GLY B C 1
ATOM 2662 O O . GLY B 1 54 ? -18.062 15.648 21.188 1 37.56 54 GLY B O 1
ATOM 2663 N N . ILE B 1 55 ? -19.641 17.141 20.828 1 43.97 55 ILE B N 1
ATOM 2664 C CA . ILE B 1 55 ? -18.641 18.188 21 1 43.97 55 ILE B CA 1
ATOM 2665 C C . ILE B 1 55 ? -18.609 18.656 22.453 1 43.97 55 ILE B C 1
ATOM 2667 O O . ILE B 1 55 ? -19.641 19.031 23 1 43.97 55 ILE B O 1
ATOM 2671 N N . PRO B 1 56 ? -17.828 18.25 23.312 1 41.72 56 PRO B N 1
ATOM 2672 C CA . PRO B 1 56 ? -17.922 18.828 24.656 1 41.72 56 PRO B CA 1
ATOM 2673 C C . PRO B 1 56 ? -18.312 20.297 24.656 1 41.72 56 PRO B C 1
ATOM 2675 O O . PRO B 1 56 ? -17.469 21.172 24.469 1 41.72 56 PRO B O 1
ATOM 2678 N N . LEU B 1 57 ? -19.297 20.719 24.016 1 42.44 57 LEU B N 1
ATOM 2679 C CA . LEU B 1 57 ? -19.844 22.062 24.141 1 42.44 57 LEU B CA 1
ATOM 2680 C C . LEU B 1 57 ? -19.641 22.609 25.562 1 42.44 57 LEU B C 1
ATOM 2682 O O . LEU B 1 57 ? -19.422 23.797 25.75 1 42.44 57 LEU B O 1
ATOM 2686 N N . SER B 1 58 ? -20.016 21.719 26.438 1 42.31 58 SER B N 1
ATOM 2687 C CA . SER B 1 58 ? -19.641 22.078 27.797 1 42.31 58 SER B CA 1
ATOM 2688 C C . SER B 1 58 ? -18.172 22.516 27.875 1 42.31 58 SER B C 1
ATOM 2690 O O . SER B 1 58 ? -17.828 23.391 28.656 1 42.31 58 SER B O 1
ATOM 2692 N N . LEU B 1 59 ? -17.484 21.875 27.047 1 43.28 59 LEU B N 1
ATOM 2693 C CA . LEU B 1 59 ? -16.078 22.281 27.031 1 43.28 59 LEU B CA 1
ATOM 2694 C C . LEU B 1 59 ? -15.93 23.672 26.422 1 43.28 59 LEU B C 1
ATOM 2696 O O . LEU B 1 59 ? -15.078 24.453 26.844 1 43.28 59 LEU B O 1
ATOM 2700 N N . MET B 1 60 ? -16.828 23.859 25.344 1 45.59 60 MET B N 1
ATOM 2701 C CA . MET B 1 60 ? -16.75 25.203 24.797 1 45.59 60 MET B CA 1
ATOM 2702 C C . MET B 1 60 ? -17.234 26.234 25.812 1 45.59 60 MET B C 1
ATOM 2704 O O . MET B 1 60 ? -16.641 27.328 25.922 1 45.59 60 MET B O 1
ATOM 2708 N N . SER B 1 61 ? -18.422 25.891 26.344 1 44.88 61 SER B N 1
ATOM 2709 C CA . SER B 1 61 ? -19 26.875 27.266 1 44.88 61 SER B CA 1
ATOM 2710 C C . SER B 1 61 ? -18.109 27.094 28.469 1 44.88 61 SER B C 1
ATOM 2712 O O . SER B 1 61 ? -17.859 28.234 28.875 1 44.88 61 SER B O 1
ATOM 2714 N N . SER B 1 62 ? -17.984 26 29.203 1 42.44 62 SER B N 1
ATOM 2715 C CA . SER B 1 62 ? -17.297 26.219 30.469 1 42.44 62 SER B CA 1
ATOM 2716 C C . SER B 1 62 ? -15.883 26.719 30.266 1 42.44 62 SER B C 1
ATOM 2718 O O . SER B 1 62 ? -15.414 27.609 30.969 1 42.44 62 SER B O 1
ATOM 2720 N N . ARG B 1 63 ? -15.234 25.938 29.484 1 41.62 63 ARG B N 1
ATOM 2721 C CA . ARG B 1 63 ? -13.805 26.219 29.469 1 41.62 63 ARG B CA 1
ATOM 2722 C C . ARG B 1 63 ? -13.477 27.359 28.516 1 41.62 63 ARG B C 1
ATOM 2724 O O . ARG B 1 63 ? -12.461 28.031 28.672 1 41.62 63 ARG B O 1
ATOM 2731 N N . VAL B 1 64 ? -14.344 27.406 27.469 1 45.34 64 VAL B N 1
ATOM 2732 C CA . VAL B 1 64 ? -14.039 28.547 26.594 1 45.34 64 VAL B CA 1
ATOM 2733 C C . VAL B 1 64 ? -14.859 29.75 27.031 1 45.34 64 VAL B C 1
ATOM 2735 O O . VAL B 1 64 ? -14.719 30.844 26.453 1 45.34 64 VAL B O 1
ATOM 2738 N N . GLY B 1 65 ? -15.016 30.031 28.422 1 38.69 65 GLY B N 1
ATOM 2739 C CA . GLY B 1 65 ? -15.461 31.172 29.203 1 38.69 65 GLY B CA 1
ATOM 2740 C C . GLY B 1 65 ? -16.75 31.797 28.672 1 38.69 65 GLY B C 1
ATOM 2741 O O . GLY B 1 65 ? -17.188 32.844 29.172 1 38.69 65 GLY B O 1
ATOM 2742 N N . GLN B 1 66 ? -17.219 31.719 27.438 1 37.34 66 GLN B N 1
ATOM 2743 C CA . GLN B 1 66 ? -18.25 32.719 27.219 1 37.34 66 GLN B CA 1
ATOM 2744 C C . GLN B 1 66 ? -19.609 32.25 27.734 1 37.34 66 GLN B C 1
ATOM 2746 O O . GLN B 1 66 ? -20.062 31.156 27.375 1 37.34 66 GLN B O 1
ATOM 2751 N N . THR B 1 67 ? -20 32.688 28.984 1 34.31 67 THR B N 1
ATOM 2752 C CA . THR B 1 67 ? -21.375 32.781 29.484 1 34.31 67 THR B CA 1
ATOM 2753 C C . THR B 1 67 ? -22.266 33.5 28.469 1 34.31 67 THR B C 1
ATOM 2755 O O . THR B 1 67 ? -22.016 34.656 28.109 1 34.31 67 THR B O 1
ATOM 2758 N N . VAL B 1 68 ? -22.656 33.094 27.312 1 33.75 68 VAL B N 1
ATOM 2759 C CA . VAL B 1 68 ? -23.703 33.906 26.734 1 33.75 68 VAL B CA 1
ATOM 2760 C C . VAL B 1 68 ? -24.875 34.031 27.703 1 33.75 68 VAL B C 1
ATOM 2762 O O . VAL B 1 68 ? -25.531 33.031 28 1 33.75 68 VAL B O 1
ATOM 2765 N N . ASP B 1 69 ? -24.766 34.938 28.656 1 31.2 69 ASP B N 1
ATOM 2766 C CA . ASP B 1 69 ? -25.922 35.5 29.328 1 31.2 69 ASP B CA 1
ATOM 2767 C C . ASP B 1 69 ? -26.984 35.938 28.328 1 31.2 69 ASP B C 1
ATOM 2769 O O . ASP B 1 69 ? -26.797 36.906 27.594 1 31.2 69 ASP B O 1
ATOM 2773 N N . ASP B 1 70 ? -27.672 35.125 27.562 1 33.03 70 ASP B N 1
ATOM 2774 C CA . ASP B 1 70 ? -28.938 35.719 27.109 1 33.03 70 ASP B CA 1
ATOM 2775 C C . ASP B 1 70 ? -29.766 36.219 28.281 1 33.03 70 ASP B C 1
ATOM 2777 O O . ASP B 1 70 ? -29.969 35.5 29.266 1 33.03 70 ASP B O 1
ATOM 2781 N N . GLY B 1 71 ? -29.578 37.375 28.719 1 31.31 71 GLY B N 1
ATOM 2782 C CA . GLY B 1 71 ? -30.531 38.125 29.531 1 31.31 71 GLY B CA 1
ATOM 2783 C C . GLY B 1 71 ? -31.969 37.75 29.203 1 31.31 71 GLY B C 1
ATOM 2784 O O . GLY B 1 71 ? -32.906 38.5 29.531 1 31.31 71 GLY B O 1
ATOM 2785 N N . VAL B 1 72 ? -32.375 37.125 28.062 1 31.91 72 VAL B N 1
ATOM 2786 C CA . VAL B 1 72 ? -33.812 37 28.125 1 31.91 72 VAL B CA 1
ATOM 2787 C C . VAL B 1 72 ? -34.219 36.156 29.328 1 31.91 72 VAL B C 1
ATOM 2789 O O . VAL B 1 72 ? -33.719 35.062 29.5 1 31.91 72 VAL B O 1
ATOM 2792 N N . PRO B 1 73 ? -34.625 36.781 30.375 1 32 73 PRO B N 1
ATOM 2793 C CA . PRO B 1 73 ? -35.344 36.125 31.469 1 32 73 PRO B CA 1
ATOM 2794 C C . PRO B 1 73 ? -36.219 34.969 30.969 1 32 73 PRO B C 1
ATOM 2796 O O . PRO B 1 73 ? -36.656 34.969 29.812 1 32 73 PRO B O 1
ATOM 2799 N N . PRO B 1 74 ? -36.344 33.906 31.797 1 32.03 74 PRO B N 1
ATOM 2800 C CA . PRO B 1 74 ? -37.312 32.844 31.609 1 32.03 74 PRO B CA 1
ATOM 2801 C C . PRO B 1 74 ? -38.688 33.375 31.156 1 32.03 74 PRO B C 1
ATOM 2803 O O . PRO B 1 74 ? -39.312 34.156 31.859 1 32.03 74 PRO B O 1
ATOM 2806 N N . THR B 1 75 ? -38.875 33.875 29.906 1 32.28 75 THR B N 1
ATOM 2807 C CA . THR B 1 75 ? -40.344 34 29.875 1 32.28 75 THR B CA 1
ATOM 2808 C C . THR B 1 75 ? -41 32.719 30.344 1 32.28 75 THR B C 1
ATOM 2810 O O . THR B 1 75 ? -40.406 31.641 30.297 1 32.28 75 THR B O 1
ATOM 2813 N N . GLY B 1 76 ? -42.062 32.594 31.219 1 31.62 76 GLY B N 1
ATOM 2814 C CA . GLY B 1 76 ? -42.969 31.516 31.594 1 31.62 76 GLY B CA 1
ATOM 2815 C C . GLY B 1 76 ? -43.156 30.484 30.5 1 31.62 76 GLY B C 1
ATOM 2816 O O . GLY B 1 76 ? -43.562 29.359 30.766 1 31.62 76 GLY B O 1
ATOM 2817 N N . ASP B 1 77 ? -43.469 30.797 29.281 1 31.73 77 ASP B N 1
ATOM 2818 C CA . ASP B 1 77 ? -43.938 29.734 28.391 1 31.73 77 ASP B CA 1
ATOM 2819 C C . ASP B 1 77 ? -42.75 28.922 27.859 1 31.73 77 ASP B C 1
ATOM 2821 O O . ASP B 1 77 ? -41.688 29.453 27.656 1 31.73 77 ASP B O 1
ATOM 2825 N N . GLY B 1 78 ? -42.594 27.578 28.078 1 32.66 78 GLY B N 1
ATOM 2826 C CA . GLY B 1 78 ? -41.688 26.438 27.922 1 32.66 78 GLY B CA 1
ATOM 2827 C C . GLY B 1 78 ? -40.812 26.531 26.656 1 32.66 78 GLY B C 1
ATOM 2828 O O . GLY B 1 78 ? -40.344 25.516 26.172 1 32.66 78 GLY B O 1
ATOM 2829 N N . GLY B 1 79 ? -40.781 27.547 25.906 1 32.38 79 GLY B N 1
ATOM 2830 C CA . GLY B 1 79 ? -40.156 27.438 24.609 1 32.38 79 GLY B CA 1
ATOM 2831 C C . GLY B 1 79 ? -38.656 27.219 24.703 1 32.38 79 GLY B C 1
ATOM 2832 O O . GLY B 1 79 ? -38 27.766 25.578 1 32.38 79 GLY B O 1
ATOM 2833 N N . ASN B 1 80 ? -38.094 25.953 24.359 1 32.09 80 ASN B N 1
ATOM 2834 C CA . ASN B 1 80 ? -36.781 25.359 24.219 1 32.09 80 ASN B CA 1
ATOM 2835 C C . ASN B 1 80 ? -35.812 26.297 23.5 1 32.09 80 ASN B C 1
ATOM 2837 O O . ASN B 1 80 ? -35.938 26.5 22.297 1 32.09 80 ASN B O 1
ATOM 2841 N N . ALA B 1 81 ? -35.531 27.484 23.938 1 31.88 81 ALA B N 1
ATOM 2842 C CA . ALA B 1 81 ? -34.469 28.328 23.375 1 31.88 81 ALA B CA 1
ATOM 2843 C C . ALA B 1 81 ? -33.188 27.516 23.125 1 31.88 81 ALA B C 1
ATOM 2845 O O . ALA B 1 81 ? -32.656 26.922 24.047 1 31.88 81 ALA B O 1
ATOM 2846 N N . SER B 1 82 ? -33.062 26.891 21.969 1 33.25 82 SER B N 1
ATOM 2847 C CA . SER B 1 82 ? -31.859 26.281 21.375 1 33.25 82 SER B CA 1
ATOM 2848 C C . SER B 1 82 ? -30.625 27.156 21.562 1 33.25 82 SER B C 1
ATOM 2850 O O . SER B 1 82 ? -30.578 28.281 21.047 1 33.25 82 SER B O 1
ATOM 2852 N N . THR B 1 83 ? -30.172 27.469 22.672 1 32.09 83 THR B N 1
ATOM 2853 C CA . THR B 1 83 ? -28.922 28.156 22.969 1 32.09 83 THR B CA 1
ATOM 2854 C C . THR B 1 83 ? -27.797 27.641 22.078 1 32.09 83 THR B C 1
ATOM 2856 O O . THR B 1 83 ? -27.359 26.5 22.219 1 32.09 83 THR B O 1
ATOM 2859 N N . CYS B 1 84 ? -27.969 27.812 20.734 1 32.25 84 CYS B N 1
ATOM 2860 C CA . CYS B 1 84 ? -26.734 27.625 19.984 1 32.25 84 CYS B CA 1
ATOM 2861 C C . CYS B 1 84 ? -25.578 28.344 20.656 1 32.25 84 CYS B C 1
ATOM 2863 O O . CYS B 1 84 ? -25.656 29.531 20.953 1 32.25 84 CYS B O 1
ATOM 2865 N N . TYR B 1 85 ? -24.922 27.797 21.547 1 33.69 85 TYR B N 1
ATOM 2866 C CA . TYR B 1 85 ? -23.703 28.312 22.141 1 33.69 85 TYR B CA 1
ATOM 2867 C C . TYR B 1 85 ? -22.828 28.984 21.078 1 33.69 85 TYR B C 1
ATOM 2869 O O . TYR B 1 85 ? -22.484 28.375 20.062 1 33.69 85 TYR B O 1
ATOM 2877 N N . THR B 1 86 ? -23.031 30.172 20.625 1 38.5 86 THR B N 1
ATOM 2878 C CA . THR B 1 86 ? -22.219 30.969 19.719 1 38.5 86 THR B CA 1
ATOM 2879 C C . THR B 1 86 ? -20.766 30.984 20.172 1 38.5 86 THR B C 1
ATOM 2881 O O . THR B 1 86 ? -20.422 31.625 21.172 1 38.5 86 THR B O 1
ATOM 2884 N N . ALA B 1 87 ? -19.984 29.828 20.188 1 46 87 ALA B N 1
ATOM 2885 C CA . ALA B 1 87 ? -18.531 29.953 20.328 1 46 87 ALA B CA 1
ATOM 2886 C C . ALA B 1 87 ? -18.016 31.219 19.656 1 46 87 ALA B C 1
ATOM 2888 O O . ALA B 1 87 ? -18.531 31.625 18.625 1 46 87 ALA B O 1
ATOM 2889 N N . ASP B 1 88 ? -17.469 32.156 20.547 1 53.69 88 ASP B N 1
ATOM 2890 C CA . ASP B 1 88 ? -16.766 33.281 19.906 1 53.69 88 ASP B CA 1
ATOM 2891 C C . ASP B 1 88 ? -15.977 32.781 18.688 1 53.69 88 ASP B C 1
ATOM 2893 O O . ASP B 1 88 ? -15.023 32.031 18.828 1 53.69 88 ASP B O 1
ATOM 2897 N N . PRO B 1 89 ? -16.578 32.844 17.516 1 57.25 89 PRO B N 1
ATOM 2898 C CA . PRO B 1 89 ? -15.906 32.375 16.297 1 57.25 89 PRO B CA 1
ATOM 2899 C C . PRO B 1 89 ? -14.414 32.719 16.281 1 57.25 89 PRO B C 1
ATOM 2901 O O . PRO B 1 89 ? -13.641 32.062 15.578 1 57.25 89 PRO B O 1
ATOM 2904 N N . ARG B 1 90 ? -14.18 33.75 17.109 1 63.41 90 ARG B N 1
ATOM 2905 C CA . ARG B 1 90 ? -12.781 34.156 17.141 1 63.41 90 ARG B CA 1
ATOM 2906 C C . ARG B 1 90 ? -11.922 33.125 17.875 1 63.41 90 ARG B C 1
ATOM 2908 O O . ARG B 1 90 ? -10.703 33.125 17.719 1 63.41 90 ARG B O 1
ATOM 2915 N N . ARG B 1 91 ? -12.602 32.281 18.484 1 76.06 91 ARG B N 1
ATOM 2916 C CA . ARG B 1 91 ? -11.852 31.344 19.312 1 76.06 91 ARG B CA 1
ATOM 2917 C C . ARG B 1 91 ? -12.031 29.906 18.812 1 76.06 91 ARG B C 1
ATOM 2919 O O . ARG B 1 91 ? -11.789 28.953 19.547 1 76.06 91 ARG B O 1
ATOM 2926 N N . PHE B 1 92 ? -12.656 29.797 17.578 1 81.19 92 PHE B N 1
ATOM 2927 C CA . PHE B 1 92 ? -12.859 28.484 16.984 1 81.19 92 PHE B CA 1
ATOM 2928 C C . PHE B 1 92 ? -12.328 28.453 15.555 1 81.19 92 PHE B C 1
ATOM 2930 O O . PHE B 1 92 ? -12.867 29.109 14.664 1 81.19 92 PHE B O 1
ATOM 2937 N N . LYS B 1 93 ? -11.188 27.781 15.398 1 89.06 93 LYS B N 1
ATOM 2938 C CA . LYS B 1 93 ? -10.57 27.656 14.078 1 89.06 93 LYS B CA 1
ATOM 2939 C C . LYS B 1 93 ? -10.773 26.25 13.508 1 89.06 93 LYS B C 1
ATOM 2941 O O . LYS B 1 93 ? -10.641 25.266 14.219 1 89.06 93 LYS B O 1
ATOM 2946 N N . VAL B 1 94 ? -11.148 26.234 12.188 1 92 94 VAL B N 1
ATOM 2947 C CA . VAL B 1 94 ? -11.508 24.953 11.578 1 92 94 VAL B CA 1
ATOM 2948 C C . VAL B 1 94 ? -10.758 24.781 10.258 1 92 94 VAL B C 1
ATOM 2950 O O . VAL B 1 94 ? -10.641 25.734 9.484 1 92 94 VAL B O 1
ATOM 2953 N N . ALA B 1 95 ? -10.188 23.688 10.055 1 95.75 95 ALA B N 1
ATOM 2954 C CA . ALA B 1 95 ? -9.703 23.234 8.758 1 95.75 95 ALA B CA 1
ATOM 2955 C C . ALA B 1 95 ? -10.336 21.891 8.383 1 95.75 95 ALA B C 1
ATOM 2957 O O . ALA B 1 95 ? -10.695 21.094 9.25 1 95.75 95 ALA B O 1
ATOM 2958 N N . SER B 1 96 ? -10.523 21.688 7.047 1 95.81 96 SER B N 1
ATOM 2959 C CA . SER B 1 96 ? -11.234 20.484 6.645 1 95.81 96 SER B CA 1
ATOM 2960 C C . SER B 1 96 ? -10.727 19.969 5.305 1 95.81 96 SER B C 1
ATOM 2962 O O . SER B 1 96 ? -10.453 20.75 4.395 1 95.81 96 SER B O 1
ATOM 2964 N N . VAL B 1 97 ? -10.609 18.672 5.293 1 95 97 VAL B N 1
ATOM 2965 C CA . VAL B 1 97 ? -10.367 18.047 3.996 1 95 97 VAL B CA 1
ATOM 2966 C C . VAL B 1 97 ? -11.617 17.312 3.531 1 95 97 VAL B C 1
ATOM 2968 O O . VAL B 1 97 ? -11.562 16.531 2.584 1 95 97 VAL B O 1
ATOM 2971 N N . VAL B 1 98 ? -12.734 17.516 4.18 1 95.12 98 VAL B N 1
ATOM 2972 C CA . VAL B 1 98 ? -14.023 16.891 3.861 1 95.12 98 VAL B CA 1
ATOM 2973 C C . VAL B 1 98 ? -15.086 17.969 3.691 1 95.12 98 VAL B C 1
ATOM 2975 O O . VAL B 1 98 ? -15.805 18.297 4.641 1 95.12 98 VAL B O 1
ATOM 2978 N N . PRO B 1 99 ? -15.312 18.406 2.494 1 92.88 99 PRO B N 1
ATOM 2979 C CA . PRO B 1 99 ? -16.219 19.531 2.244 1 92.88 99 PRO B CA 1
ATOM 2980 C C . PRO B 1 99 ? -17.625 19.266 2.787 1 92.88 99 PRO B C 1
ATOM 2982 O O . PRO B 1 99 ? -18.234 20.172 3.375 1 92.88 99 PRO B O 1
ATOM 2985 N N . GLU B 1 100 ? -18.109 18.094 2.592 1 92.06 100 GLU B N 1
ATOM 2986 C CA . GLU B 1 100 ? -19.469 17.781 3.041 1 92.06 100 GLU B CA 1
ATOM 2987 C C . GLU B 1 100 ? -19.578 17.922 4.559 1 92.06 100 GLU B C 1
ATOM 2989 O O . GLU B 1 100 ? -20.594 18.422 5.066 1 92.06 100 GLU B O 1
ATOM 2994 N N . GLU B 1 101 ? -18.594 17.438 5.234 1 90.94 101 GLU B N 1
ATOM 2995 C CA . GLU B 1 101 ? -18.578 17.547 6.691 1 90.94 101 GLU B CA 1
ATOM 2996 C C . GLU B 1 101 ? -18.438 19 7.141 1 90.94 101 GLU B C 1
ATOM 2998 O O . GLU B 1 101 ? -19.047 19.406 8.133 1 90.94 101 GLU B O 1
ATOM 3003 N N . LEU B 1 102 ? -17.609 19.75 6.477 1 92.31 102 LEU B N 1
ATOM 3004 C CA . LEU B 1 102 ? -17.438 21.156 6.777 1 92.31 102 LEU B CA 1
ATOM 3005 C C . LEU B 1 102 ? -18.75 21.922 6.637 1 92.31 102 LEU B C 1
ATOM 3007 O O . LEU B 1 102 ? -19.078 22.766 7.465 1 92.31 102 LEU B O 1
ATOM 3011 N N . GLU B 1 103 ? -19.469 21.625 5.574 1 91.38 103 GLU B N 1
ATOM 3012 C CA . GLU B 1 103 ? -20.766 22.281 5.352 1 91.38 103 GLU B CA 1
ATOM 3013 C C . GLU B 1 103 ? -21.734 21.984 6.484 1 91.38 103 GLU B C 1
ATOM 3015 O O . GLU B 1 103 ? -22.516 22.859 6.887 1 91.38 103 GLU B O 1
ATOM 3020 N N . ARG B 1 104 ? -21.656 20.766 6.941 1 85.38 104 ARG B N 1
ATOM 3021 C CA . ARG B 1 104 ? -22.484 20.406 8.078 1 85.38 104 ARG B CA 1
ATOM 3022 C C . ARG B 1 104 ? -22.141 21.25 9.305 1 85.38 104 ARG B C 1
ATOM 3024 O O . ARG B 1 104 ? -23.031 21.703 10.023 1 85.38 104 ARG B O 1
ATOM 3031 N N . TRP B 1 105 ? -20.922 21.469 9.508 1 84.06 105 TRP B N 1
ATOM 3032 C CA . TRP B 1 105 ? -20.469 22.25 10.641 1 84.06 105 TRP B CA 1
ATOM 3033 C C . TRP B 1 105 ? -20.828 23.734 10.453 1 84.06 105 TRP B C 1
ATOM 3035 O O . TRP B 1 105 ? -21.203 24.406 11.406 1 84.06 105 TRP B O 1
ATOM 3045 N N . ARG B 1 106 ? -20.672 24.234 9.289 1 84.25 106 ARG B N 1
ATOM 3046 C CA . ARG B 1 106 ? -21 25.625 8.992 1 84.25 106 ARG B CA 1
ATOM 3047 C C . ARG B 1 106 ? -22.484 25.906 9.219 1 84.25 106 ARG B C 1
ATOM 3049 O O . ARG B 1 106 ? -22.859 27 9.633 1 84.25 106 ARG B O 1
ATOM 3056 N N . ARG B 1 107 ? -23.281 24.938 8.891 1 80 107 ARG B N 1
ATOM 3057 C CA . ARG B 1 107 ? -24.719 25.078 9.117 1 80 107 ARG B CA 1
ATOM 3058 C C . ARG B 1 107 ? -25.016 25.172 10.609 1 80 107 ARG B C 1
ATOM 3060 O O . ARG B 1 107 ? -25.938 25.891 11.016 1 80 107 ARG B O 1
ATOM 3067 N N . ARG B 1 108 ? -24.219 24.516 11.328 1 71.75 108 ARG B N 1
ATOM 3068 C CA . ARG B 1 108 ? -24.422 24.484 12.773 1 71.75 108 ARG B CA 1
ATOM 3069 C C . ARG B 1 108 ? -23.781 25.688 13.453 1 71.75 108 ARG B C 1
ATOM 3071 O O . ARG B 1 108 ? -24.266 26.172 14.469 1 71.75 108 ARG B O 1
ATOM 3078 N N . CYS B 1 109 ? -22.703 26.078 12.859 1 72.69 109 CYS B N 1
ATOM 3079 C CA . CYS B 1 109 ? -21.969 27.234 13.367 1 72.69 109 CYS B CA 1
ATOM 3080 C C . CYS B 1 109 ? -21.625 28.203 12.242 1 72.69 109 CYS B C 1
ATOM 3082 O O . CYS B 1 109 ? -20.484 28.234 11.766 1 72.69 109 CYS B O 1
ATOM 3084 N N . PRO B 1 110 ? -22.453 29.078 11.852 1 70.75 110 PRO B N 1
ATOM 3085 C CA . PRO B 1 110 ? -22.297 29.938 10.672 1 70.75 110 PRO B CA 1
ATOM 3086 C C . PRO B 1 110 ? -21.109 30.875 10.789 1 70.75 110 PRO B C 1
ATOM 3088 O O . PRO B 1 110 ? -20.578 31.328 9.766 1 70.75 110 PRO B O 1
ATOM 3091 N N . GLY B 1 111 ? -20.531 31.016 11.93 1 73.5 111 GLY B N 1
ATOM 3092 C CA . GLY B 1 111 ? -19.406 31.922 12.086 1 73.5 111 GLY B CA 1
ATOM 3093 C C . GLY B 1 111 ? -18.062 31.266 11.828 1 73.5 111 GLY B C 1
ATOM 3094 O O . GLY B 1 111 ? -17.016 31.922 11.844 1 73.5 111 GLY B O 1
ATOM 3095 N N . ILE B 1 112 ? -18.172 30.062 11.312 1 77.5 112 ILE B N 1
ATOM 3096 C CA . ILE B 1 112 ? -16.938 29.328 11.062 1 77.5 112 ILE B CA 1
ATOM 3097 C C . ILE B 1 112 ? -16.312 29.781 9.75 1 77.5 112 ILE B C 1
ATOM 3099 O O . ILE B 1 112 ? -17 29.859 8.719 1 77.5 112 ILE B O 1
ATOM 3103 N N . SER B 1 113 ? -15.102 30.219 9.812 1 82.62 113 SER B N 1
ATOM 3104 C CA . SER B 1 113 ? -14.273 30.5 8.648 1 82.62 113 SER B CA 1
ATOM 3105 C C . SER B 1 113 ? -13.141 29.5 8.516 1 82.62 113 SER B C 1
ATOM 3107 O O . SER B 1 113 ? -12.117 29.609 9.195 1 82.62 113 SER B O 1
ATOM 3109 N N . PRO B 1 114 ? -13.297 28.594 7.625 1 91.56 114 PRO B N 1
ATOM 3110 C CA . PRO B 1 114 ? -12.305 27.531 7.523 1 91.56 114 PRO B CA 1
ATOM 3111 C C . PRO B 1 114 ? -10.961 28.016 6.992 1 91.56 114 PRO B C 1
ATOM 3113 O O . PRO B 1 114 ? -10.914 28.906 6.141 1 91.56 114 PRO B O 1
ATOM 3116 N N . ILE B 1 115 ? -9.914 27.484 7.469 1 92.31 115 ILE B N 1
ATOM 3117 C CA . ILE B 1 115 ? -8.555 27.719 6.996 1 92.31 115 ILE B CA 1
ATOM 3118 C C . ILE B 1 115 ? -8.336 27.016 5.664 1 92.31 115 ILE B C 1
ATOM 3120 O O . ILE B 1 115 ? -8.664 25.828 5.523 1 92.31 115 ILE B O 1
ATOM 3124 N N . SER B 1 116 ? -7.801 27.672 4.664 1 89.62 116 SER B N 1
ATOM 3125 C CA . SER B 1 116 ? -7.48 27.094 3.367 1 89.62 116 SER B CA 1
ATOM 3126 C C . SER B 1 116 ? -5.996 26.766 3.258 1 89.62 116 SER B C 1
ATOM 3128 O O . SER B 1 116 ? -5.191 27.219 4.074 1 89.62 116 SER B O 1
ATOM 3130 N N . SER B 1 117 ? -5.703 25.938 2.186 1 87.62 117 SER B N 1
ATOM 3131 C CA . SER B 1 117 ? -4.297 25.641 1.937 1 87.62 117 SER B CA 1
ATOM 3132 C C . SER B 1 117 ? -3.508 26.891 1.591 1 87.62 117 SER B C 1
ATOM 3134 O O . SER B 1 117 ? -2.348 27.031 1.983 1 87.62 117 SER B O 1
ATOM 3136 N N . THR B 1 118 ? -4.156 27.766 0.913 1 85.44 118 THR B N 1
ATOM 3137 C CA . THR B 1 118 ? -3.52 29.016 0.543 1 85.44 118 THR B CA 1
ATOM 3138 C C . THR B 1 118 ? -3.186 29.844 1.785 1 85.44 118 THR B C 1
ATOM 3140 O O . THR B 1 118 ? -2.092 30.406 1.89 1 85.44 118 THR B O 1
ATOM 3143 N N . ASP B 1 119 ? -4.082 29.859 2.713 1 85.81 119 ASP B N 1
ATOM 3144 C CA . ASP B 1 119 ? -3.836 30.547 3.971 1 85.81 119 ASP B CA 1
ATOM 3145 C C . ASP B 1 119 ? -2.689 29.906 4.742 1 85.81 119 ASP B C 1
ATOM 3147 O O . ASP B 1 119 ? -1.837 30.594 5.297 1 85.81 119 ASP B O 1
ATOM 3151 N N . ALA B 1 120 ? -2.719 28.609 4.727 1 87.94 120 ALA B N 1
ATOM 3152 C CA . ALA B 1 120 ? -1.74 27.844 5.5 1 87.94 120 ALA B CA 1
ATOM 3153 C C . ALA B 1 120 ? -0.332 28.047 4.945 1 87.94 120 ALA B C 1
ATOM 3155 O O . ALA B 1 120 ? 0.642 28.078 5.703 1 87.94 120 ALA B O 1
ATOM 3156 N N . LEU B 1 121 ? -0.259 28.125 3.672 1 82.31 121 LEU B N 1
ATOM 3157 C CA . LEU B 1 121 ? 1.058 28.234 3.055 1 82.31 121 LEU B CA 1
ATOM 3158 C C . LEU B 1 121 ? 1.254 29.625 2.455 1 82.31 121 LEU B C 1
ATOM 3160 O O . LEU B 1 121 ? 1.942 29.781 1.444 1 82.31 121 LEU B O 1
ATOM 3164 N N . ALA B 1 122 ? 0.766 30.547 3.068 1 80.94 122 ALA B N 1
ATOM 3165 C CA . ALA B 1 122 ? 0.912 31.906 2.559 1 80.94 122 ALA B CA 1
ATOM 3166 C C . ALA B 1 122 ? 2.381 32.25 2.332 1 80.94 122 ALA B C 1
ATOM 3168 O O . ALA B 1 122 ? 3.213 32.062 3.223 1 80.94 122 ALA B O 1
ATOM 3169 N N . GLY B 1 123 ? 2.727 32.625 1.093 1 73.5 123 GLY B N 1
ATOM 3170 C CA . GLY B 1 123 ? 4.078 33.062 0.775 1 73.5 123 GLY B CA 1
ATOM 3171 C C . GLY B 1 123 ? 4.949 31.938 0.228 1 73.5 123 GLY B C 1
ATOM 3172 O O . GLY B 1 123 ? 6.113 32.156 -0.108 1 73.5 123 GLY B O 1
ATOM 3173 N N . VAL B 1 124 ? 4.398 30.734 0.257 1 76.56 124 VAL B N 1
ATOM 3174 C CA . VAL B 1 124 ? 5.145 29.578 -0.24 1 76.56 124 VAL B CA 1
ATOM 3175 C C . VAL B 1 124 ? 4.461 29.016 -1.48 1 76.56 124 VAL B C 1
ATOM 3177 O O . VAL B 1 124 ? 3.23 29.031 -1.58 1 76.56 124 VAL B O 1
ATOM 3180 N N . GLN B 1 125 ? 5.316 28.625 -2.391 1 77.38 125 GLN B N 1
ATOM 3181 C CA . GLN B 1 125 ? 4.754 28 -3.582 1 77.38 125 GLN B CA 1
ATOM 3182 C C . GLN B 1 125 ? 4.004 26.719 -3.227 1 77.38 125 GLN B C 1
ATOM 3184 O O . GLN B 1 125 ? 4.523 25.859 -2.498 1 77.38 125 GLN B O 1
ATOM 3189 N N . GLU B 1 126 ? 2.781 26.719 -3.578 1 79.88 126 GLU B N 1
ATOM 3190 C CA . GLU B 1 126 ? 1.94 25.531 -3.426 1 79.88 126 GLU B CA 1
ATOM 3191 C C . GLU B 1 126 ? 1.253 25.172 -4.738 1 79.88 126 GLU B C 1
ATOM 3193 O O . GLU B 1 126 ? 1.36 25.906 -5.727 1 79.88 126 GLU B O 1
ATOM 3198 N N . TYR B 1 127 ? 0.748 23.984 -4.805 1 81.56 127 TYR B N 1
ATOM 3199 C CA . TYR B 1 127 ? -0.08 23.609 -5.945 1 81.56 127 TYR B CA 1
ATOM 3200 C C . TYR B 1 127 ? -1.554 23.578 -5.562 1 81.56 127 TYR B C 1
ATOM 3202 O O . TYR B 1 127 ? -1.893 23.375 -4.391 1 81.56 127 TYR B O 1
ATOM 3210 N N . PRO B 1 128 ? -2.426 23.812 -6.488 1 80.69 128 PRO B N 1
ATOM 3211 C CA . PRO B 1 128 ? -3.836 24.078 -6.195 1 80.69 128 PRO B CA 1
ATOM 3212 C C . PRO B 1 128 ? -4.512 22.953 -5.426 1 80.69 128 PRO B C 1
ATOM 3214 O O . PRO B 1 128 ? -5.43 23.203 -4.645 1 80.69 128 PRO B O 1
ATOM 3217 N N . THR B 1 129 ? -4.047 21.75 -5.578 1 87.5 129 THR B N 1
ATOM 3218 C CA . THR B 1 129 ? -4.766 20.625 -4.996 1 87.5 129 THR B CA 1
ATOM 3219 C C . THR B 1 129 ? -4.09 20.156 -3.707 1 87.5 129 THR B C 1
ATOM 3221 O O . THR B 1 129 ? -4.41 19.0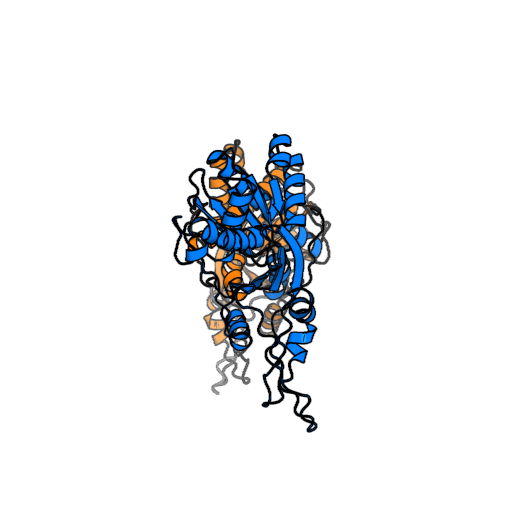94 -3.18 1 87.5 129 THR B O 1
ATOM 3224 N N . LEU B 1 130 ? -3.201 21 -3.242 1 92.75 130 LEU B N 1
ATOM 3225 C CA . LEU B 1 130 ? -2.559 20.656 -1.98 1 92.75 130 LEU B CA 1
ATOM 3226 C C . LEU B 1 130 ? -3.566 20.656 -0.837 1 92.75 130 LEU B C 1
ATOM 3228 O O . LEU B 1 130 ? -4.277 21.641 -0.633 1 92.75 130 LEU B O 1
ATOM 3232 N N . GLY B 1 131 ? -3.639 19.594 -0.102 1 93.88 131 GLY B N 1
ATOM 3233 C CA . GLY B 1 131 ? -4.535 19.516 1.039 1 93.88 131 GLY B CA 1
ATOM 3234 C C . GLY B 1 131 ? -4.16 20.453 2.168 1 93.88 131 GLY B C 1
ATOM 3235 O O . GLY B 1 131 ? -2.977 20.625 2.469 1 93.88 131 GLY B O 1
ATOM 3236 N N . VAL B 1 132 ? -5.176 21.016 2.762 1 95.38 132 VAL B N 1
ATOM 3237 C CA . VAL B 1 132 ? -4.949 21.969 3.84 1 95.38 132 VAL B CA 1
ATOM 3238 C C . VAL B 1 132 ? -4.273 21.266 5.02 1 95.38 132 VAL B C 1
ATOM 3240 O O . VAL B 1 132 ? -3.455 21.859 5.719 1 95.38 132 VAL B O 1
ATOM 3243 N N . ASP B 1 133 ? -4.602 20.016 5.254 1 96.06 133 ASP B N 1
ATOM 3244 C CA . ASP B 1 133 ? -3.973 19.25 6.324 1 96.06 133 ASP B CA 1
ATOM 3245 C C . ASP B 1 133 ? -2.467 19.141 6.105 1 96.06 133 ASP B C 1
ATOM 3247 O O . ASP B 1 133 ? -1.681 19.297 7.043 1 96.06 133 ASP B O 1
ATOM 3251 N N . ARG B 1 134 ? -2.061 18.859 4.848 1 96.75 134 ARG B N 1
ATOM 3252 C CA . ARG B 1 134 ? -0.643 18.766 4.516 1 96.75 134 ARG B CA 1
ATOM 3253 C C . ARG B 1 134 ? 0.058 20.109 4.688 1 96.75 134 ARG B C 1
ATOM 3255 O O . ARG B 1 134 ? 1.164 20.172 5.227 1 96.75 134 ARG B O 1
ATOM 3262 N N . ALA B 1 135 ? -0.594 21.156 4.246 1 96.06 135 ALA B N 1
ATOM 3263 C CA . ALA B 1 135 ? -0.039 22.5 4.395 1 96.06 135 ALA B CA 1
ATOM 3264 C C . ALA B 1 135 ? 0.143 22.859 5.867 1 96.06 135 ALA B C 1
ATOM 3266 O O . ALA B 1 135 ? 1.197 23.359 6.266 1 96.06 135 ALA B O 1
ATOM 3267 N N . LEU B 1 136 ? -0.824 22.578 6.66 1 96.19 136 LEU B N 1
ATOM 3268 C CA . LEU B 1 136 ? -0.785 22.906 8.078 1 96.19 136 LEU B CA 1
ATOM 3269 C C . LEU B 1 136 ? 0.26 22.062 8.805 1 96.19 136 LEU B C 1
ATOM 3271 O O . LEU B 1 136 ? 0.914 22.547 9.734 1 96.19 136 LEU B O 1
ATOM 3275 N N . ALA B 1 137 ? 0.385 20.844 8.383 1 97.12 137 ALA B N 1
ATOM 3276 C CA . ALA B 1 137 ? 1.375 19.969 9.008 1 97.12 137 ALA B CA 1
ATOM 3277 C C . ALA B 1 137 ? 2.791 20.5 8.781 1 97.12 137 ALA B C 1
ATOM 3279 O O . ALA B 1 137 ? 3.594 20.547 9.719 1 97.12 137 ALA B O 1
ATOM 3280 N N . VAL B 1 138 ? 3.062 20.875 7.605 1 96.12 138 VAL B N 1
ATOM 3281 C CA . VAL B 1 138 ? 4.391 21.375 7.285 1 96.12 138 VAL B CA 1
ATOM 3282 C C . VAL B 1 138 ? 4.629 22.703 8.023 1 96.12 138 VAL B C 1
ATOM 3284 O O . VAL B 1 138 ? 5.719 22.922 8.555 1 96.12 138 VAL B O 1
ATOM 3287 N N . ARG B 1 139 ? 3.674 23.531 8.039 1 93.94 139 ARG B N 1
ATOM 3288 C CA . ARG B 1 139 ? 3.773 24.797 8.75 1 93.94 139 ARG B CA 1
ATOM 3289 C C . ARG B 1 139 ? 4.035 24.578 10.234 1 93.94 139 ARG B C 1
ATOM 3291 O O . ARG B 1 139 ? 4.891 25.234 10.828 1 93.94 139 ARG B O 1
ATOM 3298 N N . GLY B 1 140 ? 3.219 23.688 10.805 1 95.06 140 GLY B N 1
ATOM 3299 C CA . GLY B 1 140 ? 3.408 23.375 12.211 1 95.06 140 GLY B CA 1
ATOM 3300 C C . GLY B 1 140 ? 4.781 22.797 12.516 1 95.06 140 GLY B C 1
ATOM 3301 O O . GLY B 1 140 ? 5.406 23.172 13.516 1 95.06 140 GLY B O 1
ATOM 3302 N N . ALA B 1 141 ? 5.238 21.938 11.656 1 96.25 141 ALA B N 1
ATOM 3303 C CA . ALA B 1 141 ? 6.562 21.344 11.812 1 96.25 141 ALA B CA 1
ATOM 3304 C C . ALA B 1 141 ? 7.652 22.406 11.766 1 96.25 141 ALA B C 1
ATOM 3306 O O . ALA B 1 141 ? 8.57 22.406 12.594 1 96.25 141 ALA B O 1
ATOM 3307 N N . ALA B 1 142 ? 7.57 23.281 10.844 1 93.44 142 ALA B N 1
ATOM 3308 C CA . ALA B 1 142 ? 8.562 24.344 10.68 1 93.44 142 ALA B CA 1
ATOM 3309 C C . ALA B 1 142 ? 8.562 25.281 11.875 1 93.44 142 ALA B C 1
ATOM 3311 O O . ALA B 1 142 ? 9.617 25.781 12.281 1 93.44 142 ALA B O 1
ATOM 3312 N N . ARG B 1 143 ? 7.43 25.516 12.336 1 90.25 143 ARG B N 1
ATOM 3313 C CA . ARG B 1 143 ? 7.32 26.406 13.492 1 90.25 143 ARG B CA 1
ATOM 3314 C C . ARG B 1 143 ? 8.047 25.812 14.695 1 90.25 143 ARG B C 1
ATOM 3316 O O . ARG B 1 143 ? 8.656 26.547 15.477 1 90.25 143 ARG B O 1
ATOM 3323 N N . MET B 1 144 ? 7.977 24.578 14.828 1 90.62 144 MET B N 1
ATOM 3324 C CA . MET B 1 144 ? 8.492 23.922 16.031 1 90.62 144 MET B CA 1
ATOM 3325 C C . MET B 1 144 ? 9.961 23.547 15.852 1 90.62 144 MET B C 1
ATOM 3327 O O . MET B 1 144 ? 10.734 23.578 16.812 1 90.62 144 MET B O 1
ATOM 3331 N N . ARG B 1 145 ? 10.336 23.188 14.594 1 93.88 145 ARG B N 1
ATOM 3332 C CA . ARG B 1 145 ? 11.656 22.594 14.422 1 93.88 145 ARG B CA 1
ATOM 3333 C C . ARG B 1 145 ? 12.484 23.375 13.422 1 93.88 145 ARG B C 1
ATOM 3335 O O . ARG B 1 145 ? 13.688 23.141 13.273 1 93.88 145 ARG B O 1
ATOM 3342 N N . GLY B 1 146 ? 11.859 24.328 12.727 1 94.5 146 GLY B N 1
ATOM 3343 C CA . GLY B 1 146 ? 12.562 25.062 11.68 1 94.5 146 GLY B CA 1
ATOM 3344 C C . GLY B 1 146 ? 12.633 24.297 10.367 1 94.5 146 GLY B C 1
ATOM 3345 O O . GLY B 1 146 ? 12.312 23.109 10.32 1 94.5 146 GLY B O 1
ATOM 3346 N N . TRP B 1 147 ? 12.984 24.984 9.312 1 94.44 147 TRP B N 1
ATOM 3347 C CA . TRP B 1 147 ? 13.188 24.375 8 1 94.44 147 TRP B CA 1
ATOM 3348 C C . TRP B 1 147 ? 14.578 23.766 7.891 1 94.44 147 TRP B C 1
ATOM 3350 O O . TRP B 1 147 ? 15.516 24.219 8.547 1 94.44 147 TRP B O 1
ATOM 3360 N N . PRO B 1 148 ? 14.812 22.719 6.953 1 97.25 148 PRO B N 1
ATOM 3361 C CA . PRO B 1 148 ? 13.852 21.953 6.164 1 97.25 148 PRO B CA 1
ATOM 3362 C C . PRO B 1 148 ? 13.117 20.891 6.988 1 97.25 148 PRO B C 1
ATOM 3364 O O . PRO B 1 148 ? 13.633 20.453 8.016 1 97.25 148 PRO B O 1
ATOM 3367 N N . VAL B 1 149 ? 11.938 20.484 6.527 1 97.62 149 VAL B N 1
ATOM 3368 C CA . VAL B 1 149 ? 11.172 19.469 7.242 1 97.62 149 VAL B CA 1
ATOM 3369 C C . VAL B 1 149 ? 10.555 18.484 6.25 1 97.62 149 VAL B C 1
ATOM 3371 O O . VAL B 1 149 ? 10.32 18.844 5.09 1 97.62 149 VAL B O 1
ATOM 3374 N N . LEU B 1 150 ? 10.367 17.297 6.664 1 98.69 150 LEU B N 1
ATOM 3375 C CA . LEU B 1 150 ? 9.539 16.281 6.035 1 98.69 150 LEU B CA 1
ATOM 3376 C C . LEU B 1 150 ? 8.477 15.773 6.996 1 98.69 150 LEU B C 1
ATOM 3378 O O . LEU B 1 150 ? 8.797 15.25 8.07 1 98.69 150 LEU B O 1
ATOM 3382 N N . VAL B 1 151 ? 7.234 15.969 6.629 1 98.81 151 VAL B N 1
ATOM 3383 C CA . VAL B 1 151 ? 6.148 15.469 7.465 1 98.81 151 VAL B CA 1
ATOM 3384 C C . VAL B 1 151 ? 5.562 14.203 6.848 1 98.81 151 VAL B C 1
ATOM 3386 O O . VAL B 1 151 ? 5.234 14.18 5.656 1 98.81 151 VAL B O 1
ATOM 3389 N N . ILE B 1 152 ? 5.492 13.172 7.605 1 98.88 152 ILE B N 1
ATOM 3390 C CA . ILE B 1 152 ? 4.863 11.906 7.25 1 98.88 152 ILE B CA 1
ATOM 3391 C C . ILE B 1 152 ? 3.582 11.719 8.055 1 98.88 152 ILE B C 1
ATOM 3393 O O . ILE B 1 152 ? 3.633 11.414 9.25 1 98.88 152 ILE B O 1
ATOM 3397 N N . ASP B 1 153 ? 2.488 11.977 7.445 1 98.69 153 ASP B N 1
ATOM 3398 C CA . ASP B 1 153 ? 1.188 11.844 8.094 1 98.69 153 ASP B CA 1
ATOM 3399 C C . ASP B 1 153 ? 0.596 10.453 7.863 1 98.69 153 ASP B C 1
ATOM 3401 O O . ASP B 1 153 ? 0.2 10.117 6.742 1 98.69 153 ASP B O 1
ATOM 3405 N N . CYS B 1 154 ? 0.481 9.68 8.898 1 98.19 154 CYS B N 1
ATOM 3406 C CA . CYS B 1 154 ? 0.071 8.281 8.844 1 98.19 154 CYS B CA 1
ATOM 3407 C C . CYS B 1 154 ? -1.4 8.133 9.203 1 98.19 154 CYS B C 1
ATOM 3409 O O . CYS B 1 154 ? -1.733 7.5 10.211 1 98.19 154 CYS B O 1
ATOM 3411 N N . GLY B 1 155 ? -2.289 8.547 8.328 1 95.56 155 GLY B N 1
ATOM 3412 C CA . GLY B 1 155 ? -3.725 8.469 8.547 1 95.56 155 GLY B CA 1
ATOM 3413 C C . GLY B 1 155 ? -4.43 7.555 7.559 1 95.56 155 GLY B C 1
ATOM 3414 O O . GLY B 1 155 ? -3.928 6.473 7.238 1 95.56 155 GLY B O 1
ATOM 3415 N N . SER B 1 156 ? -5.707 8.031 7.105 1 94.5 156 SER B N 1
ATOM 3416 C CA . SER B 1 156 ? -6.434 7.301 6.07 1 94.5 156 SER B CA 1
ATOM 3417 C C . SER B 1 156 ? -5.59 7.152 4.809 1 94.5 156 SER B C 1
ATOM 3419 O O . SER B 1 156 ? -5.641 6.117 4.141 1 94.5 156 SER B O 1
ATOM 3421 N N . ALA B 1 157 ? -4.996 8.156 4.539 1 96.88 157 ALA B N 1
ATOM 3422 C CA . ALA B 1 157 ? -3.91 8.133 3.564 1 96.88 157 ALA B CA 1
ATOM 3423 C C . ALA B 1 157 ? -2.561 8.367 4.238 1 96.88 157 ALA B C 1
ATOM 3425 O O . ALA B 1 157 ? -2.494 8.984 5.305 1 96.88 157 ALA B O 1
ATOM 3426 N N . LEU B 1 158 ? -1.573 7.754 3.732 1 98.44 158 LEU B N 1
ATOM 3427 C CA . LEU B 1 158 ? -0.199 8.062 4.113 1 98.44 158 LEU B CA 1
ATOM 3428 C C . LEU B 1 158 ? 0.4 9.117 3.184 1 98.44 158 LEU B C 1
ATOM 3430 O O . LEU B 1 158 ? 0.439 8.922 1.967 1 98.44 158 LEU B O 1
ATOM 3434 N N . THR B 1 159 ? 0.835 10.242 3.748 1 98.44 159 THR B N 1
ATOM 3435 C CA . THR B 1 159 ? 1.329 11.328 2.906 1 98.44 159 THR B CA 1
ATOM 3436 C C . THR B 1 159 ? 2.736 11.734 3.326 1 98.44 159 THR B C 1
ATOM 3438 O O . THR B 1 159 ? 3.08 11.68 4.508 1 98.44 159 THR B O 1
ATOM 3441 N N . PHE B 1 160 ? 3.492 12.062 2.379 1 98.88 160 PHE B N 1
ATOM 3442 C CA . PHE B 1 160 ? 4.785 12.727 2.523 1 98.88 160 PHE B CA 1
ATOM 3443 C C . PHE B 1 160 ? 4.719 14.164 2.033 1 98.88 160 PHE B C 1
ATOM 3445 O O . PHE B 1 160 ? 4.273 14.43 0.915 1 98.88 160 PHE B O 1
ATOM 3452 N N . THR B 1 161 ? 5.082 15.07 2.85 1 98.25 161 THR B N 1
ATOM 3453 C CA . THR B 1 161 ? 5.141 16.469 2.445 1 98.25 161 THR B CA 1
ATOM 3454 C C . THR B 1 161 ? 6.461 17.109 2.877 1 98.25 161 THR B C 1
ATOM 3456 O O . THR B 1 161 ? 6.754 17.188 4.07 1 98.25 161 THR B O 1
ATOM 3459 N N . ALA B 1 162 ? 7.227 17.594 1.884 1 97.94 162 ALA B N 1
ATOM 3460 C CA . ALA B 1 162 ? 8.555 18.125 2.162 1 97.94 162 ALA B CA 1
ATOM 3461 C C . ALA B 1 162 ? 8.617 19.625 1.867 1 97.94 162 ALA B C 1
ATOM 3463 O O . AL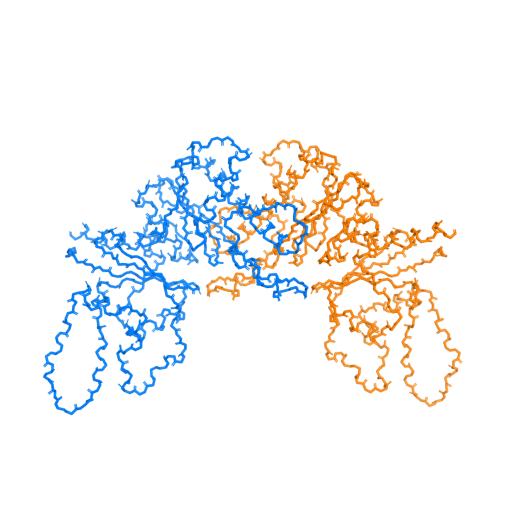A B 1 162 ? 8.016 20.094 0.901 1 97.94 162 ALA B O 1
ATOM 3464 N N . ALA B 1 163 ? 9.258 20.312 2.703 1 96.56 163 ALA B N 1
ATOM 3465 C CA . ALA B 1 163 ? 9.641 21.703 2.463 1 96.56 163 ALA B CA 1
ATOM 3466 C C . ALA B 1 163 ? 11.148 21.891 2.617 1 96.56 163 ALA B C 1
ATOM 3468 O O . ALA B 1 163 ? 11.766 21.312 3.514 1 96.56 163 ALA B O 1
ATOM 3469 N N . ASP B 1 164 ? 11.688 22.703 1.817 1 95.94 164 ASP B N 1
ATOM 3470 C CA . ASP B 1 164 ? 13.141 22.844 1.786 1 95.94 164 ASP B CA 1
ATOM 3471 C C . ASP B 1 164 ? 13.609 23.906 2.783 1 95.94 164 ASP B C 1
ATOM 3473 O O . ASP B 1 164 ? 12.82 24.406 3.58 1 95.94 164 ASP B O 1
ATOM 3477 N N . ALA B 1 165 ? 14.898 24.234 2.748 1 94.88 165 ALA B N 1
ATOM 3478 C CA . ALA B 1 165 ? 15.539 25.109 3.725 1 94.88 165 ALA B CA 1
ATOM 3479 C C . ALA B 1 165 ? 15.008 26.531 3.621 1 94.88 165 ALA B C 1
ATOM 3481 O O . ALA B 1 165 ? 15.078 27.297 4.582 1 94.88 165 ALA B O 1
ATOM 3482 N N . SER B 1 166 ? 14.453 26.906 2.521 1 92.25 166 SER B N 1
ATOM 3483 C CA . SER B 1 166 ? 13.922 28.25 2.318 1 92.25 166 SER B CA 1
ATOM 3484 C C . SER B 1 166 ? 12.445 28.328 2.682 1 92.25 166 SER B C 1
ATOM 3486 O O . SER B 1 166 ? 11.812 29.375 2.531 1 92.25 166 SER B O 1
ATOM 3488 N N . GLY B 1 167 ? 11.898 27.203 3.074 1 91.56 167 GLY B N 1
ATOM 3489 C CA . GLY B 1 167 ? 10.5 27.172 3.457 1 91.56 167 GLY B CA 1
ATOM 3490 C C . GLY B 1 167 ? 9.562 26.938 2.285 1 91.56 167 GLY B C 1
ATOM 3491 O O . GLY B 1 167 ? 8.344 27.094 2.416 1 91.56 167 GLY B O 1
ATOM 3492 N N . ARG B 1 168 ? 10.125 26.578 1.205 1 92.62 168 ARG B N 1
ATOM 3493 C CA . ARG B 1 168 ? 9.32 26.281 0.023 1 92.62 168 ARG B CA 1
ATOM 3494 C C . ARG B 1 168 ? 8.938 24.812 -0.026 1 92.62 168 ARG B C 1
ATOM 3496 O O . ARG B 1 168 ? 9.734 23.938 0.329 1 92.62 168 ARG B O 1
ATOM 3503 N N . LEU B 1 169 ? 7.707 24.641 -0.481 1 95.19 169 LEU B N 1
ATOM 3504 C CA . LEU B 1 169 ? 7.266 23.266 -0.675 1 95.19 169 LEU B CA 1
ATOM 3505 C C . LEU B 1 169 ? 8.172 22.531 -1.665 1 95.19 169 LEU B C 1
ATOM 3507 O O . LEU B 1 169 ? 8.453 23.047 -2.748 1 95.19 169 LEU B O 1
ATOM 3511 N N . ALA B 1 170 ? 8.633 21.391 -1.347 1 96.19 170 ALA B N 1
ATOM 3512 C CA . ALA B 1 170 ? 9.57 20.641 -2.168 1 96.19 170 ALA B CA 1
ATOM 3513 C C . ALA B 1 170 ? 8.922 19.375 -2.711 1 96.19 170 ALA B C 1
ATOM 3515 O O . ALA B 1 170 ? 9.617 18.453 -3.166 1 96.19 170 ALA B O 1
ATOM 3516 N N . GLY B 1 171 ? 7.594 19.234 -2.602 1 96.31 171 GLY B N 1
ATOM 3517 C CA . GLY B 1 171 ? 6.871 18.109 -3.17 1 96.31 171 GLY B CA 1
ATOM 3518 C C . GLY B 1 171 ? 6.375 17.125 -2.125 1 96.31 171 GLY B C 1
ATOM 3519 O O . GLY B 1 171 ? 6.504 17.375 -0.924 1 96.31 171 GLY B O 1
ATOM 3520 N N . GLY B 1 172 ? 5.758 16.047 -2.66 1 97.56 172 GLY B N 1
ATOM 3521 C CA . GLY B 1 172 ? 5.211 15.047 -1.755 1 97.56 172 GLY B CA 1
ATOM 3522 C C . GLY B 1 172 ? 4.727 13.797 -2.467 1 97.56 172 GLY B C 1
ATOM 3523 O O . GLY B 1 172 ? 4.934 13.641 -3.672 1 97.56 172 GLY B O 1
ATOM 3524 N N . ALA B 1 173 ? 4.191 12.961 -1.718 1 98.62 173 ALA B N 1
ATOM 3525 C CA . ALA B 1 173 ? 3.652 11.68 -2.168 1 98.62 173 ALA B CA 1
ATOM 3526 C C . ALA B 1 173 ? 2.473 11.242 -1.304 1 98.62 173 ALA B C 1
ATOM 3528 O O . ALA B 1 173 ? 2.332 11.688 -0.163 1 98.62 173 ALA B O 1
ATOM 3529 N N . ILE B 1 174 ? 1.631 10.453 -1.877 1 98.31 174 ILE B N 1
ATOM 3530 C CA . ILE B 1 174 ? 0.427 9.984 -1.197 1 98.31 174 ILE B CA 1
ATOM 3531 C C . 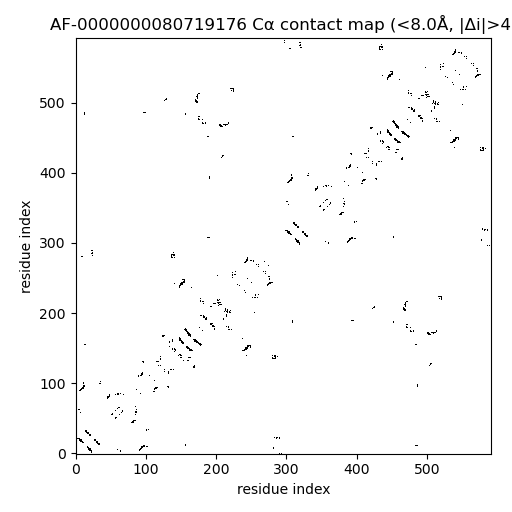ILE B 1 174 ? 0.207 8.5 -1.497 1 98.31 174 ILE B C 1
ATOM 3533 O O . ILE B 1 174 ? 0.379 8.062 -2.635 1 98.31 174 ILE B O 1
ATOM 3537 N N . LEU B 1 175 ? -0.13 7.707 -0.595 1 98.62 175 LEU B N 1
ATOM 3538 C CA . LEU B 1 175 ? -0.544 6.32 -0.772 1 98.62 175 LEU B CA 1
ATOM 3539 C C . LEU B 1 175 ? -1.553 5.91 0.297 1 98.62 175 LEU B C 1
ATOM 3541 O O . LEU B 1 175 ? -1.768 6.645 1.265 1 98.62 175 LEU B O 1
ATOM 3545 N N . PRO B 1 176 ? -2.223 4.785 0.124 1 97.94 176 PRO B N 1
ATOM 3546 C CA . PRO B 1 176 ? -3.186 4.367 1.146 1 97.94 176 PRO B CA 1
ATOM 3547 C C . PRO B 1 176 ? -2.531 4.105 2.502 1 97.94 176 PRO B C 1
ATOM 3549 O O . PRO B 1 176 ? -1.428 3.557 2.562 1 97.94 176 PRO B O 1
ATOM 3552 N N . GLY B 1 177 ? -3.154 4.516 3.529 1 97.62 177 GLY B N 1
ATOM 3553 C CA . GLY B 1 177 ? -2.668 4.254 4.875 1 97.62 177 GLY B CA 1
ATOM 3554 C C . GLY B 1 177 ? -2.633 2.777 5.219 1 97.62 177 GLY B C 1
ATOM 3555 O O . GLY B 1 177 ? -3.166 1.948 4.48 1 97.62 177 GLY B O 1
ATOM 3556 N N . VAL B 1 178 ? -2.055 2.473 6.348 1 97.75 178 VAL B N 1
ATOM 3557 C CA . VAL B 1 178 ? -1.822 1.087 6.746 1 97.75 178 VAL B CA 1
ATOM 3558 C C . VAL B 1 178 ? -3.158 0.377 6.949 1 97.75 178 VAL B C 1
ATOM 3560 O O . VAL B 1 178 ? -3.369 -0.724 6.434 1 97.75 178 VAL B O 1
ATOM 3563 N N . ARG B 1 179 ? -4.055 0.958 7.652 1 95.5 179 ARG B N 1
ATOM 3564 C CA . ARG B 1 179 ? -5.328 0.317 7.965 1 95.5 179 ARG B CA 1
ATOM 3565 C C . ARG B 1 179 ? -6.164 0.119 6.707 1 95.5 179 ARG B C 1
ATOM 3567 O O . ARG B 1 179 ? -6.871 -0.882 6.574 1 95.5 179 ARG B O 1
ATOM 3574 N N . LEU B 1 180 ? -6.129 1.12 5.883 1 95.12 180 LEU B N 1
ATOM 3575 C CA . LEU B 1 180 ? -6.84 0.993 4.617 1 95.12 180 LEU B CA 1
ATOM 3576 C C . LEU B 1 180 ? -6.301 -0.182 3.807 1 95.12 180 LEU B C 1
ATOM 3578 O O . LEU B 1 180 ? -7.074 -0.942 3.219 1 95.12 180 LEU B O 1
ATOM 3582 N N . GLN B 1 181 ? -5.031 -0.353 3.742 1 97.12 181 GLN B N 1
ATOM 3583 C CA . GLN B 1 181 ? -4.43 -1.448 2.988 1 97.12 181 GLN B CA 1
ATOM 3584 C C . GLN B 1 181 ? -4.758 -2.797 3.621 1 97.12 181 GLN B C 1
ATOM 3586 O O . GLN B 1 181 ? -5 -3.777 2.914 1 97.12 181 GLN B O 1
ATOM 3591 N N . LEU B 1 182 ? -4.762 -2.871 4.934 1 96.69 182 LEU B N 1
ATOM 3592 C CA . LEU B 1 182 ? -5.113 -4.105 5.625 1 96.69 182 LEU B CA 1
ATOM 3593 C C . LEU B 1 182 ? -6.562 -4.492 5.34 1 96.69 182 LEU B C 1
ATOM 3595 O O . LEU B 1 182 ? -6.879 -5.68 5.215 1 96.69 182 LEU B O 1
ATOM 3599 N N . ALA B 1 183 ? -7.391 -3.525 5.141 1 93.19 183 ALA B N 1
ATOM 3600 C CA . ALA B 1 183 ? -8.828 -3.768 5.055 1 93.19 183 ALA B CA 1
ATOM 3601 C C . ALA B 1 183 ? -9.258 -4.02 3.615 1 93.19 183 ALA B C 1
ATOM 3603 O O . ALA B 1 183 ? -10.234 -4.738 3.367 1 93.19 183 ALA B O 1
ATOM 3604 N N . VAL B 1 184 ? -8.578 -3.5 2.691 1 93.69 184 VAL B N 1
ATOM 3605 C CA . VAL B 1 184 ? -9.102 -3.408 1.332 1 93.69 184 VAL B CA 1
ATOM 3606 C C . VAL B 1 184 ? -9 -4.77 0.646 1 93.69 184 VAL B C 1
ATOM 3608 O O . VAL B 1 184 ? -9.773 -5.074 -0.259 1 93.69 184 VAL B O 1
ATOM 3611 N N . LEU B 1 185 ? -8.055 -5.59 1.003 1 91.25 185 LEU B N 1
ATOM 3612 C CA . LEU B 1 185 ? -7.863 -6.887 0.363 1 91.25 185 LEU B CA 1
ATOM 3613 C C . LEU B 1 185 ? -9.109 -7.758 0.506 1 91.25 185 LEU B C 1
ATOM 3615 O O . LEU B 1 185 ? -9.516 -8.422 -0.448 1 91.25 185 LEU B O 1
ATOM 3619 N N . GLY B 1 186 ? -9.727 -7.754 1.627 1 89.06 186 GLY B N 1
ATOM 3620 C CA . GLY B 1 186 ? -10.93 -8.547 1.853 1 89.06 186 GLY B CA 1
ATOM 3621 C C . GLY B 1 186 ? -12.109 -8.094 1.007 1 89.06 186 GLY B C 1
ATOM 3622 O O . GLY B 1 186 ? -12.977 -8.898 0.675 1 89.06 186 GLY B O 1
ATOM 3623 N N . SER B 1 187 ? -12.102 -6.902 0.645 1 83.62 187 SER B N 1
ATOM 3624 C CA . SER B 1 187 ? -13.227 -6.352 -0.108 1 83.62 187 SER B CA 1
ATOM 3625 C C . SER B 1 187 ? -13.047 -6.559 -1.607 1 83.62 187 SER B C 1
ATOM 3627 O O . SER B 1 187 ? -14.008 -6.488 -2.373 1 83.62 187 SER B O 1
ATOM 3629 N N . ARG B 1 188 ? -11.852 -6.91 -2.004 1 82.81 188 ARG B N 1
ATOM 3630 C CA . ARG B 1 188 ? -11.594 -6.93 -3.439 1 82.81 188 ARG B CA 1
ATOM 3631 C C . ARG B 1 188 ? -11.156 -8.32 -3.895 1 82.81 188 ARG B C 1
ATOM 3633 O O . ARG B 1 188 ? -10.961 -8.555 -5.09 1 82.81 188 ARG B O 1
ATOM 3640 N N . THR B 1 189 ? -10.992 -9.188 -2.967 1 83.62 189 THR B N 1
ATOM 3641 C CA . THR B 1 189 ? -10.633 -10.57 -3.273 1 83.62 189 THR B CA 1
ATOM 3642 C C . THR B 1 189 ? -11.625 -11.539 -2.639 1 83.62 189 THR B C 1
ATOM 3644 O O . THR B 1 189 ? -12.18 -11.258 -1.577 1 83.62 189 THR B O 1
ATOM 3647 N N . ALA B 1 190 ? -11.797 -12.625 -3.275 1 81.19 190 ALA B N 1
ATOM 3648 C CA . ALA B 1 190 ? -12.852 -13.555 -2.877 1 81.19 190 ALA B CA 1
ATOM 3649 C C . ALA B 1 190 ? -12.477 -14.289 -1.596 1 81.19 190 ALA B C 1
ATOM 3651 O O . ALA B 1 190 ? -13.344 -14.641 -0.795 1 81.19 190 ALA B O 1
ATOM 3652 N N . GLN B 1 191 ? -11.219 -14.484 -1.359 1 85.69 191 GLN B N 1
ATOM 3653 C CA . GLN B 1 191 ? -10.875 -15.461 -0.328 1 85.69 191 GLN B CA 1
ATOM 3654 C C . GLN B 1 191 ? -10.062 -14.82 0.789 1 85.69 191 GLN B C 1
ATOM 3656 O O . GLN B 1 191 ? -9.719 -15.477 1.773 1 85.69 191 GLN B O 1
ATOM 3661 N N . LEU B 1 192 ? -9.742 -13.578 0.703 1 90.12 192 LEU B N 1
ATOM 3662 C CA . LEU B 1 192 ? -8.906 -12.953 1.721 1 90.12 192 LEU B CA 1
ATOM 3663 C C . LEU B 1 192 ? -9.766 -12.289 2.793 1 90.12 192 LEU B C 1
ATOM 3665 O O . LEU B 1 192 ? -10.844 -11.773 2.5 1 90.12 192 LEU B O 1
ATOM 3669 N N . PRO B 1 193 ? -9.289 -12.289 4.027 1 89.12 193 PRO B N 1
ATOM 3670 C CA . PRO B 1 193 ? -10.047 -11.703 5.133 1 89.12 193 PRO B CA 1
ATOM 3671 C C . PRO B 1 193 ? -10.062 -10.172 5.09 1 89.12 193 PRO B C 1
ATOM 3673 O O . PRO B 1 193 ? -9.133 -9.555 4.555 1 89.12 193 PRO B O 1
ATOM 3676 N N . SER B 1 194 ? -11.133 -9.562 5.668 1 85.69 194 SER B N 1
ATOM 3677 C CA . SER B 1 194 ? -11.266 -8.109 5.703 1 85.69 194 SER B CA 1
ATOM 3678 C C . SER B 1 194 ? -10.961 -7.555 7.09 1 85.69 194 SER B C 1
ATOM 3680 O O . SER B 1 194 ? -10.93 -6.34 7.289 1 85.69 194 SER B O 1
ATOM 3682 N N . ASP B 1 195 ? -10.719 -8.359 8 1 89.38 195 ASP B N 1
ATOM 3683 C CA . ASP B 1 195 ? -10.594 -7.91 9.383 1 89.38 195 ASP B CA 1
ATOM 3684 C C . ASP B 1 195 ? -9.18 -8.148 9.906 1 89.38 195 ASP B C 1
ATOM 3686 O O . ASP B 1 195 ? -9 -8.586 11.047 1 89.38 195 ASP B O 1
ATOM 3690 N N . VAL B 1 196 ? -8.242 -7.875 9.102 1 93.5 196 VAL B N 1
ATOM 3691 C CA . VAL B 1 196 ? -6.855 -8 9.539 1 93.5 196 VAL B CA 1
ATOM 3692 C C . VAL B 1 196 ? -6.477 -6.797 10.398 1 93.5 196 VAL B C 1
ATOM 3694 O O . VAL B 1 196 ? -6.688 -5.648 10 1 93.5 196 VAL B O 1
ATOM 3697 N N . VAL B 1 197 ? -5.906 -7 11.539 1 93.75 197 VAL B N 1
ATOM 3698 C CA . VAL B 1 197 ? -5.633 -5.953 12.523 1 93.75 197 VAL B CA 1
ATOM 3699 C C . VAL B 1 197 ? -4.23 -5.391 12.305 1 93.75 197 VAL B C 1
ATOM 3701 O O . VAL B 1 197 ? -3.326 -6.113 11.875 1 93.75 197 VAL B O 1
ATOM 3704 N N . LEU B 1 198 ? -4.07 -4.145 12.586 1 96.31 198 LEU B N 1
ATOM 3705 C CA . LEU B 1 198 ? -2.758 -3.51 12.602 1 96.31 198 LEU B CA 1
ATOM 3706 C C . LEU B 1 198 ? -1.906 -4.051 13.75 1 96.31 198 LEU B C 1
ATOM 3708 O O . LEU B 1 198 ? -2.295 -3.955 14.914 1 96.31 198 LEU B O 1
ATOM 3712 N N . PRO B 1 199 ? -0.773 -4.621 13.422 1 96.69 199 PRO B N 1
ATOM 3713 C CA . PRO B 1 199 ? 0.078 -5.105 14.508 1 96.69 199 PRO B CA 1
ATOM 3714 C C . PRO B 1 199 ? 0.791 -3.977 15.25 1 96.69 199 PRO B C 1
ATOM 3716 O O . PRO B 1 199 ? 1.03 -2.912 14.68 1 96.69 199 PRO B O 1
ATOM 3719 N N . ASP B 1 200 ? 1.199 -4.227 16.453 1 94.19 200 ASP B N 1
ATOM 3720 C CA . ASP B 1 200 ? 1.854 -3.223 17.297 1 94.19 200 ASP B CA 1
ATOM 3721 C C . ASP B 1 200 ? 3.33 -3.084 16.922 1 94.19 200 ASP B C 1
ATOM 3723 O O . ASP B 1 200 ? 3.955 -2.064 17.219 1 94.19 200 ASP B O 1
ATOM 3727 N N . GLU B 1 201 ? 3.844 -4.121 16.422 1 94.94 201 GLU B N 1
ATOM 3728 C CA . GLU B 1 201 ? 5.242 -4.16 16 1 94.94 201 GLU B CA 1
ATOM 3729 C C . GLU B 1 201 ? 5.391 -4.832 14.641 1 94.94 201 GLU B C 1
ATOM 3731 O O . GLU B 1 201 ? 4.422 -5.367 14.102 1 94.94 201 GLU B O 1
ATOM 3736 N N . LEU B 1 202 ? 6.562 -4.715 14.102 1 96.06 202 LEU B N 1
ATOM 3737 C CA . LEU B 1 202 ? 6.824 -5.387 12.828 1 96.06 202 LEU B CA 1
ATOM 3738 C C . LEU B 1 202 ? 6.613 -6.891 12.961 1 96.06 202 LEU B C 1
ATOM 3740 O O . LEU B 1 202 ? 7.203 -7.531 13.828 1 96.06 202 LEU B O 1
ATOM 3744 N N . PRO B 1 203 ? 5.777 -7.465 12.141 1 97.38 203 PRO B N 1
ATOM 3745 C CA . PRO B 1 203 ? 5.477 -8.898 12.219 1 97.38 203 PRO B CA 1
ATOM 3746 C C . PRO B 1 203 ? 6.547 -9.758 11.555 1 97.38 203 PRO B C 1
ATOM 3748 O O . PRO B 1 203 ? 7.516 -9.234 11 1 97.38 203 PRO B O 1
ATOM 3751 N N . LEU B 1 204 ? 6.344 -11.078 11.68 1 96.94 204 LEU B N 1
ATOM 3752 C CA . LEU B 1 204 ? 7.195 -11.984 10.914 1 96.94 204 LEU B CA 1
ATOM 3753 C C . LEU B 1 204 ? 7.098 -11.703 9.422 1 96.94 204 LEU B C 1
ATOM 3755 O O . LEU B 1 204 ? 5.996 -11.602 8.875 1 96.94 204 LEU B O 1
ATOM 3759 N N . ARG B 1 205 ? 8.195 -11.57 8.805 1 97.75 205 ARG B N 1
ATOM 3760 C CA . ARG B 1 205 ? 8.234 -11.141 7.41 1 97.75 205 ARG B CA 1
ATOM 3761 C C . ARG B 1 205 ? 7.664 -12.211 6.488 1 97.75 205 ARG B C 1
ATOM 3763 O O . ARG B 1 205 ? 6.973 -11.891 5.52 1 97.75 205 ARG B O 1
ATOM 3770 N N . TRP B 1 206 ? 8.062 -13.445 6.777 1 98.12 206 TRP B N 1
ATOM 3771 C CA . TRP B 1 206 ? 7.621 -14.594 5.984 1 98.12 206 TRP B CA 1
ATOM 3772 C C . TRP B 1 206 ? 6.605 -15.43 6.754 1 98.12 206 TRP B C 1
ATOM 3774 O O . TRP B 1 206 ? 6.973 -16.375 7.445 1 98.12 206 TRP B O 1
ATOM 3784 N N . ALA B 1 207 ? 5.348 -15.125 6.516 1 97.25 207 ALA B N 1
ATOM 3785 C CA . ALA B 1 207 ? 4.277 -15.695 7.324 1 97.25 207 ALA B CA 1
ATOM 3786 C C . ALA B 1 207 ? 3.791 -17.016 6.738 1 97.25 207 ALA B C 1
ATOM 3788 O O . ALA B 1 207 ? 3.84 -17.219 5.52 1 97.25 207 ALA B O 1
ATOM 3789 N N . MET B 1 208 ? 3.324 -17.906 7.543 1 95 208 MET B N 1
ATOM 3790 C CA . MET B 1 208 ? 2.727 -19.188 7.168 1 95 208 MET B CA 1
ATOM 3791 C C . MET B 1 208 ? 1.224 -19.172 7.43 1 95 208 MET B C 1
ATOM 3793 O O . MET B 1 208 ? 0.688 -20.125 8.008 1 95 208 MET B O 1
ATOM 3797 N N . GLY B 1 209 ? 0.547 -18.078 7.066 1 94 209 GLY B N 1
ATOM 3798 C CA . GLY B 1 209 ? -0.883 -17.859 7.191 1 94 209 GLY B CA 1
ATOM 3799 C C . GLY B 1 209 ? -1.346 -16.578 6.504 1 94 209 GLY B C 1
ATOM 3800 O O . GLY B 1 209 ? -0.547 -15.68 6.266 1 94 209 GLY B O 1
ATOM 3801 N N . THR B 1 210 ? -2.617 -16.547 6.254 1 94.25 210 THR B N 1
ATOM 3802 C CA . THR B 1 210 ? -3.139 -15.461 5.422 1 94.25 210 THR B CA 1
ATOM 3803 C C . THR B 1 210 ? -3.1 -14.133 6.172 1 94.25 210 THR B C 1
ATOM 3805 O O . THR B 1 210 ? -2.559 -13.148 5.672 1 94.25 210 THR B O 1
ATOM 3808 N N . SER B 1 211 ? -3.652 -14.125 7.418 1 95.31 211 SER B N 1
ATOM 3809 C CA . SER B 1 211 ? -3.688 -12.883 8.188 1 95.31 211 SER B CA 1
ATOM 3810 C C . SER B 1 211 ? -2.279 -12.367 8.477 1 95.31 211 SER B C 1
ATOM 3812 O O . SER B 1 211 ? -2.002 -11.18 8.305 1 95.31 211 SER B O 1
ATOM 3814 N N . GLY B 1 212 ? -1.433 -13.289 8.898 1 96.88 212 GLY B N 1
ATOM 3815 C CA . GLY B 1 212 ? -0.041 -12.914 9.109 1 96.88 212 GLY B CA 1
ATOM 3816 C C . GLY B 1 212 ? 0.646 -12.445 7.84 1 96.88 212 GLY B C 1
ATOM 3817 O O . GLY B 1 212 ? 1.479 -11.539 7.879 1 96.88 212 GLY B O 1
ATOM 3818 N N . GLY B 1 213 ? 0.333 -13.07 6.73 1 97.69 213 GLY B N 1
ATOM 3819 C CA . GLY B 1 213 ? 0.891 -12.672 5.449 1 97.69 213 GLY B CA 1
ATOM 3820 C C . GLY B 1 213 ? 0.485 -11.273 5.023 1 97.69 213 GLY B C 1
ATOM 3821 O O . GLY B 1 213 ? 1.288 -10.539 4.449 1 97.69 213 GLY B O 1
ATOM 3822 N N . ILE B 1 214 ? -0.748 -10.977 5.301 1 97.94 214 ILE B N 1
ATOM 3823 C CA . ILE B 1 214 ? -1.242 -9.641 4.961 1 97.94 214 ILE B CA 1
ATOM 3824 C C . ILE B 1 214 ? -0.571 -8.602 5.852 1 97.94 214 ILE B C 1
ATOM 3826 O O . ILE B 1 214 ? -0.121 -7.559 5.371 1 97.94 214 ILE B O 1
ATOM 3830 N N . GLN B 1 215 ? -0.502 -8.906 7.156 1 98.38 215 GLN B N 1
ATOM 3831 C CA . GLN B 1 215 ? 0.202 -8.008 8.062 1 98.38 215 GLN B CA 1
ATOM 3832 C C . GLN B 1 215 ? 1.644 -7.785 7.613 1 98.38 215 GLN B C 1
ATOM 3834 O O . GLN B 1 215 ? 2.123 -6.648 7.578 1 98.38 215 GLN B O 1
ATOM 3839 N N . ALA B 1 216 ? 2.334 -8.828 7.25 1 98.56 216 ALA B N 1
ATOM 3840 C CA . ALA B 1 216 ? 3.725 -8.75 6.812 1 98.56 216 ALA B CA 1
ATOM 3841 C C . ALA B 1 216 ? 3.852 -7.918 5.539 1 98.56 216 ALA B C 1
ATOM 3843 O O . ALA B 1 216 ? 4.672 -6.996 5.473 1 98.56 216 ALA B O 1
ATOM 3844 N N . GLY B 1 217 ? 3.039 -8.25 4.578 1 98.81 217 GLY B N 1
ATOM 3845 C CA . GLY B 1 217 ? 3.105 -7.547 3.303 1 98.81 217 GLY B CA 1
ATOM 3846 C C . GLY B 1 217 ? 2.895 -6.051 3.434 1 98.81 217 GLY B C 1
ATOM 3847 O O . GLY B 1 217 ? 3.67 -5.262 2.893 1 98.81 217 GLY B O 1
ATOM 3848 N N . VAL B 1 218 ? 1.899 -5.703 4.176 1 98.69 218 VAL B N 1
ATOM 3849 C CA . VAL B 1 218 ? 1.528 -4.297 4.301 1 98.69 218 VAL B CA 1
ATOM 3850 C C . VAL B 1 218 ? 2.564 -3.561 5.148 1 98.69 218 VAL B C 1
ATOM 3852 O O . VAL B 1 218 ? 3.109 -2.539 4.723 1 98.69 218 VAL B O 1
ATOM 3855 N N . MET B 1 219 ? 2.918 -4.086 6.266 1 98.69 219 MET B N 1
ATOM 3856 C CA . MET B 1 219 ? 3.783 -3.383 7.207 1 98.69 219 MET B CA 1
ATOM 3857 C C . MET B 1 219 ? 5.199 -3.26 6.66 1 98.69 219 MET B C 1
ATOM 3859 O O . MET B 1 219 ? 5.766 -2.164 6.629 1 98.69 219 MET B O 1
ATOM 3863 N N . TRP B 1 220 ? 5.777 -4.336 6.203 1 98.62 220 TRP B N 1
ATOM 3864 C CA . TRP B 1 220 ? 7.16 -4.301 5.738 1 98.62 220 TRP B CA 1
ATOM 3865 C C . TRP B 1 220 ? 7.293 -3.434 4.492 1 98.62 220 TRP B C 1
ATOM 3867 O O . TRP B 1 220 ? 8.297 -2.734 4.32 1 98.62 220 TRP B O 1
ATOM 3877 N N . THR B 1 221 ? 6.301 -3.498 3.635 1 98.81 221 THR B N 1
ATOM 3878 C CA . THR B 1 221 ? 6.355 -2.691 2.42 1 98.81 221 THR B CA 1
ATOM 3879 C C . THR B 1 221 ? 6.25 -1.206 2.752 1 98.81 221 THR B C 1
ATOM 3881 O O . THR B 1 221 ? 7.047 -0.399 2.27 1 98.81 221 THR B O 1
ATOM 3884 N N . ILE B 1 222 ? 5.316 -0.836 3.592 1 98.81 222 ILE B N 1
ATOM 3885 C CA . ILE B 1 222 ? 5.129 0.564 3.959 1 98.81 222 ILE B CA 1
ATOM 3886 C C . ILE B 1 222 ? 6.375 1.081 4.676 1 98.81 222 ILE B C 1
ATOM 3888 O O . ILE B 1 222 ? 6.871 2.168 4.367 1 98.81 222 ILE B O 1
ATOM 3892 N N . VAL B 1 223 ? 6.902 0.319 5.59 1 98.5 223 VAL B N 1
ATOM 3893 C CA . VAL B 1 223 ? 8.07 0.734 6.363 1 98.5 223 VAL B CA 1
ATOM 3894 C C . VAL B 1 223 ? 9.273 0.9 5.438 1 98.5 223 VAL B C 1
ATOM 3896 O O . VAL B 1 223 ? 10.016 1.876 5.547 1 98.5 223 VAL B O 1
ATOM 3899 N N . ALA B 1 224 ? 9.469 -0.044 4.516 1 97.88 224 ALA B N 1
ATOM 3900 C CA . ALA B 1 224 ? 10.547 0.075 3.539 1 97.88 224 ALA B CA 1
ATOM 3901 C C . ALA B 1 224 ? 10.367 1.316 2.672 1 97.88 224 ALA B C 1
ATOM 3903 O O . ALA B 1 224 ? 11.336 1.993 2.332 1 97.88 224 ALA B O 1
ATOM 3904 N N . GLY B 1 225 ? 9.141 1.539 2.299 1 98.31 225 GLY B N 1
ATOM 3905 C CA . GLY B 1 225 ? 8.844 2.734 1.526 1 98.31 225 GLY B CA 1
ATOM 3906 C C . GLY B 1 225 ? 9.172 4.02 2.262 1 98.31 225 GLY B C 1
ATOM 3907 O O . GLY B 1 225 ? 9.828 4.906 1.707 1 98.31 225 GLY B O 1
ATOM 3908 N N . ILE B 1 226 ? 8.711 4.129 3.525 1 98.56 226 ILE B N 1
ATOM 3909 C CA . ILE B 1 226 ? 8.992 5.305 4.34 1 98.56 226 ILE B CA 1
ATOM 3910 C C . ILE B 1 226 ? 10.5 5.496 4.473 1 98.56 226 ILE B C 1
ATOM 3912 O O . ILE B 1 226 ? 11.008 6.609 4.309 1 98.56 226 ILE B O 1
ATOM 3916 N N . HIS B 1 227 ? 11.156 4.422 4.734 1 96.62 227 HIS B N 1
ATOM 3917 C CA . HIS B 1 227 ? 12.609 4.449 4.824 1 96.62 227 HIS B CA 1
ATOM 3918 C C . HIS B 1 227 ? 13.227 5.016 3.549 1 96.62 227 HIS B C 1
ATOM 3920 O O . HIS B 1 227 ? 14.125 5.859 3.611 1 96.62 227 HIS B O 1
ATOM 3926 N N . SER B 1 228 ? 12.773 4.562 2.461 1 96.25 228 SER B N 1
ATOM 3927 C CA . SER B 1 228 ? 13.297 4.996 1.171 1 96.25 228 SER B CA 1
ATOM 3928 C C . SER B 1 228 ? 13.055 6.488 0.951 1 96.25 228 SER B C 1
ATOM 3930 O O . SER B 1 228 ? 13.93 7.195 0.451 1 96.25 228 SER B O 1
ATOM 3932 N N . PHE B 1 229 ? 11.883 6.953 1.29 1 98.12 229 PHE B N 1
ATOM 3933 C CA . PHE B 1 229 ? 11.555 8.367 1.137 1 98.12 229 PHE B CA 1
ATOM 3934 C C . PHE B 1 229 ? 12.438 9.227 2.033 1 98.12 229 PHE B C 1
ATOM 3936 O O . PHE B 1 229 ? 12.93 10.273 1.604 1 98.12 229 PHE B O 1
ATOM 3943 N N . ILE B 1 230 ? 12.625 8.844 3.279 1 97.12 230 ILE B N 1
ATOM 3944 C CA . ILE B 1 230 ? 13.438 9.609 4.215 1 97.12 230 ILE B CA 1
ATOM 3945 C C . ILE B 1 230 ? 14.883 9.672 3.717 1 97.12 230 ILE B C 1
ATOM 3947 O O . ILE B 1 230 ? 15.5 10.734 3.699 1 97.12 230 ILE B O 1
ATOM 3951 N N . LYS B 1 231 ? 15.367 8.531 3.307 1 94.5 231 LYS B N 1
ATOM 3952 C CA . LYS B 1 231 ? 16.734 8.484 2.803 1 94.5 231 LYS B CA 1
ATOM 3953 C C . LYS B 1 231 ? 16.922 9.414 1.607 1 94.5 231 LYS B C 1
ATOM 3955 O O . LYS B 1 231 ? 17.906 10.133 1.52 1 94.5 231 LYS B O 1
ATOM 3960 N N . ASP B 1 232 ? 15.992 9.328 0.748 1 96.38 232 ASP B N 1
ATOM 3961 C CA . ASP B 1 232 ? 16.078 10.18 -0.435 1 96.38 232 ASP B CA 1
ATOM 3962 C C . ASP B 1 232 ? 16.016 11.664 -0.055 1 96.38 232 ASP B C 1
ATOM 3964 O O . ASP B 1 232 ? 16.766 12.477 -0.591 1 96.38 232 ASP B O 1
ATOM 3968 N N . ARG B 1 233 ? 15.117 11.969 0.828 1 97.25 233 ARG B N 1
ATOM 3969 C CA . ARG B 1 233 ? 14.984 13.359 1.267 1 97.25 233 ARG B CA 1
ATOM 3970 C C . ARG B 1 233 ? 16.281 13.852 1.905 1 97.25 233 ARG B C 1
ATOM 3972 O O . ARG B 1 233 ? 16.703 14.984 1.666 1 97.25 233 ARG B O 1
ATOM 3979 N N . TRP B 1 234 ? 16.906 13.078 2.713 1 95.62 234 TRP B N 1
ATOM 3980 C CA . TRP B 1 234 ? 18.109 13.453 3.438 1 95.62 234 TRP B CA 1
ATOM 3981 C C . TRP B 1 234 ? 19.297 13.602 2.484 1 95.62 234 TRP B C 1
ATOM 3983 O O . TRP B 1 234 ? 20.297 14.234 2.824 1 95.62 234 TRP B O 1
ATOM 3993 N N . LYS B 1 235 ? 19.25 12.992 1.314 1 94.44 235 LYS B N 1
ATOM 3994 C CA . LYS B 1 235 ? 20.25 13.266 0.289 1 94.44 235 LYS B CA 1
ATOM 3995 C C . LYS B 1 235 ? 20.141 14.695 -0.222 1 94.44 235 LYS B C 1
ATOM 3997 O O . LYS B 1 235 ? 21.156 15.336 -0.526 1 94.44 235 LYS B O 1
ATOM 4002 N N . ILE B 1 236 ? 18.969 15.18 -0.316 1 95.38 236 ILE B N 1
ATOM 4003 C CA . ILE B 1 236 ? 18.703 16.5 -0.853 1 95.38 236 ILE B CA 1
ATOM 4004 C C . ILE B 1 236 ? 18.844 17.547 0.256 1 95.38 236 ILE B C 1
ATOM 4006 O O . ILE B 1 236 ? 19.484 18.578 0.066 1 95.38 236 ILE B O 1
ATOM 4010 N N . ASP B 1 237 ? 18.188 17.234 1.383 1 95.94 237 ASP B N 1
ATOM 4011 C CA . ASP B 1 237 ? 18.188 18.078 2.57 1 95.94 237 ASP B CA 1
ATOM 4012 C C . ASP B 1 237 ? 18.703 17.312 3.789 1 95.94 237 ASP B C 1
ATOM 4014 O O . ASP B 1 237 ? 17.906 16.891 4.637 1 95.94 237 ASP B O 1
ATOM 4018 N N . PRO B 1 238 ? 20.016 17.281 3.996 1 93.88 238 PRO B N 1
ATOM 4019 C CA . PRO B 1 238 ? 20.594 16.438 5.043 1 93.88 238 PRO B CA 1
ATOM 4020 C C . PRO B 1 238 ? 20.141 16.844 6.445 1 93.88 238 PRO B C 1
ATOM 4022 O O . PRO B 1 238 ? 20.156 16.016 7.359 1 93.88 238 PRO B O 1
ATOM 4025 N N . ASP B 1 239 ? 19.688 18.078 6.629 1 94 239 ASP B N 1
ATOM 4026 C CA . ASP B 1 239 ? 19.344 18.562 7.961 1 94 239 ASP B CA 1
ATOM 4027 C C . ASP B 1 239 ? 17.844 18.531 8.195 1 94 239 ASP B C 1
ATOM 4029 O O . ASP B 1 239 ? 17.359 19.031 9.211 1 94 239 ASP B O 1
ATOM 4033 N N . ALA B 1 240 ? 17.109 17.875 7.305 1 97.12 240 ALA B N 1
ATOM 4034 C CA . ALA B 1 240 ? 15.648 17.875 7.422 1 97.12 240 ALA B CA 1
ATOM 4035 C C . ALA B 1 240 ? 15.195 17.078 8.641 1 97.12 240 ALA B C 1
ATOM 4037 O O . ALA B 1 240 ? 15.656 15.953 8.852 1 97.12 240 ALA B O 1
ATOM 4038 N N . THR B 1 241 ? 14.391 17.719 9.453 1 97.5 241 THR B N 1
ATOM 4039 C CA . THR B 1 241 ? 13.695 16.984 10.5 1 97.5 241 THR B CA 1
ATOM 4040 C C . THR B 1 241 ? 12.5 16.234 9.922 1 97.5 241 THR B C 1
ATOM 4042 O O . THR B 1 241 ? 11.742 16.781 9.117 1 97.5 241 THR B O 1
ATOM 4045 N N . VAL B 1 242 ? 12.391 14.977 10.328 1 98.44 242 VAL B N 1
ATOM 4046 C CA . VAL B 1 242 ? 11.281 14.148 9.859 1 98.44 242 VAL B CA 1
ATOM 4047 C C . VAL B 1 242 ? 10.25 13.992 10.977 1 98.44 242 VAL B C 1
ATOM 4049 O O . VAL B 1 242 ? 10.57 13.484 12.055 1 98.44 242 VAL B O 1
ATOM 4052 N N . ILE B 1 243 ? 9.055 14.398 10.703 1 98.56 243 ILE B N 1
ATOM 4053 C CA . ILE B 1 243 ? 8.008 14.383 11.711 1 98.56 243 ILE B CA 1
ATOM 4054 C C . ILE B 1 243 ? 6.91 13.406 11.297 1 98.56 243 ILE B C 1
ATOM 4056 O O . ILE B 1 243 ? 6.32 13.539 10.219 1 98.56 243 ILE B O 1
ATOM 4060 N N . PHE B 1 244 ? 6.66 12.391 12.109 1 98.62 244 PHE B N 1
ATOM 4061 C CA . PHE B 1 244 ? 5.52 11.492 11.961 1 98.62 244 PHE B CA 1
ATOM 4062 C C . PHE B 1 244 ? 4.297 12.047 12.68 1 98.62 244 PHE B C 1
ATOM 4064 O O . PHE B 1 244 ? 4.41 12.586 13.781 1 98.62 244 PHE B O 1
ATOM 4071 N N . THR B 1 245 ? 3.191 11.914 12.094 1 98.31 245 THR B N 1
ATOM 4072 C CA . THR B 1 245 ? 1.919 12.258 12.719 1 98.31 245 THR B CA 1
ATOM 4073 C C . THR B 1 245 ? 0.797 11.375 12.18 1 98.31 245 THR B C 1
ATOM 4075 O O . THR B 1 245 ? 1.056 10.367 11.523 1 98.31 245 THR B O 1
ATOM 4078 N N . GLY B 1 246 ? -0.449 11.617 12.578 1 96.94 246 GLY B N 1
ATOM 4079 C CA . GLY B 1 246 ? -1.574 10.805 12.148 1 96.94 246 GLY B CA 1
ATOM 4080 C C . GLY B 1 246 ? -1.904 9.68 13.117 1 96.94 246 GLY B C 1
ATOM 4081 O O . GLY B 1 246 ? -1.115 9.375 14.016 1 96.94 246 GLY B O 1
ATOM 4082 N N . GLY B 1 247 ? -3.023 9.047 12.891 1 95.12 247 GLY B N 1
ATOM 4083 C CA . GLY B 1 247 ? -3.547 8.039 13.797 1 95.12 247 GLY B CA 1
ATOM 4084 C C . GLY B 1 247 ? -2.621 6.852 13.969 1 95.12 247 GLY B C 1
ATOM 4085 O O . GLY B 1 247 ? -2.561 6.254 15.047 1 95.12 247 GLY B O 1
ATOM 4086 N N . ASP B 1 248 ? -1.905 6.504 12.906 1 97.06 248 ASP B N 1
ATOM 4087 C CA . ASP B 1 248 ? -1.003 5.359 12.961 1 97.06 248 ASP B CA 1
ATOM 4088 C C . ASP B 1 248 ? 0.455 5.809 13.016 1 97.06 248 ASP B C 1
ATOM 4090 O O . ASP B 1 248 ? 1.363 5.027 12.727 1 97.06 248 ASP B O 1
ATOM 4094 N N . GLY B 1 249 ? 0.647 7.098 13.289 1 97.94 249 GLY B N 1
ATOM 4095 C CA . GLY B 1 249 ? 1.971 7.699 13.25 1 97.94 249 GLY B CA 1
ATOM 4096 C C . GLY B 1 249 ? 2.934 7.086 14.25 1 97.94 249 GLY B C 1
ATOM 4097 O O . GLY B 1 249 ? 4.105 6.867 13.93 1 97.94 249 GLY B O 1
ATOM 4098 N N . GLN B 1 250 ? 2.449 6.812 15.453 1 97.19 250 GLN B N 1
ATOM 4099 C CA . GLN B 1 250 ? 3.32 6.289 16.5 1 97.19 250 GLN B CA 1
ATOM 4100 C C . GLN B 1 250 ? 3.822 4.891 16.156 1 97.19 250 GLN B C 1
ATOM 4102 O O . GLN B 1 250 ? 5.012 4.598 16.297 1 97.19 250 GLN B O 1
ATOM 4107 N N . VAL B 1 251 ? 2.928 4.031 15.727 1 97.44 251 VAL B N 1
ATOM 4108 C CA . VAL B 1 251 ? 3.281 2.656 15.391 1 97.44 251 VAL B CA 1
ATOM 4109 C C . VAL B 1 251 ? 4.258 2.643 14.219 1 97.44 251 VAL B C 1
ATOM 4111 O O . VAL B 1 251 ? 5.238 1.892 14.227 1 97.44 251 VAL B O 1
ATOM 4114 N N . LEU B 1 252 ? 4.031 3.494 13.211 1 98.19 252 LEU B N 1
ATOM 4115 C CA . LEU B 1 252 ? 4.902 3.506 12.039 1 98.19 252 LEU B CA 1
ATOM 4116 C C . LEU B 1 252 ? 6.25 4.137 12.375 1 98.19 252 LEU B C 1
ATOM 4118 O O . LEU B 1 252 ? 7.281 3.717 11.844 1 98.19 252 LEU B O 1
ATOM 4122 N N . HIS B 1 253 ? 6.227 5.195 13.211 1 97.62 253 HIS B N 1
ATOM 4123 C CA . HIS B 1 253 ? 7.477 5.773 13.68 1 97.62 253 HIS B CA 1
ATOM 4124 C C . HIS B 1 253 ? 8.359 4.719 14.344 1 97.62 253 HIS B C 1
ATOM 4126 O O . HIS B 1 253 ? 9.531 4.574 13.992 1 97.62 253 HIS B O 1
ATOM 4132 N N . ARG B 1 254 ? 7.812 3.939 15.273 1 96.19 254 ARG B N 1
ATOM 4133 C CA . ARG B 1 254 ? 8.555 2.891 15.969 1 96.19 254 ARG B CA 1
ATOM 4134 C C . ARG B 1 254 ? 9.047 1.829 14.984 1 96.19 254 ARG B C 1
ATOM 4136 O O . ARG B 1 254 ? 10.195 1.39 15.062 1 96.19 254 ARG B O 1
ATOM 4143 N N . ALA B 1 255 ? 8.18 1.421 14.094 1 96.88 255 ALA B N 1
ATOM 4144 C CA . ALA B 1 255 ? 8.516 0.381 13.125 1 96.88 255 ALA B CA 1
ATOM 4145 C C . ALA B 1 255 ? 9.656 0.823 12.219 1 96.88 255 ALA B C 1
ATOM 4147 O O . ALA B 1 255 ? 10.523 0.019 11.867 1 96.88 255 ALA B O 1
ATOM 4148 N N . VAL B 1 256 ? 9.625 2.096 11.812 1 96.5 256 VAL B N 1
ATOM 4149 C CA . VAL B 1 256 ? 10.664 2.619 10.93 1 96.5 256 VAL B CA 1
ATOM 4150 C C . VAL B 1 256 ? 12 2.67 11.672 1 96.5 256 VAL B C 1
ATOM 4152 O O . VAL B 1 256 ? 13.047 2.361 11.102 1 96.5 256 VAL B O 1
ATOM 4155 N N . VAL B 1 257 ? 11.969 3.051 12.938 1 94.31 257 VAL B N 1
ATOM 4156 C CA . VAL B 1 257 ? 13.18 3.068 13.75 1 94.31 257 VAL B CA 1
ATOM 4157 C C . VAL B 1 257 ? 13.727 1.651 13.891 1 94.31 257 VAL B C 1
ATOM 4159 O O . VAL B 1 257 ? 14.93 1.426 13.727 1 94.31 257 VAL B O 1
ATOM 4162 N N . ASP B 1 258 ? 12.875 0.672 14.156 1 92.31 258 ASP B N 1
ATOM 4163 C CA . ASP B 1 258 ? 13.281 -0.728 14.258 1 92.31 258 ASP B CA 1
ATOM 4164 C C . ASP B 1 258 ? 13.883 -1.22 12.945 1 92.31 258 ASP B C 1
ATOM 4166 O O . ASP B 1 258 ? 14.891 -1.938 12.953 1 92.31 258 ASP B O 1
ATOM 4170 N N . PHE B 1 259 ? 13.281 -0.845 11.898 1 93.81 259 PHE B N 1
ATOM 4171 C CA . PHE B 1 259 ? 13.75 -1.221 10.57 1 93.81 259 PHE B CA 1
ATOM 4172 C C . PHE B 1 259 ? 15.156 -0.687 10.328 1 93.81 259 PHE B C 1
ATOM 4174 O O . PHE B 1 259 ? 16.016 -1.399 9.797 1 93.81 259 PHE B O 1
ATOM 4181 N N . TRP B 1 260 ? 15.312 0.551 10.688 1 90.94 260 TRP B N 1
ATOM 4182 C CA . TRP B 1 260 ? 16.609 1.201 10.5 1 90.94 260 TRP B CA 1
ATOM 4183 C C . TRP B 1 260 ? 17.688 0.527 11.344 1 90.94 260 TRP B C 1
ATOM 4185 O O . TRP B 1 260 ? 18.844 0.452 10.93 1 90.94 260 TRP B O 1
ATOM 4195 N N . GLU B 1 261 ? 17.375 0.096 12.5 1 86.31 261 GLU B N 1
ATOM 4196 C CA . GLU B 1 261 ? 18.328 -0.577 13.367 1 86.31 261 GLU B CA 1
ATOM 4197 C C . GLU B 1 261 ? 18.828 -1.872 12.742 1 86.31 261 GLU B C 1
ATOM 4199 O O . GLU B 1 261 ? 20 -2.236 12.906 1 86.31 261 GLU B O 1
ATOM 4204 N N . ALA B 1 262 ? 18.062 -2.455 11.938 1 83.06 262 ALA B N 1
ATOM 4205 C CA . ALA B 1 262 ? 18.438 -3.717 11.297 1 83.06 262 ALA B CA 1
ATOM 4206 C C . ALA B 1 262 ? 19.234 -3.471 10.016 1 83.06 262 ALA B C 1
ATOM 4208 O O . ALA B 1 262 ? 20.078 -4.281 9.648 1 83.06 262 ALA B O 1
ATOM 4209 N N . GLU B 1 263 ? 18.953 -2.441 9.289 1 76.69 263 GLU B N 1
ATOM 4210 C CA . GLU B 1 263 ? 19.484 -2.26 7.938 1 76.69 263 GLU B CA 1
ATOM 4211 C C . GLU B 1 263 ? 20.703 -1.347 7.934 1 76.69 263 GLU B C 1
ATOM 4213 O O . GLU B 1 263 ? 21.531 -1.411 7.02 1 76.69 263 GLU B O 1
ATOM 4218 N N . GLY B 1 264 ? 20.672 -0.415 8.797 1 72.25 264 GLY B N 1
ATOM 4219 C CA . GLY B 1 264 ? 21.656 0.584 8.414 1 72.25 264 GLY B CA 1
ATOM 4220 C C . GLY B 1 264 ? 22.344 1.23 9.594 1 72.25 264 GLY B C 1
ATOM 4221 O O . GLY B 1 264 ? 21.922 1.047 10.742 1 72.25 264 GLY B O 1
ATOM 4222 N N . PRO B 1 265 ? 23.219 1.888 9.094 1 70.62 265 PRO B N 1
ATOM 4223 C CA . PRO B 1 265 ? 23.969 2.707 10.047 1 70.62 265 PRO B CA 1
ATOM 4224 C C . PRO B 1 265 ? 23.266 4.016 10.391 1 70.62 265 PRO B C 1
ATOM 4226 O O . PRO B 1 265 ? 22.156 4.266 9.906 1 70.62 265 PRO B O 1
ATOM 4229 N N . ASP B 1 266 ? 23.734 4.816 11.258 1 77.12 266 ASP B N 1
ATOM 4230 C CA . ASP B 1 266 ? 23.359 6.184 11.594 1 77.12 266 ASP B CA 1
ATOM 4231 C C . ASP B 1 266 ? 22.172 6.207 12.547 1 77.12 266 ASP B C 1
ATOM 4233 O O . ASP B 1 266 ? 21.266 7.023 12.391 1 77.12 266 ASP B O 1
ATOM 4237 N N . LEU B 1 267 ? 22.203 5.391 13.344 1 80.44 267 LEU B N 1
ATOM 4238 C CA . LEU B 1 267 ? 21.109 5.273 14.312 1 80.44 267 LEU B CA 1
ATOM 4239 C C . LEU B 1 267 ? 20.984 6.547 15.133 1 80.44 267 LEU B C 1
ATOM 4241 O O . LEU B 1 267 ? 19.875 6.918 15.531 1 80.44 267 LEU B O 1
ATOM 4245 N N . VAL B 1 268 ? 22.047 7.207 15.234 1 80.88 268 VAL B N 1
ATOM 4246 C CA . VAL B 1 268 ? 22.031 8.438 16.016 1 80.88 268 VAL B CA 1
ATOM 4247 C C . VAL B 1 268 ? 21.219 9.5 15.281 1 80.88 268 VAL B C 1
ATOM 4249 O O . VAL B 1 268 ? 20.375 10.18 15.891 1 80.88 268 VAL B O 1
ATOM 4252 N N . ARG B 1 269 ? 21.453 9.617 14 1 84.62 269 ARG B N 1
ATOM 4253 C CA . ARG B 1 269 ? 20.688 10.578 13.211 1 84.62 269 ARG B CA 1
ATOM 4254 C C . ARG B 1 269 ? 19.203 10.258 13.242 1 84.62 269 ARG B C 1
ATOM 4256 O O . ARG B 1 269 ? 18.359 11.156 13.383 1 84.62 269 ARG B O 1
ATOM 4263 N N . VAL B 1 270 ? 18.953 9.031 13.094 1 84.94 270 VAL B N 1
ATOM 4264 C CA . VAL B 1 270 ? 17.578 8.555 13.078 1 84.94 270 VAL B CA 1
ATOM 4265 C C . VAL B 1 270 ? 16.891 8.898 14.398 1 84.94 270 VAL B C 1
ATOM 4267 O O . VAL B 1 270 ? 15.789 9.469 14.406 1 84.94 270 VAL B O 1
ATOM 4270 N N . ARG B 1 271 ? 17.531 8.688 15.43 1 82.94 271 ARG B N 1
ATOM 4271 C CA . ARG B 1 271 ? 16.953 8.922 16.75 1 82.94 271 ARG B CA 1
ATOM 4272 C C . ARG B 1 271 ? 16.781 10.414 17.016 1 82.94 271 ARG B C 1
ATOM 4274 O O . ARG B 1 271 ? 15.828 10.82 17.688 1 82.94 271 ARG B O 1
ATOM 4281 N N . ASN B 1 272 ? 17.609 11.211 16.391 1 87.88 272 ASN B N 1
ATOM 4282 C CA . ASN B 1 272 ? 17.594 12.641 16.656 1 87.88 272 ASN B CA 1
ATOM 4283 C C . ASN B 1 272 ? 16.672 13.375 15.68 1 87.88 272 ASN B C 1
ATOM 4285 O O . ASN B 1 272 ? 16.156 14.445 16 1 87.88 272 ASN B O 1
ATOM 4289 N N . ARG B 1 273 ? 16.422 12.75 14.547 1 93.69 273 ARG B N 1
ATOM 4290 C CA . ARG B 1 273 ? 15.781 13.547 13.508 1 93.69 273 ARG B CA 1
ATOM 4291 C C . ARG B 1 273 ? 14.414 12.969 13.148 1 93.69 273 ARG B C 1
ATOM 4293 O O . ARG B 1 273 ? 13.664 13.578 12.375 1 93.69 273 ARG B O 1
ATOM 4300 N N . LEU B 1 274 ? 14.055 11.82 13.641 1 96.12 274 LEU B N 1
ATOM 4301 C CA . LEU B 1 274 ? 12.719 11.258 13.492 1 96.12 274 LEU B CA 1
ATOM 4302 C C . LEU B 1 274 ? 11.898 11.461 14.758 1 96.12 274 LEU B C 1
ATOM 4304 O O . LEU B 1 274 ? 12.273 10.984 15.828 1 96.12 274 LEU B O 1
ATOM 4308 N N . GLU B 1 275 ? 10.82 12.141 14.656 1 97 275 GLU B N 1
ATOM 4309 C CA . GLU B 1 275 ? 9.977 12.438 15.812 1 97 275 GLU B CA 1
ATOM 4310 C C . GLU B 1 275 ? 8.508 12.156 15.508 1 97 275 GLU B C 1
ATOM 4312 O O . GLU B 1 275 ? 8.055 12.336 14.375 1 97 275 GLU B O 1
ATOM 4317 N N . PHE B 1 276 ? 7.84 11.648 16.5 1 97.62 276 PHE B N 1
ATOM 4318 C CA . PHE B 1 276 ? 6.387 11.562 16.438 1 97.62 276 PHE B CA 1
ATOM 4319 C C . PHE B 1 276 ? 5.742 12.727 17.172 1 97.62 276 PHE B C 1
ATOM 4321 O O . PHE B 1 276 ? 5.969 12.914 18.375 1 97.62 276 PHE B O 1
ATOM 4328 N N . VAL B 1 277 ? 4.988 13.547 16.406 1 97.31 277 VAL B N 1
ATOM 4329 C CA . VAL B 1 277 ? 4.348 14.734 16.984 1 97.31 277 VAL B CA 1
ATOM 4330 C C . VAL B 1 277 ? 2.871 14.758 16.594 1 97.31 277 VAL B C 1
ATOM 4332 O O . VAL B 1 277 ? 2.52 15.195 15.492 1 97.31 277 VAL B O 1
ATOM 4335 N N . ARG B 1 278 ? 2.035 14.477 17.5 1 95.56 278 ARG B N 1
ATOM 4336 C CA . ARG B 1 278 ? 0.601 14.383 17.25 1 95.56 278 ARG B CA 1
ATOM 4337 C C . ARG B 1 278 ? -0 15.758 16.984 1 95.56 278 ARG B C 1
ATOM 4339 O O . ARG B 1 278 ? -0.979 15.883 16.25 1 95.56 278 ARG B O 1
ATOM 4346 N N . GLU B 1 279 ? 0.631 16.812 17.5 1 95.25 279 GLU B N 1
ATOM 4347 C CA . GLU B 1 279 ? 0.058 18.156 17.562 1 95.25 279 GLU B CA 1
ATOM 4348 C C . GLU B 1 279 ? 0.406 18.953 16.312 1 95.25 279 GLU B C 1
ATOM 4350 O O . GLU B 1 279 ? -0.035 20.094 16.156 1 95.25 279 GLU B O 1
ATOM 4355 N N . VAL B 1 280 ? 1.092 18.406 15.398 1 97.12 280 VAL B N 1
ATOM 4356 C CA . VAL B 1 280 ? 1.801 19.188 14.391 1 97.12 280 VAL B CA 1
ATOM 4357 C C . VAL B 1 280 ? 0.803 19.984 13.57 1 97.12 280 VAL B C 1
ATOM 4359 O O . VAL B 1 280 ? 1.053 21.156 13.25 1 97.12 280 VAL B O 1
ATOM 4362 N N . ILE B 1 281 ? -0.317 19.406 13.203 1 96.81 281 ILE B N 1
ATOM 4363 C CA . ILE B 1 281 ? -1.306 20.109 12.391 1 96.81 281 ILE B CA 1
ATOM 4364 C C . ILE B 1 281 ? -1.934 21.234 13.203 1 96.81 281 ILE B C 1
ATOM 4366 O O . ILE B 1 281 ? -2.131 22.344 12.695 1 96.81 281 ILE B O 1
ATOM 4370 N N . HIS B 1 282 ? -2.236 21.016 14.477 1 95.12 282 HIS B N 1
ATOM 4371 C CA . HIS B 1 282 ? -2.797 22.031 15.344 1 95.12 282 HIS B CA 1
ATOM 4372 C C . HIS B 1 282 ? -1.799 23.172 15.578 1 95.12 282 HIS B C 1
ATOM 4374 O O . HIS B 1 282 ? -2.189 24.328 15.695 1 95.12 282 HIS B O 1
ATOM 4380 N N . TRP B 1 283 ? -0.537 22.812 15.648 1 94.56 283 TRP B N 1
ATOM 4381 C CA . TRP B 1 283 ? 0.492 23.844 15.719 1 94.56 283 TRP B CA 1
ATOM 4382 C C . TRP B 1 283 ? 0.497 24.688 14.453 1 94.56 283 TRP B C 1
ATOM 4384 O O . TRP B 1 283 ? 0.771 25.891 14.5 1 94.56 283 TRP B O 1
ATOM 4394 N N . GLY B 1 284 ? 0.241 24 13.32 1 94.44 284 GLY B N 1
ATOM 4395 C CA . GLY B 1 284 ? 0.091 24.75 12.086 1 94.44 284 GLY B CA 1
ATOM 4396 C C . GLY B 1 284 ? -1.04 25.766 12.133 1 94.44 284 GLY B C 1
ATOM 4397 O O . GLY B 1 284 ? -0.876 26.906 11.695 1 94.44 284 GLY B O 1
ATOM 4398 N N . ILE B 1 285 ? -2.156 25.344 12.664 1 92.44 285 ILE B N 1
ATOM 4399 C CA . ILE B 1 285 ? -3.307 26.234 12.812 1 92.44 285 ILE B CA 1
ATOM 4400 C C . ILE B 1 285 ? -2.967 27.375 13.766 1 92.44 285 ILE B C 1
ATOM 4402 O O . ILE B 1 285 ? -3.24 28.547 13.477 1 92.44 285 ILE B O 1
ATOM 4406 N N . ALA B 1 286 ? -2.354 27.062 14.867 1 90.19 286 ALA B N 1
ATOM 4407 C CA . ALA B 1 286 ? -1.982 28.062 15.867 1 90.19 286 ALA B CA 1
ATOM 4408 C C . ALA B 1 286 ? -1.031 29.094 15.281 1 90.19 286 ALA B C 1
ATOM 4410 O O . ALA B 1 286 ? -1.099 30.281 15.633 1 90.19 286 ALA B O 1
ATOM 4411 N N . SER B 1 287 ? -0.197 28.703 14.438 1 88.81 287 SER B N 1
ATOM 4412 C CA . SER B 1 287 ? 0.801 29.594 13.867 1 88.81 287 SER B CA 1
ATOM 4413 C C . SER B 1 287 ? 0.151 30.656 12.984 1 88.81 287 SER B C 1
ATOM 4415 O O . SER B 1 287 ? 0.729 31.719 12.758 1 88.81 287 SER B O 1
ATOM 4417 N N . LEU B 1 288 ? -0.968 30.359 12.445 1 87.56 288 LEU B N 1
ATOM 4418 C CA . LEU B 1 288 ? -1.685 31.312 11.609 1 87.56 288 LEU B CA 1
ATOM 4419 C C . LEU B 1 288 ? -2.328 32.406 12.461 1 87.56 288 LEU B C 1
ATOM 4421 O O . LEU B 1 288 ? -2.568 33.531 11.984 1 87.56 288 LEU B O 1
ATOM 4425 N N . GLU B 1 289 ? -2.643 32.125 13.656 1 78.25 289 GLU B N 1
ATOM 4426 C CA . GLU B 1 289 ? -3.305 33.031 14.562 1 78.25 289 GLU B CA 1
ATOM 4427 C C . GLU B 1 289 ? -2.297 33.969 15.219 1 78.25 289 GLU B C 1
ATOM 4429 O O . GLU B 1 289 ? -2.592 35.156 15.453 1 78.25 289 GLU B O 1
ATOM 4434 N N . LEU B 1 290 ? -1.216 33.469 15.594 1 65.81 290 LEU B N 1
ATOM 4435 C CA . LEU B 1 290 ? -0.205 34.281 16.25 1 65.81 290 LEU B CA 1
ATOM 4436 C C . LEU B 1 290 ? 0.481 35.219 15.258 1 65.81 290 LEU B C 1
ATOM 4438 O O . LEU B 1 290 ? 0.964 36.281 15.633 1 65.81 290 LEU B O 1
ATOM 4442 N N . GLY B 1 291 ? 0.846 34.75 14.07 1 56.28 291 GLY B N 1
ATOM 4443 C CA . GLY B 1 291 ? 1.439 35.656 13.094 1 56.28 291 GLY B CA 1
ATOM 4444 C C . GLY B 1 291 ? 0.563 36.844 12.781 1 56.28 291 GLY B C 1
ATOM 4445 O O . GLY B 1 291 ? 1.051 37.875 12.297 1 56.28 291 GLY B O 1
ATOM 4446 N N . LYS B 1 292 ? -0.7 36.844 12.805 1 53.28 292 LYS B N 1
ATOM 4447 C CA . LYS B 1 292 ? -1.57 37.969 12.578 1 53.28 292 LYS B CA 1
ATOM 4448 C C . LYS B 1 292 ? -1.369 39.031 13.656 1 53.28 292 LYS B C 1
ATOM 4450 O O . LYS B 1 292 ? -1.568 40.25 13.406 1 53.28 292 LYS B O 1
ATOM 4455 N N . GLY B 1 293 ? -0.969 38.625 14.758 1 40.84 293 GLY B N 1
ATOM 4456 C CA . GLY B 1 293 ? -0.8 39.625 15.789 1 40.84 293 GLY B CA 1
ATOM 4457 C C . GLY B 1 293 ? 0.433 40.5 15.586 1 40.84 293 GLY B C 1
ATOM 4458 O O . GLY B 1 293 ? 0.551 41.562 16.188 1 40.84 293 GLY B O 1
ATOM 4459 N N . SER B 1 294 ? 1.502 39.938 15.078 1 37.47 294 SER B N 1
ATOM 4460 C CA . SER B 1 294 ? 2.637 40.875 15.031 1 37.47 294 SER B CA 1
ATOM 4461 C C . SER B 1 294 ? 2.408 41.969 14.016 1 37.47 294 SER B C 1
ATOM 4463 O O . SER B 1 294 ? 3.172 42.938 13.953 1 37.47 294 SER B O 1
ATOM 4465 N N . ASP B 1 295 ? 1.662 41.719 13.023 1 35.56 295 ASP B N 1
ATOM 4466 C CA . ASP B 1 295 ? 1.519 42.844 12.109 1 35.56 295 ASP B CA 1
ATOM 4467 C C . ASP B 1 295 ? 0.55 43.906 12.656 1 35.56 295 ASP B C 1
ATOM 4469 O O . ASP B 1 295 ? 0.263 44.906 12 1 35.56 295 ASP B O 1
ATOM 4473 N N . SER B 1 296 ? -0.189 43.625 13.734 1 30.12 296 SER B N 1
ATOM 4474 C CA . SER B 1 296 ? -0.834 44.844 14.211 1 30.12 296 SER B CA 1
ATOM 4475 C C . SER B 1 296 ? 0.106 45.656 15.094 1 30.12 296 SER B C 1
ATOM 4477 O O . SER B 1 296 ? 0.869 45.094 15.883 1 30.12 296 SER B O 1
#

pLDDT: mean 80.11, std 22.98, range [28.8, 98.88]

Sequence (592 aa):
MEHGMWLCLMIGNSRLHWALLERDDVMEMWDTGHLRKDDGIEGPTATSGAVQEGIPLSLMSSRVGQTVDDGVPPTGDGGNASTCYTADPRRFKVASVVPEELERWRRRCPGISPISSTDALAGVQEYPTLGVDRALAVRGAARMRGWPVLVIDCGSALTFTAADASGRLAGGAILPGVRLQLAVLGSRTAQLPSDVVLPDELPLRWAMGTSGGIQAGVMWTIVAGIHSFIKDRWKIDPDATVIFTGGDGQVLHRAVVDFWEAEGPDLVRVRNRLEFVREVIHWGIASLELGKGSDSMEHGMWLCLMIGNSRLHWALLERDDVMEMWDTGHLRKDDGIEGPTATSGAVQEGIPLSLMSSRVGQTVDDGVPPTGDGGNASTCYTADPRRFKVASVVPEELERWRRRCPGISPISSTDALAGVQEYPTLGVDRALAVRGAARMRGWPVLVIDCGSALTFTAADASGRLAGGAILPGVRLQLAVLGSRTAQLPSDVVLPDELPLRWAMGTSGGIQAGVMWTIVAGIHSFIKDRWKIDPDATVIFTGGDGQVLHRAVVDFWEAEGPDLVRVRNRLEFVREVIHWGIASLELGKGSDS

Foldseek 3Di:
DPQAKFKEWEAEPAWIWIFIDGQLRTDDIDIHGFDDPVLDCPDPLSALPPCVPPVVVVCCPVRVPDPPPPPPPPPPDPRRPNPLVQRPLLRYEYEYPDVVRVVVVCVSHVSYDYQALCLLLPPADDDPPDGNLLSLLCLLCCVVPNDFAWEFEQAQKTKIWTAHNVRYTPDMDIGGHLLCQLQVCCVPDDPADRDQDADLEAADLDDPDRSSVSNNVSLVVVLVVVLVVVVVVCVVVVQYAYEFEYPCRVSSLVHNLVVCVVPDDDNVCSVVRYYYDHCSSVSSVSVSSVVVVVVD/DPQAKFKEWEAEPAWIWIFIDGQLRTDDIDIHGFDDPVLDPPDPLSALPPCVPPVVVVCLPVRVPDPPPPPPPPPPDPRRPNPLVQRPLLRYEYEYPDVVSVVVVCVSHVSYDYDALCLLLPPADDDPPDGNLLSLLCLLCCVVPNDFAWEFEQAQKTKIWTAHNVRYTPDMDIGGHLLCQLQVCCVPDDPADRDQDADLEAADLDDPDRSSVSNNVSLVVVLVVVLVVVVVVCVVVVQYAYEFEYPCRVSSLVHNLVVCVVPDDDNVCSVVRYYYDHCSSVSSVSVSSVVVVVVD

Organism: Ectocarpus siliculosus (NCBI:txid2880)

Radius of gyration: 29.69 Å; Cα contacts (8 Å, |Δi|>4): 1148; chains: 2; bounding box: 70×90×72 Å

InterPro domains:
  IPR004619 Type III pantothenate kinase [MF_01274] (5-280)
  IPR004619 Type III pantothenate kinase [PF03309] (91-231)
  IPR004619 Type III pantothenate kinase [PTHR34265] (90-259)
  IPR004619 Type III pantothenate kinase [TIGR00671] (94-255)
  IPR043129 ATPase, nucleotide binding domain [SSF53067] (148-257)